Protein AF-A0A433QFW5-F1 (afdb_monomer)

Radius of gyration: 34.07 Å; Cα contacts (8 Å, |Δi|>4): 920; chains: 1; bounding box: 81×49×102 Å

InterPro domains:
  IPR022185 Protein of unknown function DUF3712 [PF12505] (36-133)
  IPR046368 Tag1 [PTHR35895] (41-388)

Nearest PDB structures (foldseek):
  8b7d-assembly1_A  TM=4.423E-01  e=9.173E-03  Homo sapiens
  6qud-assembly1_A  TM=2.337E-01  e=7.187E-05  Bifidobacterium bifidum
  8xrt-assembly3_C  TM=3.026E-01  e=4.051E-03  Cellulosimicrobium
  6o9v-assembly1_B-2  TM=3.728E-01  e=8.110E-02  Paramagnetospirillum magnetotacticum
  4i3g-assembly2_B  TM=1.603E-01  e=9.173E-03  Streptomyces venezuelae

pLDDT: mean 80.68, std 16.17, range [25.58, 96.81]

Secondary structure (DSSP, 8-state):
-EE------EEEEETTTTEEEE---S---EE-GGGHHHHHHHHHHHHH-SSPEEEEEEEEEEEEEEETTEEEEEEEEEEEEEEEE---GGGGSB-EEEEEEEEEE-SS-EEEEEEEEEEE-SSS-EEEEEEEEEEEEEETTEEEEEEEEEEEEEEE-SEEEEEEEEEEE-GGGGHHHHHHHHHHHHHHHHTT-EEEEEEE--TTSBS-GGGHHHHHT-EEEEEEE--TT---EEEEEEEE-TTTTTTT--EEEEEEEE--SSS-EEEEEEEEEEEETTTEEEEEEEEEEEEEEEE-TT-EEE---EEEEE-TTTGGGHHHHGGGTTSPEEEEEEEEEEEEETTEEEEEEEEEEEEEEEE--HHHHHTT---GGGGTGGGTTS-PPP----SSSSSSSS---

Foldseek 3Di:
DWDFDFDAFAWEADPVVRDIDDDDPDTDTGADPVCLVVLLVVLLCLAAPPDWDWDWDWDFDWYWYQDPVGIDTRGGHTDIDTDTWRGQNLQVQAKEWDPWAFAFDAAFWTKIKIKIKTARQTQDKDWFAKFKWWKWADDPPDTHTQFIKIFGGDIHHHTIDITMMMTTGGQPPRPPVSVVVSQVCQQQQLVQHKGKMKIAFALRRGPPNSCSSNRRHRIYIYIDTHDDPQCQWQAKEKEADQPCVLVQFGIWMKTKGFGQHNFKKWFQWKWKWKAAPPDRTQWIFTDGDPPTHIAGGRGMDMDDTGGTGGDPSCLVCVVVCVVVLQDFGWMKMWMWTFMDTHNYTDIHTYIDGGHGYHYDHVNVVVVVNPDPVVSVVVPVPDDDDDDDDPPDDPPDPDDDD

Structure (mmCIF, N/CA/C/O backbone):
data_AF-A0A433QFW5-F1
#
_entry.id   AF-A0A433QFW5-F1
#
loop_
_atom_site.group_PDB
_atom_site.id
_atom_site.type_symbol
_atom_site.label_atom_id
_atom_site.label_alt_id
_atom_site.label_comp_id
_atom_site.label_asym_id
_atom_site.label_entity_id
_atom_site.label_seq_id
_atom_site.pdbx_PDB_ins_code
_atom_site.Cartn_x
_atom_site.Cartn_y
_atom_site.Cartn_z
_atom_site.occupancy
_atom_site.B_iso_or_equiv
_atom_site.auth_seq_id
_atom_site.auth_comp_id
_atom_site.auth_asym_id
_atom_site.auth_atom_id
_atom_site.pdbx_PDB_model_num
ATOM 1 N N . MET A 1 1 ? -26.060 5.230 32.566 1.00 64.25 1 MET A N 1
ATOM 2 C CA . MET A 1 1 ? -25.667 3.995 33.266 1.00 64.25 1 MET A CA 1
ATOM 3 C C . MET A 1 1 ? -25.816 2.826 32.312 1.00 64.25 1 MET A C 1
ATOM 5 O O . MET A 1 1 ? -26.596 2.918 31.371 1.00 64.25 1 MET A O 1
ATOM 9 N N . ALA A 1 2 ? -25.045 1.774 32.527 1.00 66.50 2 ALA A N 1
ATOM 10 C CA . ALA A 1 2 ? -25.172 0.519 31.811 1.00 66.50 2 ALA A CA 1
ATOM 11 C C . ALA A 1 2 ? -25.326 -0.588 32.852 1.00 66.50 2 ALA A C 1
ATOM 13 O O . ALA A 1 2 ? -24.801 -0.460 33.959 1.00 66.50 2 ALA A O 1
ATOM 14 N N . ILE A 1 3 ? -26.108 -1.608 32.522 1.00 71.25 3 ILE A N 1
ATOM 15 C CA . ILE A 1 3 ? -26.432 -2.703 33.428 1.00 71.25 3 ILE A CA 1
ATOM 16 C C . ILE A 1 3 ? -25.775 -3.979 32.937 1.00 71.25 3 ILE A C 1
ATOM 18 O O . ILE A 1 3 ? -25.799 -4.304 31.749 1.00 71.25 3 ILE A O 1
ATOM 22 N N . LEU A 1 4 ? -25.218 -4.704 33.899 1.00 73.06 4 LEU A N 1
ATOM 23 C CA . LEU A 1 4 ? -24.789 -6.077 33.746 1.00 73.06 4 LEU A CA 1
ATOM 24 C C . LEU A 1 4 ? -25.735 -6.949 34.577 1.00 73.06 4 LEU A C 1
ATOM 26 O O . LEU A 1 4 ? -25.608 -7.007 35.798 1.00 73.06 4 LEU A O 1
ATOM 30 N N . ASP A 1 5 ? -26.711 -7.571 33.920 1.00 74.25 5 ASP A N 1
ATOM 31 C CA . ASP A 1 5 ? -27.658 -8.468 34.583 1.00 74.25 5 ASP A CA 1
ATOM 32 C C . ASP A 1 5 ? -27.083 -9.887 34.606 1.00 74.25 5 ASP A C 1
ATOM 34 O O . ASP A 1 5 ? -27.023 -10.574 33.582 1.00 74.25 5 ASP A O 1
ATOM 38 N N . VAL A 1 6 ? -26.562 -10.286 35.767 1.00 73.50 6 VAL A N 1
ATOM 39 C CA . VAL A 1 6 ? -25.857 -11.557 35.944 1.00 73.50 6 VAL A CA 1
ATOM 40 C C . VAL A 1 6 ? -26.827 -12.620 36.454 1.00 73.50 6 VAL A C 1
ATOM 42 O O . VAL A 1 6 ? -27.302 -12.499 37.586 1.00 73.50 6 VAL A O 1
ATOM 45 N N . PRO A 1 7 ? -27.117 -13.685 35.676 1.00 74.62 7 PRO A N 1
ATOM 46 C CA . PRO A 1 7 ? -27.921 -14.791 36.175 1.00 74.62 7 PRO A CA 1
ATOM 47 C C . PRO A 1 7 ? -27.194 -15.492 37.325 1.00 74.62 7 PRO A C 1
ATOM 49 O O . PRO A 1 7 ? -25.981 -15.375 37.485 1.00 74.62 7 PRO A O 1
ATOM 52 N N . TRP A 1 8 ? -27.927 -16.269 38.119 1.00 73.62 8 TRP A N 1
ATOM 53 C CA . TRP A 1 8 ? -27.335 -17.033 39.215 1.00 73.62 8 TRP A CA 1
ATOM 54 C C . TRP A 1 8 ? -26.242 -17.980 38.705 1.00 73.62 8 TRP A C 1
ATOM 56 O O . TRP A 1 8 ? -26.526 -18.936 37.982 1.00 73.62 8 TRP A O 1
ATOM 66 N N . THR A 1 9 ? -24.998 -17.733 39.117 1.00 70.69 9 THR A N 1
ATOM 67 C CA . THR A 1 9 ? -23.845 -18.593 38.836 1.00 70.69 9 THR A CA 1
ATOM 68 C C . THR A 1 9 ? -23.316 -19.230 40.118 1.00 70.69 9 THR A C 1
ATOM 70 O O . THR A 1 9 ? -23.509 -18.726 41.228 1.00 70.69 9 THR A O 1
ATOM 73 N N . SER A 1 10 ? -22.674 -20.390 39.982 1.00 71.56 10 SER A N 1
ATOM 74 C CA . SER A 1 10 ? -22.031 -21.063 41.110 1.00 71.56 10 SER A CA 1
ATOM 75 C C . SER A 1 10 ? -20.885 -20.213 41.662 1.00 71.56 10 SER A C 1
ATOM 77 O O . SER A 1 10 ? -20.062 -19.702 40.902 1.00 71.56 10 SER A O 1
ATOM 79 N N . ALA A 1 11 ? -20.807 -20.106 42.988 1.00 72.94 11 ALA A N 1
ATOM 80 C CA . ALA A 1 11 ? -19.721 -19.432 43.689 1.00 72.94 11 ALA A CA 1
ATOM 81 C C . ALA A 1 11 ? -18.925 -20.435 44.533 1.00 72.94 11 ALA A C 1
ATOM 83 O O . ALA A 1 11 ? -19.485 -21.380 45.092 1.00 72.94 11 ALA A O 1
ATOM 84 N N . THR A 1 12 ? -17.619 -20.215 44.642 1.00 76.06 12 THR A N 1
ATOM 85 C CA . THR A 1 12 ? -16.729 -20.989 45.515 1.00 76.06 12 THR A CA 1
ATOM 86 C C . THR A 1 12 ? -16.281 -20.138 46.688 1.00 76.06 12 THR A C 1
ATOM 88 O O . THR A 1 12 ? -15.953 -18.965 46.505 1.00 76.06 12 THR A O 1
ATOM 91 N N . THR A 1 13 ? -16.202 -20.740 47.869 1.00 73.75 13 THR A N 1
ATOM 92 C CA . THR A 1 13 ? -15.704 -20.076 49.075 1.00 73.75 13 THR A CA 1
ATOM 93 C C . THR A 1 13 ? -14.325 -20.617 49.416 1.00 73.75 13 THR A C 1
ATOM 95 O O . THR A 1 13 ? -14.138 -21.829 49.505 1.00 73.75 13 THR A O 1
ATOM 98 N N . ASP A 1 14 ? -13.367 -19.728 49.639 1.00 79.81 14 ASP A N 1
ATOM 99 C CA . ASP A 1 14 ? -12.074 -20.067 50.216 1.00 79.81 14 ASP A CA 1
ATOM 100 C C . ASP A 1 14 ? -12.068 -19.636 51.685 1.00 79.81 14 ASP A C 1
ATOM 102 O O . ASP A 1 14 ? -12.008 -18.449 52.006 1.00 79.81 14 ASP A O 1
ATOM 106 N N . ALA A 1 15 ? -12.161 -20.620 52.581 1.00 75.19 15 ALA A N 1
ATOM 107 C CA . ALA A 1 15 ? -12.209 -20.397 54.023 1.00 75.19 15 ALA A CA 1
ATOM 108 C C . ALA A 1 15 ? -10.877 -19.893 54.606 1.00 75.19 15 ALA A C 1
ATOM 110 O O . ALA A 1 15 ? -10.875 -19.313 55.686 1.00 75.19 15 ALA A O 1
ATOM 111 N N . SER A 1 16 ? -9.752 -20.100 53.910 1.00 79.69 16 SER A N 1
ATOM 112 C CA . SER A 1 16 ? -8.432 -19.651 54.371 1.00 79.69 16 SER A CA 1
ATOM 113 C C . SER A 1 16 ? -8.204 -18.162 54.112 1.00 79.69 16 SER A C 1
ATOM 115 O O . SER A 1 16 ? -7.537 -17.489 54.895 1.00 79.69 16 SER A O 1
ATOM 117 N N . THR A 1 17 ? -8.803 -17.638 53.040 1.00 82.69 17 THR A N 1
ATOM 118 C CA . THR A 1 17 ? -8.726 -16.221 52.656 1.00 82.69 17 THR A CA 1
ATOM 119 C C . THR A 1 17 ? -10.011 -15.448 52.952 1.00 82.69 17 THR A C 1
ATOM 121 O O . THR A 1 17 ? -10.058 -14.240 52.731 1.00 82.69 17 THR A O 1
ATOM 124 N N . SER A 1 18 ? -11.053 -16.121 53.454 1.00 78.00 18 SER A N 1
ATOM 125 C CA . SER A 1 18 ? -12.402 -15.569 53.642 1.00 78.00 18 SER A CA 1
ATOM 126 C C . SER A 1 18 ? -12.954 -14.908 52.373 1.00 78.00 18 SER A C 1
ATOM 128 O O . SER A 1 18 ? -13.667 -13.907 52.444 1.00 78.00 18 SER A O 1
ATOM 130 N N . THR A 1 19 ? -12.622 -15.456 51.197 1.00 75.94 19 THR A N 1
ATOM 131 C CA . THR A 1 19 ? -13.066 -14.913 49.907 1.00 75.94 19 THR A CA 1
ATOM 132 C C . THR A 1 19 ? -14.167 -15.762 49.287 1.00 75.94 19 THR A C 1
ATOM 134 O O . THR A 1 19 ? -14.093 -16.991 49.247 1.00 75.94 19 THR A O 1
ATOM 137 N N . ILE A 1 20 ? -15.197 -15.092 48.769 1.00 72.06 20 ILE A N 1
ATOM 138 C CA . ILE A 1 20 ? -16.197 -15.693 47.885 1.00 72.06 20 ILE A CA 1
ATOM 139 C C . ILE A 1 20 ? -15.811 -15.306 46.461 1.00 72.06 20 ILE A C 1
ATOM 141 O O . ILE A 1 20 ? -15.728 -14.124 46.135 1.00 72.06 20 ILE A O 1
ATOM 145 N N . LYS A 1 21 ? -15.563 -16.303 45.613 1.00 75.75 21 LYS A N 1
ATOM 146 C CA . LYS A 1 21 ? -15.254 -16.115 44.195 1.00 75.75 21 LYS A CA 1
ATOM 147 C C . LYS A 1 21 ? -16.453 -16.535 43.362 1.00 75.75 21 LYS A C 1
ATOM 149 O O . LYS A 1 21 ? -16.959 -17.645 43.508 1.00 75.75 21 LYS A O 1
ATOM 154 N N . THR A 1 22 ? -16.873 -15.650 42.473 1.00 73.50 22 THR A N 1
ATOM 155 C CA . THR A 1 22 ? -17.862 -15.928 41.433 1.00 73.50 22 THR A CA 1
ATOM 156 C C . THR A 1 22 ? -17.293 -15.502 40.086 1.00 73.50 22 THR A C 1
ATOM 158 O O . THR A 1 22 ? -16.403 -14.653 40.018 1.00 73.50 22 THR A O 1
ATOM 161 N N . SER A 1 23 ? -17.780 -16.118 39.017 1.00 73.25 23 SER A N 1
ATOM 162 C CA . SER A 1 23 ? -17.458 -15.724 37.652 1.00 73.25 23 SER A CA 1
ATOM 163 C C . SER A 1 23 ? -18.719 -15.759 36.808 1.00 73.25 23 SER A C 1
ATOM 165 O O . SER A 1 23 ? -19.683 -16.469 37.109 1.00 73.25 23 SER A O 1
ATOM 167 N N . PHE A 1 24 ? -18.705 -14.967 35.752 1.00 76.50 24 PHE A N 1
ATOM 168 C CA . PHE A 1 24 ? -19.752 -14.936 34.756 1.00 76.50 24 PHE A CA 1
ATOM 169 C C . PHE A 1 24 ? -19.118 -14.791 33.378 1.00 76.50 24 PHE A C 1
ATOM 171 O O . PHE A 1 24 ? -17.995 -14.309 33.239 1.00 76.50 24 PHE A O 1
ATOM 178 N N . SER A 1 25 ? -19.831 -15.246 32.356 1.00 78.81 25 SER A N 1
ATOM 179 C CA . SER A 1 25 ? -19.360 -15.237 30.976 1.00 78.81 25 SER A CA 1
ATOM 180 C C . SER A 1 25 ? -20.529 -14.948 30.045 1.00 78.81 25 SER A C 1
ATOM 182 O O . SER A 1 25 ? -21.662 -15.318 30.348 1.00 78.81 25 SER A O 1
ATOM 184 N N . ASN A 1 26 ? -20.244 -14.289 28.921 1.00 78.31 26 ASN A N 1
ATOM 185 C CA . ASN A 1 26 ? -21.201 -13.994 27.851 1.00 78.31 26 ASN A CA 1
ATOM 186 C C . ASN A 1 26 ? -22.451 -13.218 28.296 1.00 78.31 26 ASN A C 1
ATOM 188 O O . ASN A 1 26 ? -23.543 -13.446 27.779 1.00 78.31 26 ASN A O 1
ATOM 192 N N . ILE A 1 27 ? -22.290 -12.277 29.229 1.00 80.94 27 ILE A N 1
ATOM 193 C CA . ILE A 1 27 ? -23.370 -11.366 29.616 1.00 80.94 27 ILE A CA 1
ATOM 194 C C . ILE A 1 27 ? -23.180 -10.048 28.868 1.00 80.94 27 ILE A C 1
ATOM 196 O O . ILE A 1 27 ? -22.133 -9.412 29.029 1.00 80.94 27 ILE A O 1
ATOM 200 N N . PRO A 1 28 ? -24.159 -9.626 28.052 1.00 77.50 28 PRO A N 1
ATOM 201 C CA . PRO A 1 28 ? -24.063 -8.371 27.332 1.00 77.50 28 PRO A CA 1
ATOM 202 C C . PRO A 1 28 ? -24.121 -7.193 28.305 1.00 77.50 28 PRO A C 1
ATOM 204 O O . PRO A 1 28 ? -24.951 -7.145 29.212 1.00 77.50 28 PRO A O 1
ATOM 207 N N . PHE A 1 29 ? -23.253 -6.212 28.079 1.00 77.31 29 PHE A N 1
ATOM 208 C CA . PHE A 1 29 ? -23.314 -4.938 28.780 1.00 77.31 29 PHE A CA 1
ATOM 209 C C . PHE A 1 29 ? -24.387 -4.064 28.121 1.00 77.31 29 PHE A C 1
ATOM 211 O O . PHE A 1 29 ? -24.174 -3.519 27.038 1.00 77.31 29 PHE A O 1
ATOM 218 N N . ALA A 1 30 ? -25.564 -3.972 28.741 1.00 81.38 30 ALA A N 1
ATOM 219 C CA . ALA A 1 30 ? -26.699 -3.249 28.179 1.00 81.38 30 ALA A CA 1
ATOM 220 C C . ALA A 1 30 ? -26.639 -1.769 28.575 1.00 81.38 30 ALA A C 1
ATOM 222 O O . ALA A 1 30 ? -26.748 -1.414 29.751 1.00 81.38 30 ALA A O 1
ATOM 223 N N . VAL A 1 31 ? -26.464 -0.890 27.591 1.00 82.62 31 VAL A N 1
ATOM 224 C CA . VAL A 1 31 ? -26.422 0.563 27.797 1.00 82.62 31 VAL A CA 1
ATOM 225 C C . VAL A 1 31 ? -27.823 1.131 27.604 1.00 82.62 31 VAL A C 1
ATOM 227 O O . VAL A 1 31 ? -28.446 0.899 26.573 1.00 82.62 31 VAL A O 1
ATOM 230 N N . TYR A 1 32 ? -28.315 1.899 28.576 1.00 84.75 32 TYR A N 1
ATOM 231 C CA . TYR A 1 32 ? -29.583 2.614 28.420 1.00 84.75 32 TYR A CA 1
ATOM 232 C C . TYR A 1 32 ? -29.501 3.677 27.321 1.00 84.75 32 TYR A C 1
ATOM 234 O O . TYR A 1 32 ? -28.477 4.346 27.194 1.00 84.75 32 TYR A O 1
ATOM 242 N N . ASP A 1 33 ? -30.602 3.916 26.604 1.00 83.56 33 ASP A N 1
ATOM 243 C CA . ASP A 1 33 ? -30.649 4.892 25.503 1.00 83.56 33 ASP A CA 1
ATOM 244 C C . ASP A 1 33 ? -30.167 6.287 25.924 1.00 83.56 33 ASP A C 1
ATOM 246 O O . ASP A 1 33 ? -29.309 6.887 25.278 1.00 83.56 33 ASP A O 1
ATOM 250 N N . SER A 1 34 ? -30.629 6.773 27.080 1.00 87.25 34 SER A N 1
ATOM 251 C CA . SER A 1 34 ? -30.215 8.066 27.647 1.00 87.25 34 SER A CA 1
ATOM 252 C C . SER A 1 34 ? -28.734 8.128 28.040 1.00 87.25 34 SER A C 1
ATOM 254 O O . SER A 1 34 ? -28.188 9.210 28.247 1.00 87.25 34 SER A O 1
ATOM 256 N N . ALA A 1 35 ? -28.071 6.977 28.153 1.00 86.12 35 ALA A N 1
ATOM 257 C CA . ALA A 1 35 ? -26.677 6.846 28.542 1.00 86.12 35 ALA A CA 1
ATOM 258 C C . ALA A 1 35 ? -25.729 6.584 27.367 1.00 86.12 35 ALA A C 1
ATOM 260 O O . ALA A 1 35 ? -24.515 6.567 27.585 1.00 86.12 35 ALA A O 1
ATOM 261 N N . GLN A 1 36 ? -26.241 6.418 26.142 1.00 85.75 36 GLN A N 1
ATOM 262 C CA . GLN A 1 36 ? -25.396 6.213 24.965 1.00 85.75 36 GLN A CA 1
ATOM 263 C C . GLN A 1 36 ? -24.355 7.323 24.752 1.00 85.75 36 GLN A C 1
ATOM 265 O O . GLN A 1 36 ? -23.204 6.978 24.501 1.00 85.75 36 GLN A O 1
ATOM 270 N N . PRO A 1 37 ? -24.652 8.627 24.942 1.00 88.81 37 PRO A N 1
ATOM 271 C CA . PRO A 1 37 ? -23.627 9.666 24.804 1.00 88.81 37 PRO A CA 1
ATOM 272 C C . PRO A 1 37 ? -22.439 9.473 25.759 1.00 88.81 37 PRO A C 1
ATOM 274 O O . PRO A 1 37 ? -21.286 9.642 25.369 1.00 88.81 37 PRO A O 1
ATOM 277 N N . ILE A 1 38 ? -22.713 9.058 27.001 1.00 87.31 38 ILE A N 1
ATOM 278 C CA . ILE A 1 38 ? -21.681 8.786 28.012 1.00 87.31 38 ILE A CA 1
ATOM 279 C C . ILE A 1 38 ? -20.882 7.537 27.629 1.00 87.31 38 ILE A C 1
ATOM 281 O O . ILE A 1 38 ? -19.662 7.522 27.761 1.00 87.31 38 ILE A O 1
ATOM 285 N N . PHE A 1 39 ? -21.548 6.499 27.123 1.00 86.81 39 PHE A N 1
ATOM 286 C CA . PHE A 1 39 ? -20.880 5.285 26.661 1.00 86.81 39 PHE A CA 1
ATOM 287 C C . PHE A 1 39 ? -19.991 5.535 25.433 1.00 86.81 39 PHE A C 1
ATOM 289 O O . PHE A 1 39 ? -18.881 5.011 25.355 1.00 86.81 39 PHE A O 1
ATOM 296 N N . ASN A 1 40 ? -20.421 6.390 24.508 1.00 88.25 40 ASN A N 1
ATOM 297 C CA . ASN A 1 40 ? -19.625 6.787 23.346 1.00 88.25 40 ASN A CA 1
ATOM 298 C C . ASN A 1 40 ? -18.389 7.588 23.778 1.00 88.25 40 ASN A C 1
ATOM 300 O O . ASN A 1 40 ? -17.288 7.355 23.282 1.00 88.25 40 ASN A O 1
ATOM 304 N N . ALA A 1 41 ? -18.535 8.487 24.756 1.00 87.81 41 ALA A N 1
ATOM 305 C CA . ALA A 1 41 ? -17.399 9.191 25.349 1.00 87.81 41 ALA A CA 1
ATOM 306 C C . ALA A 1 41 ? -16.437 8.223 26.060 1.00 87.81 41 ALA A C 1
ATOM 308 O O . ALA A 1 41 ? -15.225 8.319 25.882 1.00 87.81 41 ALA A O 1
ATOM 309 N N . PHE A 1 42 ? -16.969 7.251 26.807 1.00 87.12 42 PHE A N 1
ATOM 310 C CA . PHE A 1 42 ? -16.181 6.212 27.468 1.00 87.12 42 PHE A CA 1
ATOM 311 C C . PHE A 1 42 ? -15.401 5.351 26.468 1.00 87.12 42 PHE A C 1
ATOM 313 O O . PHE A 1 42 ? -14.199 5.176 26.624 1.00 87.12 42 PHE A O 1
ATOM 320 N N . THR A 1 43 ? -16.044 4.851 25.413 1.00 88.31 43 THR A N 1
ATOM 321 C CA . THR A 1 43 ? -15.379 4.037 24.380 1.00 88.31 43 THR A CA 1
ATOM 322 C C . THR A 1 43 ? -14.372 4.848 23.559 1.00 88.31 43 THR A C 1
ATOM 324 O O . THR A 1 43 ? -13.317 4.328 23.194 1.00 88.31 43 THR A O 1
ATOM 327 N N . THR A 1 44 ? -14.627 6.142 23.344 1.00 88.06 44 THR A N 1
ATOM 328 C CA . THR A 1 44 ? -13.658 7.083 22.756 1.00 88.06 44 THR A CA 1
ATOM 329 C C . THR A 1 44 ? -12.433 7.246 23.651 1.00 88.06 44 THR A C 1
ATOM 331 O O . THR A 1 44 ? -11.309 7.085 23.180 1.00 88.06 44 THR A O 1
ATOM 334 N N . ALA A 1 45 ? -12.630 7.490 24.949 1.00 87.62 45 ALA A N 1
ATOM 335 C CA . ALA A 1 45 ? -11.538 7.568 25.916 1.00 87.62 45 ALA A CA 1
ATOM 336 C C . ALA A 1 45 ? -10.777 6.239 26.012 1.00 87.62 45 ALA A C 1
ATOM 338 O O . ALA A 1 45 ? -9.553 6.233 26.066 1.00 87.62 45 ALA A O 1
ATOM 339 N N . LEU A 1 46 ? -11.474 5.105 25.964 1.00 87.69 46 LEU A N 1
ATOM 340 C CA . LEU A 1 46 ? -10.848 3.787 25.961 1.00 87.69 46 LEU A CA 1
ATOM 341 C C . LEU A 1 46 ? -10.002 3.562 24.703 1.00 87.69 46 LEU A C 1
ATOM 343 O O . LEU A 1 46 ? -8.966 2.915 24.784 1.00 87.69 46 LEU A O 1
ATOM 347 N N . THR A 1 47 ? -10.406 4.103 23.556 1.00 88.38 47 THR A N 1
ATOM 348 C CA . THR A 1 47 ? -9.677 3.933 22.292 1.00 88.38 47 THR A CA 1
ATOM 349 C C . THR A 1 47 ? -8.470 4.868 22.198 1.00 88.38 47 THR A C 1
ATOM 351 O O . THR A 1 47 ? -7.373 4.420 21.876 1.00 88.38 47 THR A O 1
ATOM 354 N N . LEU A 1 48 ? -8.657 6.153 22.513 1.00 88.00 48 LEU A N 1
ATOM 355 C CA . LEU A 1 48 ? -7.692 7.218 22.212 1.00 88.00 48 LEU A CA 1
ATOM 356 C C . LEU A 1 48 ? -6.845 7.662 23.411 1.00 88.00 48 LEU A C 1
ATOM 358 O O . LEU A 1 48 ? -5.769 8.223 23.219 1.00 88.00 48 LEU A O 1
ATOM 362 N N . SER A 1 49 ? -7.311 7.459 24.647 1.00 83.19 49 SER A N 1
ATOM 363 C CA . SER A 1 49 ? -6.563 7.913 25.824 1.00 83.19 49 SER A CA 1
ATOM 364 C C . SER A 1 49 ? -5.260 7.134 25.962 1.00 83.19 49 SER A C 1
ATOM 366 O O . SER A 1 49 ? -5.230 5.905 25.881 1.00 83.19 49 SER A O 1
ATOM 368 N N . THR A 1 50 ? -4.177 7.862 26.220 1.00 76.25 50 THR A N 1
ATOM 369 C CA . THR A 1 50 ? -2.868 7.293 26.561 1.00 76.25 50 THR A CA 1
ATOM 370 C C . THR A 1 50 ? -2.768 6.908 28.039 1.00 76.25 50 THR A C 1
ATOM 372 O O . THR A 1 50 ? -1.864 6.159 28.414 1.00 76.25 50 THR A O 1
ATOM 375 N N . GLN A 1 51 ? -3.702 7.393 28.862 1.00 75.25 51 GLN A N 1
ATOM 376 C CA . GLN A 1 51 ? -3.809 7.102 30.289 1.00 75.25 51 GLN A CA 1
ATOM 377 C C . GLN A 1 51 ? -4.782 5.953 30.527 1.00 75.25 51 GLN A C 1
ATOM 379 O O . GLN A 1 51 ? -5.763 5.792 29.796 1.00 75.25 51 GLN A O 1
ATOM 384 N N . ASP A 1 52 ? -4.527 5.174 31.573 1.00 75.31 52 ASP A N 1
ATOM 385 C CA . ASP A 1 52 ? -5.451 4.120 31.953 1.00 75.31 52 ASP A CA 1
ATOM 386 C C . ASP A 1 52 ? -6.715 4.746 32.557 1.00 75.31 52 ASP A C 1
ATOM 388 O O . ASP A 1 52 ? -6.650 5.635 33.411 1.00 75.31 52 ASP A O 1
ATOM 392 N N . ASN A 1 53 ? -7.882 4.314 32.079 1.00 73.56 53 ASN A N 1
ATOM 393 C CA . ASN A 1 53 ? -9.141 4.936 32.460 1.00 73.56 53 ASN A CA 1
ATOM 394 C C . ASN A 1 53 ? -9.705 4.234 33.703 1.00 73.56 53 ASN A C 1
ATOM 396 O O . ASN A 1 53 ? -9.832 3.001 33.695 1.00 73.56 53 ASN A O 1
ATOM 400 N N . PRO A 1 54 ? -10.078 4.978 34.763 1.00 74.50 54 PRO A N 1
ATOM 401 C CA . PRO A 1 54 ? -10.766 4.385 35.895 1.00 74.50 54 PRO A CA 1
ATOM 402 C C . PRO A 1 54 ? -12.126 3.861 35.430 1.00 74.50 54 PRO A C 1
ATOM 404 O O . PRO A 1 54 ? -12.893 4.554 34.759 1.00 74.50 54 PRO A O 1
ATOM 407 N N . PHE A 1 55 ? -12.416 2.619 35.787 1.00 79.06 55 PHE A N 1
ATOM 408 C CA . PHE A 1 55 ? -13.676 1.955 35.514 1.00 79.06 55 PHE A CA 1
ATOM 409 C C . PHE A 1 55 ? -14.295 1.552 36.843 1.00 79.06 55 PHE A C 1
ATOM 411 O O . PHE A 1 55 ? -13.684 0.843 37.636 1.00 79.06 55 PHE A O 1
ATOM 418 N N . TYR A 1 56 ? -15.508 2.027 37.093 1.00 79.25 56 TYR A N 1
ATOM 419 C CA . TYR A 1 56 ? -16.231 1.737 38.322 1.00 79.25 56 TYR A CA 1
ATOM 420 C C . TYR A 1 56 ? -17.308 0.711 38.020 1.00 79.25 56 TYR A C 1
ATOM 422 O O . TYR A 1 56 ? -18.185 0.954 37.188 1.00 79.25 56 TYR A O 1
ATOM 430 N N . LEU A 1 57 ? -17.235 -0.427 38.703 1.00 78.12 57 LEU A N 1
ATOM 431 C CA . LEU A 1 57 ? -18.281 -1.432 38.663 1.00 78.12 57 LEU A CA 1
ATOM 432 C C . LEU A 1 57 ? -18.981 -1.451 40.019 1.00 78.12 57 LEU A C 1
ATOM 434 O O . LEU A 1 57 ? -18.423 -1.936 41.003 1.00 78.12 57 LEU A O 1
ATOM 438 N N . SER A 1 58 ? -20.206 -0.936 40.054 1.00 81.00 58 SER A N 1
ATOM 439 C CA . SER A 1 58 ? -21.046 -0.953 41.246 1.00 81.00 58 SER A CA 1
ATOM 440 C C . SER A 1 58 ? -22.379 -1.642 40.980 1.00 81.00 58 SER A C 1
ATOM 442 O O . SER A 1 58 ? -22.916 -1.599 39.870 1.00 81.00 58 SER A O 1
ATOM 444 N N . GLY A 1 59 ? -22.905 -2.325 41.993 1.00 78.38 59 GLY A N 1
ATOM 445 C CA . GLY A 1 59 ? -24.143 -3.080 41.860 1.00 78.38 59 GLY A CA 1
ATOM 446 C C . GLY A 1 59 ? -24.490 -3.908 43.087 1.00 78.38 59 GLY A C 1
ATOM 447 O O . GLY A 1 59 ? -23.888 -3.777 44.150 1.00 78.38 59 GLY A O 1
ATOM 448 N N . ASN A 1 60 ? -25.491 -4.768 42.914 1.00 79.69 60 ASN A N 1
ATOM 449 C CA . ASN A 1 60 ? -25.904 -5.757 43.900 1.00 79.69 60 ASN A CA 1
ATOM 450 C C . ASN A 1 60 ? -25.731 -7.146 43.289 1.00 79.69 60 ASN A C 1
ATOM 452 O O . ASN A 1 60 ? -26.147 -7.371 42.155 1.00 79.69 60 ASN A O 1
ATOM 456 N N . ALA A 1 61 ? -25.157 -8.077 44.041 1.00 76.50 61 ALA A N 1
ATOM 457 C CA . ALA A 1 61 ? -25.073 -9.481 43.670 1.00 76.50 61 ALA A CA 1
ATOM 458 C C . ALA A 1 61 ? -25.839 -10.343 44.675 1.00 76.50 61 ALA A C 1
ATOM 460 O O . ALA A 1 61 ? -25.904 -10.039 45.865 1.00 76.50 61 ALA A O 1
ATOM 461 N N . ASN A 1 62 ? -26.379 -11.458 44.200 1.00 77.50 62 ASN A N 1
ATOM 462 C CA . ASN A 1 62 ? -26.828 -12.532 45.071 1.00 77.50 62 ASN A CA 1
ATOM 463 C C . ASN A 1 62 ? -25.927 -13.747 44.832 1.00 77.50 62 ASN A C 1
ATOM 465 O O . ASN A 1 62 ? -25.531 -14.010 43.698 1.00 77.50 62 ASN A O 1
ATOM 469 N N . ALA A 1 63 ? -25.589 -14.482 45.886 1.00 75.38 63 ALA A N 1
ATOM 470 C CA . ALA A 1 63 ? -24.713 -15.643 45.803 1.00 75.38 63 ALA A CA 1
ATOM 471 C C . ALA A 1 63 ? -25.327 -16.833 46.541 1.00 75.38 63 ALA A C 1
ATOM 473 O O . ALA A 1 63 ? -25.868 -16.692 47.634 1.00 75.38 63 ALA A O 1
ATOM 474 N N . LYS A 1 64 ? -25.219 -18.024 45.949 1.00 77.38 64 LYS A N 1
ATOM 475 C CA . LYS A 1 64 ? -25.563 -19.288 46.604 1.00 77.38 64 LYS A CA 1
ATOM 476 C C . LYS A 1 64 ? -24.271 -20.029 46.930 1.00 77.38 64 LYS A C 1
ATOM 478 O O . LYS A 1 64 ? -23.602 -20.529 46.029 1.00 77.38 64 LYS A O 1
ATOM 483 N N . ALA A 1 65 ? -23.915 -20.080 48.208 1.00 73.31 65 ALA A N 1
ATOM 484 C CA . ALA A 1 65 ? -22.726 -20.769 48.691 1.00 73.31 65 ALA A CA 1
ATOM 485 C C . ALA A 1 65 ? -23.086 -22.180 49.170 1.00 73.31 65 ALA A C 1
ATOM 487 O O . ALA A 1 65 ? -24.005 -22.357 49.969 1.00 73.31 65 ALA A O 1
ATOM 488 N N . THR A 1 66 ? -22.347 -23.189 48.707 1.00 72.00 66 THR A N 1
ATOM 489 C CA . THR A 1 66 ? -22.469 -24.562 49.224 1.0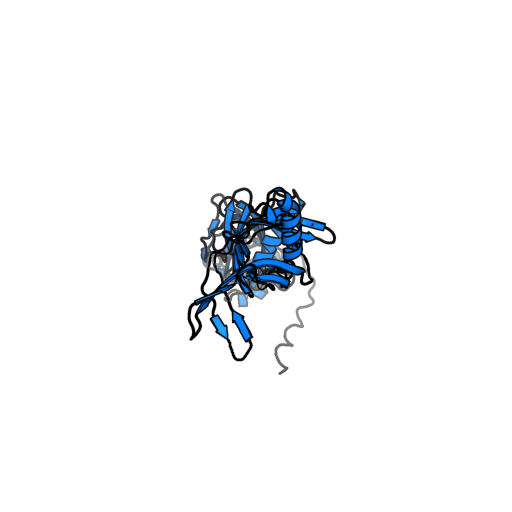0 72.00 66 THR A CA 1
ATOM 490 C C . THR A 1 66 ? -21.440 -24.752 50.328 1.00 72.00 66 THR A C 1
ATO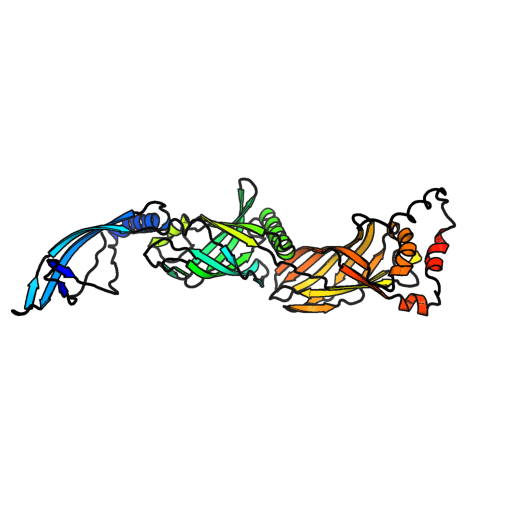M 492 O O . THR A 1 66 ? -20.243 -24.610 50.089 1.00 72.00 66 THR A O 1
ATOM 495 N N . THR A 1 67 ? -21.895 -25.048 51.542 1.00 75.44 67 THR A N 1
ATOM 496 C CA . THR A 1 67 ? -21.028 -25.242 52.710 1.00 75.44 67 THR A CA 1
ATOM 497 C C . THR A 1 67 ? -21.191 -26.648 53.279 1.00 75.44 67 THR A C 1
ATOM 499 O O . THR A 1 67 ? -22.157 -27.344 52.967 1.00 75.44 67 THR A O 1
ATOM 502 N N . ALA A 1 68 ? -20.279 -27.062 54.164 1.00 77.50 68 ALA A N 1
ATOM 503 C CA . ALA A 1 68 ? -20.380 -28.346 54.864 1.00 77.50 68 ALA A CA 1
ATOM 504 C C . ALA A 1 68 ? -21.656 -28.478 55.723 1.00 77.50 68 ALA A C 1
ATOM 506 O O . ALA A 1 68 ? -22.050 -29.590 56.057 1.00 77.50 68 ALA A O 1
ATOM 507 N N . VAL A 1 69 ? -22.306 -27.357 56.063 1.00 78.75 69 VAL A N 1
ATOM 508 C CA . VAL A 1 69 ? -23.553 -27.315 56.845 1.00 78.75 69 VAL A CA 1
ATOM 509 C C . VAL A 1 69 ? -24.808 -27.110 55.986 1.00 78.75 69 VAL A C 1
ATOM 511 O O . VAL A 1 69 ? -25.904 -27.019 56.530 1.00 78.75 69 VAL A O 1
ATOM 514 N N . GLY A 1 70 ? -24.673 -27.058 54.656 1.00 79.00 70 GLY A N 1
ATOM 515 C CA . GLY A 1 70 ? -25.782 -26.878 53.717 1.00 79.00 70 GLY A CA 1
ATOM 516 C C . GLY A 1 70 ? -25.619 -25.672 52.791 1.00 79.00 70 GLY A C 1
ATOM 517 O O . GLY A 1 70 ? -24.559 -25.042 52.719 1.00 79.00 70 GLY A O 1
ATOM 518 N N . GLU A 1 71 ? -26.678 -25.368 52.045 1.00 81.31 71 GLU A N 1
ATOM 519 C CA . GLU A 1 71 ? -26.717 -24.227 51.129 1.00 81.31 71 GLU A CA 1
ATOM 520 C C . GLU A 1 71 ? -27.030 -22.930 51.887 1.00 81.31 71 GLU A C 1
ATOM 522 O O . GLU A 1 71 ? -27.998 -22.857 52.641 1.00 81.31 71 GLU A O 1
ATOM 527 N N . ILE A 1 72 ? -26.229 -21.890 51.658 1.00 79.56 72 ILE A N 1
ATOM 528 C CA . ILE A 1 72 ? -26.434 -20.548 52.205 1.00 79.56 72 ILE A CA 1
ATOM 529 C C . ILE A 1 72 ? -26.723 -19.598 51.044 1.00 79.56 72 ILE A C 1
ATOM 531 O O . ILE A 1 72 ? -25.934 -19.491 50.104 1.00 79.56 72 ILE A O 1
ATOM 535 N N . LEU A 1 73 ? -27.855 -18.900 51.119 1.00 80.62 73 LEU A N 1
ATOM 536 C CA . LEU A 1 73 ? -28.246 -17.868 50.162 1.00 80.62 73 LEU A CA 1
ATOM 537 C C . LEU A 1 73 ? -27.878 -16.495 50.728 1.00 80.62 73 LEU A C 1
ATOM 539 O O . LEU A 1 73 ? -28.347 -16.103 51.794 1.00 80.62 73 LEU A O 1
ATOM 543 N N . LEU A 1 74 ? -27.025 -15.778 50.009 1.00 77.31 74 LEU A N 1
ATOM 544 C CA . LEU A 1 74 ? -26.594 -14.420 50.311 1.00 77.31 74 LEU A CA 1
ATOM 545 C C . LEU A 1 74 ? -27.294 -13.481 49.333 1.00 77.31 74 LEU A C 1
ATOM 547 O O . LEU A 1 74 ? -27.106 -13.596 48.121 1.00 77.31 74 LEU A O 1
ATOM 551 N N . TYR A 1 75 ? -28.100 -12.563 49.855 1.00 82.19 75 TYR A N 1
ATOM 552 C CA . TYR A 1 75 ? -28.846 -11.597 49.055 1.00 82.19 75 TYR A CA 1
ATOM 553 C C . TYR A 1 75 ? -28.299 -10.186 49.247 1.00 82.19 75 TYR A C 1
ATOM 555 O O . TYR A 1 75 ? -27.897 -9.828 50.353 1.00 82.19 75 TYR A O 1
ATOM 563 N N . GLY A 1 76 ? -28.336 -9.379 48.187 1.00 76.25 76 GLY A N 1
ATOM 564 C CA . GLY A 1 76 ? -28.042 -7.947 48.263 1.00 76.25 76 GLY A CA 1
ATOM 565 C C . GLY A 1 76 ? -26.592 -7.631 48.627 1.00 76.25 76 GLY A C 1
ATOM 566 O O . GLY A 1 76 ? -26.339 -6.681 49.363 1.00 76.25 76 GLY A O 1
ATOM 567 N N . LEU A 1 77 ? -25.635 -8.425 48.138 1.00 76.75 77 LEU A N 1
ATOM 568 C CA . LEU A 1 77 ? -24.212 -8.125 48.262 1.00 76.75 77 LEU A CA 1
ATOM 569 C C . LEU A 1 77 ? -23.908 -6.877 47.431 1.00 76.75 77 LEU A C 1
ATOM 571 O O . LEU A 1 77 ? -23.724 -6.962 46.216 1.00 76.75 77 LEU A O 1
ATOM 575 N N . VAL A 1 78 ? -23.896 -5.719 48.085 1.00 79.62 78 VAL A N 1
ATOM 576 C CA . VAL A 1 78 ? -23.486 -4.461 47.464 1.00 79.62 78 VAL A CA 1
ATOM 577 C C . VAL A 1 78 ? -21.987 -4.527 47.209 1.00 79.62 78 VAL A C 1
ATOM 579 O O . VAL A 1 78 ? -21.210 -4.836 48.113 1.00 79.62 78 VAL A O 1
ATOM 582 N N . PHE A 1 79 ? -21.575 -4.207 45.993 1.00 77.69 79 PHE A N 1
ATOM 583 C CA . PHE A 1 79 ? -20.172 -4.017 45.666 1.00 77.69 79 PHE A CA 1
ATOM 584 C C . PHE A 1 79 ? -19.991 -2.694 44.930 1.00 77.69 79 PHE A C 1
ATOM 586 O O . PHE A 1 79 ? -20.857 -2.265 44.169 1.00 77.69 79 PHE A O 1
ATOM 593 N N . ASP A 1 80 ? -18.854 -2.059 45.181 1.00 81.38 80 ASP A N 1
ATOM 594 C CA . ASP A 1 80 ? -18.368 -0.888 44.463 1.00 81.38 80 ASP A CA 1
ATOM 595 C C . ASP A 1 80 ? -16.867 -1.081 44.283 1.00 81.38 80 ASP A C 1
ATOM 597 O O . ASP A 1 80 ? -16.082 -0.963 45.226 1.00 81.38 80 ASP A O 1
ATOM 601 N N . VAL A 1 81 ? -16.494 -1.534 43.092 1.00 80.12 81 VAL A N 1
ATOM 602 C CA . VAL A 1 81 ? -15.127 -1.928 42.784 1.00 80.12 81 VAL A CA 1
ATOM 603 C C . VAL A 1 81 ? -14.545 -0.890 41.833 1.00 80.12 81 VAL A C 1
ATOM 605 O O . VAL A 1 81 ? -14.885 -0.897 40.642 1.00 80.12 81 VAL A O 1
ATOM 608 N N . PRO A 1 82 ? -13.651 -0.010 42.320 1.00 80.69 82 PRO A N 1
ATOM 609 C CA . PRO A 1 82 ? -12.809 0.763 41.433 1.00 80.69 82 PRO A CA 1
ATOM 610 C C . PRO A 1 82 ? -11.819 -0.195 40.775 1.00 80.69 82 PRO A C 1
ATOM 612 O O . PRO A 1 82 ? -11.068 -0.910 41.440 1.00 80.69 82 PRO A O 1
ATOM 615 N N . THR A 1 83 ? -11.816 -0.215 39.454 1.00 79.75 83 THR A N 1
ATOM 616 C CA . THR A 1 83 ? -10.810 -0.907 38.662 1.00 79.75 83 THR A CA 1
ATOM 617 C C . THR A 1 83 ? -10.283 0.024 37.580 1.00 79.75 83 THR A C 1
ATOM 619 O O . THR A 1 83 ? -10.671 1.189 37.473 1.00 79.75 83 THR A O 1
ATOM 622 N N . VAL A 1 84 ? -9.331 -0.470 36.809 1.00 81.06 84 VAL A N 1
ATOM 623 C CA . VAL A 1 84 ? -8.650 0.280 35.767 1.00 81.06 84 VAL A CA 1
ATOM 624 C C . VAL A 1 84 ? -8.738 -0.541 34.493 1.00 81.06 84 VAL A C 1
ATOM 626 O O . VAL A 1 84 ? -8.344 -1.707 34.474 1.00 81.06 84 VAL A O 1
ATOM 629 N N . LEU A 1 85 ? -9.272 0.063 33.432 1.00 80.06 85 LEU A N 1
ATOM 630 C CA . LEU A 1 85 ? -9.270 -0.535 32.103 1.00 80.06 85 LEU A CA 1
ATOM 631 C C . LEU A 1 85 ? -8.180 0.152 31.274 1.00 80.06 85 LEU A C 1
ATOM 633 O O . LEU A 1 85 ? -8.365 1.307 30.869 1.00 80.06 85 LEU A O 1
ATOM 637 N N . PRO A 1 86 ? -7.039 -0.520 31.024 1.00 81.75 86 PRO A N 1
ATOM 638 C CA . PRO A 1 86 ? -6.037 0.015 30.116 1.00 81.75 86 PRO A CA 1
ATOM 639 C C . PRO A 1 86 ? -6.663 0.133 28.725 1.00 81.75 86 PRO A C 1
ATOM 641 O O . PRO A 1 86 ? -7.237 -0.826 28.206 1.00 81.75 86 PRO A O 1
ATOM 644 N N . GLY A 1 87 ? -6.606 1.330 28.146 1.00 85.00 87 GLY A N 1
ATOM 645 C CA . GLY A 1 87 ? -7.160 1.603 26.824 1.00 85.00 87 GLY A CA 1
ATOM 646 C C . GLY A 1 87 ? -6.333 1.013 25.682 1.00 85.00 87 GLY A C 1
ATOM 647 O O . GLY A 1 87 ? -5.272 0.425 25.887 1.00 85.00 87 GLY A O 1
ATOM 648 N N . PHE A 1 88 ? -6.807 1.221 24.457 1.00 85.88 88 PHE A N 1
ATOM 649 C CA . PHE A 1 88 ? -6.121 0.829 23.227 1.00 85.88 88 PHE A CA 1
ATOM 650 C C . PHE A 1 88 ? -4.975 1.778 22.859 1.00 85.88 88 PHE A C 1
ATOM 652 O O . PHE A 1 88 ? -4.142 1.400 22.043 1.00 85.88 88 PHE A O 1
ATOM 659 N N . LYS A 1 89 ? -4.894 2.972 23.471 1.00 87.38 89 LYS A N 1
ATOM 660 C CA . LYS A 1 89 ? -3.813 3.960 23.275 1.00 87.38 89 LYS A CA 1
ATOM 661 C C . LYS A 1 89 ? -3.549 4.237 21.791 1.00 87.38 89 LYS A C 1
ATOM 663 O O . LYS A 1 89 ? -2.409 4.155 21.338 1.00 87.38 89 LYS A O 1
ATOM 668 N N . ASP A 1 90 ? -4.623 4.477 21.038 1.00 84.94 90 ASP A N 1
ATOM 669 C CA . ASP A 1 90 ? -4.607 4.627 19.578 1.00 84.94 90 ASP A CA 1
ATOM 670 C C . ASP A 1 90 ? -3.909 3.450 18.870 1.00 84.94 90 ASP A C 1
ATOM 672 O O . ASP A 1 90 ? -3.091 3.626 17.976 1.00 84.94 90 ASP A O 1
ATOM 676 N N . PHE A 1 91 ? -4.140 2.226 19.355 1.00 83.88 91 PHE A N 1
ATOM 677 C CA . PHE A 1 91 ? -3.508 0.985 18.882 1.00 83.88 91 PHE A CA 1
ATOM 678 C C . PHE A 1 91 ? -1.968 1.037 18.845 1.00 83.88 91 PHE A C 1
ATOM 680 O O . PHE A 1 91 ? -1.328 0.412 18.001 1.00 83.88 91 PHE A O 1
ATOM 687 N N . GLY A 1 92 ? -1.365 1.805 19.760 1.00 80.31 92 GLY A N 1
ATOM 688 C CA . GLY A 1 92 ? 0.081 2.036 19.816 1.00 80.31 92 GLY A CA 1
ATOM 689 C C . GLY A 1 92 ? 0.586 3.160 18.901 1.00 80.31 92 GLY A C 1
ATOM 690 O O . GLY A 1 92 ? 1.798 3.337 18.781 1.00 80.31 92 GLY A O 1
ATOM 691 N N . GLY A 1 93 ? -0.307 3.911 18.247 1.00 86.75 93 GLY A N 1
ATOM 692 C CA . GLY A 1 93 ? -0.010 5.075 17.399 1.00 86.75 93 GLY A CA 1
ATOM 693 C C . GLY A 1 93 ? 0.726 4.755 16.094 1.00 86.75 93 GLY A C 1
ATOM 694 O O . GLY A 1 93 ? 1.068 5.654 15.320 1.00 86.75 93 GLY A O 1
ATOM 695 N N . SER A 1 94 ? 1.009 3.479 15.838 1.00 92.44 94 SER A N 1
ATOM 696 C CA . SER A 1 94 ? 1.693 3.024 14.635 1.00 92.44 94 SER A CA 1
ATOM 697 C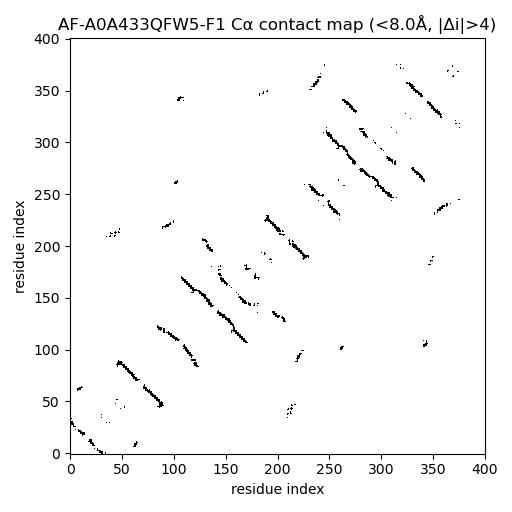 C . SER A 1 94 ? 1.358 1.578 14.309 1.00 92.44 94 SER A C 1
ATOM 699 O O . SER A 1 94 ? 1.038 0.783 15.192 1.00 92.44 94 SER A O 1
ATOM 701 N N . VAL A 1 95 ? 1.447 1.246 13.026 1.00 94.25 95 VAL A N 1
ATOM 702 C CA . VAL A 1 95 ? 1.280 -0.116 12.514 1.00 94.25 95 VAL A CA 1
ATOM 703 C C . VAL A 1 95 ? 2.403 -0.423 11.541 1.00 94.25 95 VAL A C 1
ATOM 705 O O . VAL A 1 95 ? 2.916 0.476 10.870 1.00 94.25 95 VAL A O 1
ATOM 708 N N . THR A 1 96 ? 2.789 -1.689 11.441 1.00 94.50 96 THR A N 1
ATOM 709 C CA . THR A 1 96 ? 3.790 -2.130 10.464 1.00 94.50 96 THR A CA 1
ATOM 710 C C . THR A 1 96 ? 3.138 -2.978 9.384 1.00 94.50 96 THR A C 1
ATOM 712 O O . THR A 1 96 ? 2.180 -3.707 9.637 1.00 94.50 96 THR A O 1
ATOM 715 N N . LEU A 1 97 ? 3.640 -2.857 8.159 1.00 95.06 97 LEU A N 1
ATOM 716 C CA . LEU A 1 97 ? 3.119 -3.572 6.999 1.00 95.06 97 LEU A CA 1
ATOM 717 C C . LEU A 1 97 ? 4.100 -4.660 6.575 1.00 95.06 97 LEU A C 1
ATOM 719 O O . LEU A 1 97 ? 5.316 -4.508 6.675 1.00 95.06 97 LEU A O 1
ATOM 723 N N . SER A 1 98 ? 3.559 -5.763 6.078 1.00 93.50 98 SER A N 1
ATOM 724 C CA . SER A 1 98 ? 4.325 -6.865 5.504 1.00 93.50 98 SER A CA 1
ATOM 725 C C . SER A 1 98 ? 3.563 -7.488 4.340 1.00 93.50 98 SER A C 1
ATOM 727 O O . SER A 1 98 ? 2.358 -7.280 4.206 1.00 93.50 98 SER A O 1
ATOM 729 N N . ASP A 1 99 ? 4.275 -8.234 3.494 1.00 91.56 99 ASP A N 1
ATOM 730 C CA . ASP A 1 99 ? 3.711 -8.919 2.321 1.00 91.56 99 ASP A CA 1
ATOM 731 C C . ASP A 1 99 ? 2.892 -7.996 1.399 1.00 91.56 99 ASP A C 1
ATOM 733 O O . ASP A 1 99 ? 1.804 -8.337 0.942 1.00 91.56 99 ASP A O 1
ATOM 737 N N . VAL A 1 100 ? 3.404 -6.784 1.163 1.00 93.06 100 VAL A N 1
ATOM 738 C CA . VAL A 1 100 ? 2.734 -5.786 0.324 1.00 93.06 100 VAL A CA 1
ATOM 739 C C . VAL A 1 100 ? 2.838 -6.207 -1.137 1.00 93.06 100 VAL A C 1
ATOM 741 O O . VAL A 1 100 ? 3.930 -6.230 -1.709 1.00 93.06 100 VAL A O 1
ATOM 744 N N . LYS A 1 101 ? 1.691 -6.499 -1.746 1.00 92.94 101 LYS A N 1
ATOM 745 C CA . LYS A 1 101 ? 1.557 -7.030 -3.104 1.00 92.94 101 LYS A CA 1
ATOM 746 C C . LYS A 1 101 ? 0.559 -6.221 -3.904 1.00 92.94 101 LYS A C 1
ATOM 748 O O . LYS A 1 101 ? -0.542 -5.946 -3.439 1.00 92.94 101 LYS A O 1
ATOM 753 N N . VAL A 1 102 ? 0.913 -5.901 -5.141 1.00 93.38 102 VAL A N 1
ATOM 754 C CA . VAL A 1 102 ? -0.028 -5.333 -6.109 1.00 93.38 102 VAL A CA 1
ATOM 755 C C . VAL A 1 102 ? -0.778 -6.481 -6.781 1.00 93.38 102 VAL A C 1
ATOM 757 O O . VAL A 1 102 ? -0.176 -7.263 -7.517 1.00 93.38 102 VAL A O 1
ATOM 760 N N . ILE A 1 103 ? -2.081 -6.583 -6.518 1.00 93.56 103 ILE A N 1
ATOM 761 C CA . ILE A 1 103 ? -2.914 -7.724 -6.940 1.00 93.56 103 ILE A CA 1
ATOM 762 C C . ILE A 1 103 ? -3.858 -7.393 -8.104 1.00 93.56 103 ILE A C 1
ATOM 764 O O . ILE A 1 103 ? -4.385 -8.295 -8.754 1.00 93.56 103 ILE A O 1
ATOM 768 N N . GLY A 1 104 ? -4.042 -6.114 -8.431 1.00 92.69 104 GLY A N 1
ATOM 769 C CA . GLY A 1 104 ? -4.847 -5.707 -9.581 1.00 92.69 104 GLY A CA 1
ATOM 770 C C . GLY A 1 104 ? -5.030 -4.201 -9.686 1.00 92.69 104 GLY A C 1
ATOM 771 O O . GLY A 1 104 ? -4.461 -3.433 -8.912 1.00 92.69 104 GLY A O 1
ATOM 772 N N . GLY A 1 105 ? -5.849 -3.783 -10.644 1.00 93.19 105 GLY A N 1
ATOM 773 C CA . GLY A 1 105 ? -6.210 -2.386 -10.840 1.00 93.19 105 GLY A CA 1
ATOM 774 C C . GLY A 1 105 ? -7.541 -2.246 -11.570 1.00 93.19 105 GLY A C 1
ATOM 775 O O . GLY A 1 105 ? -7.873 -3.043 -12.449 1.00 93.19 105 GLY A O 1
ATOM 776 N N . THR A 1 106 ? -8.301 -1.234 -11.170 1.00 93.38 106 THR A N 1
ATOM 777 C CA . THR A 1 106 ? -9.547 -0.779 -11.793 1.00 93.38 106 THR A CA 1
ATOM 778 C C . THR A 1 106 ? -9.287 0.541 -12.530 1.00 93.38 106 THR A C 1
ATOM 780 O O . THR A 1 106 ? -8.237 1.151 -12.324 1.00 93.38 106 THR A O 1
ATOM 783 N N . PRO A 1 107 ? -10.230 1.068 -13.331 1.00 91.00 107 PRO A N 1
ATOM 784 C CA . PRO A 1 107 ? -10.049 2.366 -13.993 1.00 91.00 107 PRO A CA 1
ATOM 785 C C . PRO A 1 107 ? -9.783 3.552 -13.045 1.00 91.00 107 PRO A C 1
ATOM 787 O O . PRO A 1 107 ? -9.359 4.626 -13.489 1.00 91.00 107 PRO A O 1
ATOM 790 N N . ASP A 1 108 ? -10.063 3.385 -11.749 1.00 91.12 108 ASP A N 1
ATOM 791 C CA . ASP A 1 108 ? -9.991 4.449 -10.751 1.00 91.12 108 ASP A CA 1
ATOM 792 C C . ASP A 1 108 ? -8.903 4.240 -9.694 1.00 91.12 108 ASP A C 1
ATOM 794 O O . ASP A 1 108 ? -8.405 5.232 -9.154 1.00 91.12 108 ASP A O 1
ATOM 798 N N . TYR A 1 109 ? -8.505 2.995 -9.413 1.00 93.75 109 TYR A N 1
ATOM 799 C CA . TYR A 1 109 ? -7.536 2.698 -8.359 1.00 93.75 109 TYR A CA 1
ATOM 800 C C . TYR A 1 109 ? -6.713 1.430 -8.607 1.00 93.75 109 TYR A C 1
ATOM 802 O O . TYR A 1 109 ? -7.147 0.487 -9.264 1.00 93.75 109 TYR A O 1
ATOM 810 N N . VAL A 1 110 ? -5.523 1.389 -8.010 1.00 94.12 110 VAL A N 1
ATOM 811 C CA . VAL A 1 110 ? -4.671 0.195 -7.927 1.00 94.12 110 VAL A CA 1
ATOM 812 C C . VAL A 1 110 ? -4.935 -0.513 -6.601 1.00 94.12 110 VAL A C 1
ATOM 814 O O . VAL A 1 110 ? -5.049 0.135 -5.562 1.00 94.12 110 VAL A O 1
ATOM 817 N N . ILE A 1 111 ? -5.025 -1.842 -6.630 1.00 95.31 111 ILE A N 1
ATOM 818 C CA . ILE A 1 111 ? -5.340 -2.673 -5.466 1.00 95.31 111 ILE A CA 1
ATOM 819 C C . ILE A 1 111 ? -4.056 -3.284 -4.914 1.00 95.31 111 ILE A C 1
ATOM 821 O O . ILE A 1 111 ? -3.378 -4.064 -5.593 1.00 95.31 111 ILE A O 1
ATOM 825 N N . LEU A 1 112 ? -3.746 -2.949 -3.663 1.00 95.19 112 LEU A N 1
ATOM 826 C CA . LEU A 1 112 ? -2.631 -3.504 -2.913 1.00 95.19 112 LEU A CA 1
ATOM 827 C C . LEU A 1 112 ? -3.162 -4.371 -1.770 1.00 95.19 112 LEU A C 1
ATOM 829 O O . LEU A 1 112 ? -3.914 -3.891 -0.928 1.00 95.19 112 LEU A O 1
ATOM 833 N N . SER A 1 113 ? -2.737 -5.628 -1.713 1.00 95.62 113 SER A N 1
ATOM 834 C CA . SER A 1 113 ? -2.966 -6.522 -0.577 1.00 95.62 113 SER A CA 1
ATOM 835 C C . SER A 1 113 ? -1.766 -6.473 0.357 1.00 95.62 113 SER A C 1
ATOM 837 O O . SER A 1 113 ? -0.626 -6.438 -0.104 1.00 95.62 113 SER A O 1
ATOM 839 N N . MET A 1 114 ? -2.003 -6.482 1.665 1.00 95.69 114 MET A N 1
ATOM 840 C CA . MET A 1 114 ? -0.944 -6.489 2.672 1.00 95.69 114 MET A CA 1
ATOM 841 C C . MET A 1 114 ? -1.401 -7.135 3.976 1.00 95.69 114 MET A C 1
ATOM 843 O O . MET A 1 114 ? -2.594 -7.265 4.251 1.00 95.69 114 MET A O 1
ATOM 847 N N . VAL A 1 115 ? -0.432 -7.506 4.805 1.00 95.94 115 VAL A N 1
ATOM 848 C CA . VAL A 1 115 ? -0.660 -7.904 6.193 1.00 95.94 115 VAL A CA 1
ATOM 849 C C . VAL A 1 115 ? -0.225 -6.763 7.101 1.00 95.94 115 VAL A C 1
ATOM 851 O O . VAL A 1 115 ? 0.957 -6.408 7.146 1.00 95.94 115 VAL A O 1
ATOM 854 N N . THR A 1 116 ? -1.186 -6.210 7.831 1.00 95.06 116 THR A N 1
ATOM 855 C CA . THR A 1 116 ? -0.991 -5.139 8.804 1.00 95.06 116 THR A CA 1
ATOM 856 C C . THR A 1 116 ? -0.808 -5.740 10.189 1.00 95.06 116 THR A C 1
ATOM 858 O O . THR A 1 116 ? -1.657 -6.486 10.678 1.00 95.06 116 THR A O 1
ATOM 861 N N . HIS A 1 117 ? 0.290 -5.390 10.846 1.00 94.94 117 HIS A N 1
ATOM 862 C CA . HIS A 1 117 ? 0.561 -5.766 12.226 1.00 94.94 117 HIS A CA 1
ATOM 863 C C . HIS A 1 117 ? 0.157 -4.624 13.150 1.00 94.94 117 HIS A C 1
ATOM 865 O O . HIS A 1 117 ? 0.689 -3.515 13.069 1.00 94.94 117 HIS A O 1
ATOM 871 N N . MET A 1 118 ? -0.798 -4.909 14.029 1.00 93.31 118 MET A N 1
ATOM 872 C CA . MET A 1 118 ? -1.353 -3.971 14.999 1.00 93.31 118 MET A CA 1
ATOM 873 C C . MET A 1 118 ? -1.121 -4.506 16.406 1.00 93.31 118 MET A C 1
ATOM 875 O O . MET A 1 118 ? -1.270 -5.703 16.657 1.00 93.31 118 MET A O 1
ATOM 879 N N . THR A 1 119 ? -0.792 -3.627 17.348 1.00 91.12 119 THR A N 1
ATOM 880 C CA . THR A 1 119 ? -0.659 -4.015 18.755 1.00 91.12 119 THR A CA 1
ATOM 881 C C . THR A 1 119 ? -1.839 -3.479 19.544 1.00 91.12 119 THR A C 1
ATOM 883 O O . THR A 1 119 ? -2.125 -2.287 19.524 1.00 91.12 119 THR A O 1
ATOM 886 N N . ASN A 1 120 ? -2.515 -4.365 20.266 1.00 92.00 120 ASN A N 1
ATOM 887 C CA . ASN A 1 120 ? -3.506 -4.001 21.259 1.00 92.00 120 ASN A CA 1
ATOM 888 C C . ASN A 1 120 ? -2.839 -3.982 22.648 1.00 92.00 120 ASN A C 1
ATOM 890 O O . ASN A 1 120 ? -2.597 -5.050 23.215 1.00 92.00 120 ASN A O 1
ATOM 894 N N . PRO A 1 121 ? -2.530 -2.802 23.215 1.00 89.00 121 PRO A N 1
ATOM 895 C CA . PRO A 1 121 ? -1.947 -2.697 24.551 1.00 89.00 121 PRO A CA 1
ATOM 896 C C . PRO A 1 121 ? -2.974 -2.902 25.680 1.00 89.00 121 PRO A C 1
ATOM 898 O O . PRO A 1 121 ? -2.590 -2.923 26.849 1.00 89.00 121 PRO A O 1
ATOM 901 N N . SER A 1 122 ? -4.266 -3.022 25.354 1.00 87.69 122 SER A N 1
ATOM 902 C CA . SER A 1 122 ? -5.340 -3.257 26.317 1.00 87.69 122 SER A CA 1
ATOM 903 C C . SER A 1 122 ? -5.396 -4.721 26.762 1.00 87.69 122 SER A C 1
ATOM 905 O O . SER A 1 122 ? -4.904 -5.629 26.095 1.00 87.69 122 SER A O 1
ATOM 907 N N . THR A 1 123 ? -6.079 -4.963 27.879 1.00 85.44 123 THR A N 1
ATOM 908 C CA . THR A 1 123 ? -6.518 -6.293 28.323 1.00 85.44 123 THR A CA 1
ATOM 909 C C . THR A 1 123 ? -7.862 -6.706 27.712 1.00 85.44 123 THR A C 1
ATOM 911 O O . THR A 1 123 ? -8.332 -7.819 27.946 1.00 85.44 123 THR A O 1
ATOM 914 N N . ILE A 1 124 ? -8.487 -5.826 26.924 1.00 86.38 124 ILE A N 1
ATOM 915 C CA . ILE A 1 124 ? -9.806 -6.015 26.322 1.00 86.38 124 ILE A CA 1
ATOM 916 C C . ILE A 1 124 ? -9.646 -6.403 24.852 1.00 86.38 124 ILE A C 1
ATOM 918 O O . ILE A 1 124 ? -8.849 -5.815 24.123 1.00 86.38 124 ILE A O 1
ATOM 922 N N . THR A 1 125 ? -10.446 -7.368 24.401 1.00 89.50 125 THR A N 1
ATOM 923 C CA . THR A 1 125 ? -10.596 -7.667 22.970 1.00 89.50 125 THR A CA 1
ATOM 924 C C . THR A 1 125 ? -11.647 -6.747 22.363 1.00 89.50 125 THR A C 1
ATOM 926 O O . THR A 1 125 ? -12.739 -6.618 22.916 1.00 89.50 125 THR A O 1
ATOM 929 N N . ILE A 1 126 ? -11.351 -6.142 21.214 1.00 88.56 126 ILE A N 1
ATOM 930 C CA . ILE A 1 126 ? -12.318 -5.345 20.452 1.00 88.56 126 ILE A CA 1
ATOM 931 C C . ILE A 1 126 ? -12.622 -6.028 19.123 1.00 88.56 126 ILE A C 1
ATOM 933 O O . ILE A 1 126 ? -11.710 -6.454 18.423 1.00 88.56 126 ILE A O 1
ATOM 937 N N . SER A 1 127 ? -13.903 -6.130 18.780 1.00 90.81 127 SER A N 1
ATOM 938 C CA . SER A 1 127 ? -14.378 -6.617 17.484 1.00 90.81 127 SER A CA 1
ATOM 939 C C . SER A 1 127 ? -15.319 -5.576 16.899 1.00 90.81 127 SER A C 1
ATOM 941 O O . SER A 1 127 ? -16.333 -5.248 17.513 1.00 90.81 127 SER A O 1
ATOM 943 N N . VAL A 1 128 ? -14.974 -5.049 15.727 1.00 89.31 128 VAL A N 1
ATOM 944 C CA . VAL A 1 128 ? -15.676 -3.916 15.098 1.00 89.31 128 VAL A CA 1
ATOM 945 C C . VAL A 1 128 ? -16.230 -4.230 13.711 1.00 89.31 128 VAL A C 1
ATOM 947 O O . VAL A 1 128 ? -16.792 -3.346 13.067 1.00 89.31 128 VAL A O 1
ATOM 950 N N . GLY A 1 129 ? -16.104 -5.482 13.266 1.00 91.44 129 GLY A N 1
ATOM 951 C CA . GLY A 1 129 ? -16.530 -5.895 11.933 1.00 91.44 129 GLY A CA 1
ATOM 952 C C . GLY A 1 129 ? -15.657 -5.275 10.845 1.00 91.44 129 GLY A C 1
ATOM 953 O O . GLY A 1 129 ? -14.452 -5.103 11.027 1.00 91.44 129 GLY A O 1
ATOM 954 N N . ASP A 1 130 ? -16.259 -4.964 9.706 1.00 94.62 130 ASP A N 1
ATOM 955 C CA . ASP A 1 130 ? -15.541 -4.374 8.580 1.00 94.62 130 ASP A CA 1
ATOM 956 C C . ASP A 1 130 ? -15.236 -2.899 8.850 1.00 94.62 130 ASP A C 1
ATOM 958 O O . ASP A 1 130 ? -16.105 -2.133 9.279 1.00 94.62 130 ASP A O 1
ATOM 962 N N . VAL A 1 131 ? -13.992 -2.499 8.586 1.00 94.94 131 VAL A N 1
ATOM 963 C CA . VAL A 1 131 ? -13.531 -1.126 8.794 1.00 94.94 131 VAL A CA 1
ATOM 964 C C . VAL A 1 131 ? -12.856 -0.556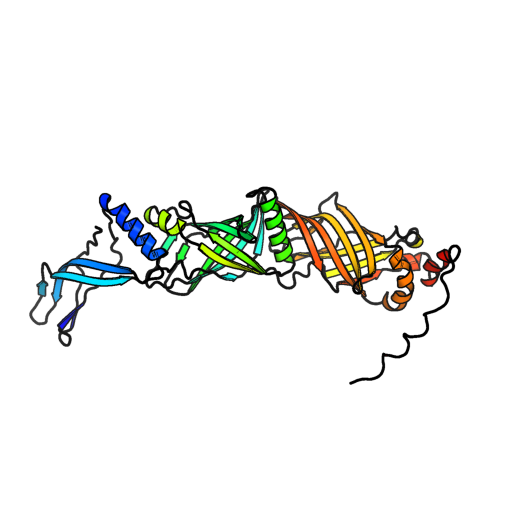 7.565 1.00 94.94 131 VAL A C 1
ATOM 966 O O . VAL A 1 131 ? -12.242 -1.270 6.771 1.00 94.94 131 VAL A O 1
ATOM 969 N N . THR A 1 132 ? -12.978 0.761 7.424 1.00 96.62 132 THR A N 1
ATOM 970 C CA . THR A 1 132 ? -12.360 1.530 6.342 1.00 96.62 132 THR A CA 1
ATOM 971 C C . THR A 1 132 ? -11.608 2.725 6.911 1.00 96.62 132 THR A C 1
ATOM 973 O O . THR A 1 132 ? -12.179 3.530 7.642 1.00 96.62 132 THR A O 1
ATOM 976 N N . PHE A 1 133 ? -10.343 2.887 6.551 1.00 96.31 133 PHE A N 1
ATOM 977 C CA . PHE A 1 133 ? -9.518 4.023 6.955 1.00 96.31 133 PHE A CA 1
ATOM 978 C C . PHE A 1 133 ? -9.089 4.845 5.743 1.00 96.31 133 PHE A C 1
ATOM 980 O O . PHE A 1 133 ? -8.932 4.309 4.651 1.00 96.31 133 PHE A O 1
ATOM 987 N N . GLY A 1 134 ? -8.882 6.147 5.926 1.00 96.31 134 GLY A N 1
ATOM 988 C CA . GLY A 1 134 ? -8.246 6.990 4.918 1.00 96.31 134 GLY A CA 1
ATOM 989 C C . GLY A 1 134 ? -6.728 6.892 5.028 1.00 96.31 134 GLY A C 1
ATOM 990 O O . GLY A 1 134 ? -6.178 7.035 6.117 1.00 96.31 134 GLY A O 1
ATOM 991 N N . VAL A 1 135 ? -6.047 6.670 3.909 1.00 96.38 135 VAL A N 1
ATOM 992 C CA . VAL A 1 135 ? -4.585 6.676 3.822 1.00 96.38 135 VAL A CA 1
ATOM 993 C C . VAL A 1 135 ? -4.127 7.981 3.192 1.00 96.38 135 VAL A C 1
ATOM 995 O O . VAL A 1 135 ? -4.647 8.415 2.161 1.00 96.38 135 VAL A O 1
ATOM 998 N N . TYR A 1 136 ? -3.125 8.592 3.808 1.00 95.69 136 TYR A N 1
ATOM 999 C CA . TYR A 1 136 ? -2.552 9.869 3.419 1.00 95.69 136 TYR A CA 1
ATOM 1000 C C . TYR A 1 136 ? -1.036 9.755 3.311 1.00 95.69 136 TYR A C 1
ATOM 1002 O O . TYR A 1 136 ? -0.404 9.019 4.066 1.00 95.69 136 TYR A O 1
ATOM 1010 N N . VAL A 1 137 ? -0.448 10.528 2.404 1.00 95.12 137 VAL A N 1
ATOM 1011 C CA . VAL A 1 137 ? 1.001 10.716 2.327 1.00 95.12 137 VAL A CA 1
ATOM 1012 C C . VAL A 1 137 ? 1.348 12.078 2.928 1.00 95.12 137 VAL A C 1
ATOM 1014 O O . VAL A 1 137 ? 0.808 13.093 2.468 1.00 95.12 137 VAL A O 1
ATOM 1017 N N . PRO A 1 138 ? 2.216 12.132 3.951 1.00 93.00 138 PRO A N 1
ATOM 1018 C CA . PRO A 1 138 ? 2.698 13.388 4.501 1.00 93.00 138 PRO A CA 1
ATOM 1019 C C . PRO A 1 138 ? 3.653 14.061 3.504 1.00 93.00 138 PRO A C 1
ATOM 1021 O O . PRO A 1 138 ? 4.682 13.509 3.123 1.00 93.00 138 PRO A O 1
ATOM 1024 N N . VAL A 1 139 ? 3.314 15.278 3.083 1.00 89.12 139 VAL A N 1
ATOM 1025 C CA . VAL A 1 139 ? 4.109 16.116 2.178 1.00 89.12 139 VAL A CA 1
ATOM 1026 C C . VAL A 1 139 ? 4.338 17.463 2.858 1.00 89.12 139 VAL A C 1
ATOM 1028 O O . VAL A 1 139 ? 3.471 18.345 2.867 1.00 89.12 139 VAL A O 1
ATOM 1031 N N . GLY A 1 140 ? 5.513 17.617 3.472 1.00 86.19 140 GLY A N 1
ATOM 1032 C CA . GLY A 1 140 ? 5.841 18.792 4.279 1.00 86.19 140 GLY A CA 1
ATOM 1033 C C . GLY A 1 140 ? 4.888 18.937 5.470 1.00 86.19 140 GLY A C 1
ATOM 1034 O O . GLY A 1 140 ? 4.832 18.062 6.327 1.00 86.19 140 GLY A O 1
ATOM 1035 N N . ALA A 1 141 ? 4.136 20.040 5.515 1.00 83.44 141 ALA A N 1
ATOM 1036 C CA . ALA A 1 141 ? 3.132 20.307 6.551 1.00 83.44 141 ALA A CA 1
ATOM 1037 C C . ALA A 1 141 ? 1.703 19.871 6.161 1.00 83.44 141 ALA A C 1
ATOM 1039 O O . ALA A 1 141 ? 0.753 20.174 6.881 1.00 83.44 141 ALA A O 1
ATOM 1040 N N . THR A 1 142 ? 1.530 19.210 5.011 1.00 88.69 142 THR A N 1
ATOM 1041 C CA . THR A 1 142 ? 0.216 18.816 4.476 1.00 88.69 142 THR A CA 1
ATOM 1042 C C . THR A 1 142 ? 0.096 17.305 4.325 1.00 88.69 142 THR A C 1
ATOM 1044 O O . THR A 1 142 ? 1.090 16.626 4.090 1.00 88.69 142 THR A O 1
ATOM 1047 N N . ASN A 1 143 ? -1.128 16.786 4.419 1.00 92.69 143 ASN A N 1
ATOM 1048 C CA . ASN A 1 143 ? -1.433 15.371 4.211 1.00 92.69 143 ASN A CA 1
ATOM 1049 C C . ASN A 1 143 ? -2.235 15.227 2.917 1.00 92.69 143 ASN A C 1
ATOM 1051 O O . ASN A 1 143 ? -3.365 15.713 2.833 1.00 92.69 143 ASN A O 1
ATOM 1055 N N . VAL A 1 144 ? -1.662 14.574 1.907 1.00 94.50 144 VAL A N 1
ATOM 1056 C CA . VAL A 1 144 ? -2.332 14.354 0.618 1.00 94.50 144 VAL A CA 1
ATOM 1057 C C . VAL A 1 144 ? -3.047 13.001 0.659 1.00 94.50 144 VAL A C 1
ATOM 1059 O O . VAL A 1 144 ? -2.392 12.000 0.948 1.00 94.50 144 VAL A O 1
ATOM 1062 N N . PRO A 1 145 ? -4.362 12.926 0.388 1.00 94.44 145 PRO A N 1
ATOM 1063 C CA . PRO A 1 145 ? -5.078 11.657 0.416 1.00 94.44 145 PRO A CA 1
ATOM 1064 C C . PRO A 1 145 ? -4.627 10.755 -0.739 1.00 94.44 145 PRO A C 1
ATOM 1066 O O . PRO A 1 145 ? -4.596 11.179 -1.894 1.00 94.44 145 PRO A O 1
ATOM 1069 N N . ALA A 1 146 ? -4.293 9.508 -0.411 1.00 94.44 146 ALA A N 1
ATOM 1070 C CA . ALA A 1 146 ? -3.844 8.485 -1.352 1.00 94.44 146 ALA A CA 1
ATOM 1071 C C . ALA A 1 146 ? -4.934 7.450 -1.663 1.00 94.44 146 ALA A C 1
ATOM 1073 O O . ALA A 1 146 ? -4.903 6.834 -2.724 1.00 94.44 146 ALA A O 1
ATOM 1074 N N . GLY A 1 147 ? -5.911 7.272 -0.771 1.00 95.12 147 GLY A N 1
ATOM 1075 C CA . GLY A 1 147 ? -7.039 6.364 -0.982 1.00 95.12 147 GLY A CA 1
ATOM 1076 C C . GLY A 1 147 ? -7.504 5.670 0.297 1.00 95.12 147 GLY A C 1
ATOM 1077 O O . GLY A 1 147 ? -6.917 5.890 1.357 1.00 95.12 147 GLY A O 1
ATOM 1078 N N . PRO A 1 148 ? -8.567 4.860 0.230 1.00 95.94 148 PRO A N 1
ATOM 1079 C CA . PRO A 1 148 ? -9.049 4.093 1.370 1.00 95.94 148 PRO A CA 1
ATOM 1080 C C . PRO A 1 148 ? -8.286 2.771 1.562 1.00 95.94 148 PRO A C 1
ATOM 1082 O O . PRO A 1 148 ? -7.860 2.132 0.600 1.00 95.94 148 PRO A O 1
ATOM 1085 N N . ALA A 1 149 ? -8.161 2.343 2.817 1.00 96.75 149 ALA A N 1
ATOM 1086 C CA . ALA A 1 149 ? -7.724 1.010 3.214 1.00 96.75 149 ALA A CA 1
ATOM 1087 C C . ALA A 1 149 ? -8.863 0.267 3.920 1.00 96.75 149 ALA A C 1
ATOM 1089 O O . ALA A 1 149 ? -9.529 0.827 4.791 1.00 96.75 149 ALA A O 1
ATOM 1090 N N . TYR A 1 150 ? -9.055 -0.997 3.567 1.00 96.81 150 TYR A N 1
ATOM 1091 C CA . TYR A 1 150 ? -10.137 -1.856 4.028 1.00 96.81 150 TYR A CA 1
ATOM 1092 C C . TYR A 1 150 ? -9.588 -3.019 4.842 1.00 96.81 150 TYR A C 1
ATOM 1094 O O . TYR A 1 150 ? -8.625 -3.671 4.439 1.00 96.81 150 TYR A O 1
ATOM 1102 N N . ILE A 1 151 ? -10.236 -3.318 5.965 1.00 96.31 151 ILE A N 1
ATOM 1103 C CA . ILE A 1 151 ? -9.978 -4.518 6.764 1.00 96.31 151 ILE A CA 1
ATOM 1104 C C . ILE A 1 151 ? -11.322 -5.188 7.022 1.00 96.31 151 ILE A C 1
ATOM 1106 O O . ILE A 1 151 ? -12.246 -4.557 7.537 1.00 96.31 151 ILE A O 1
ATOM 1110 N N . LYS A 1 152 ? -11.435 -6.467 6.662 1.00 95.06 152 LYS A N 1
ATOM 1111 C CA . LYS A 1 152 ? -12.652 -7.255 6.887 1.00 95.06 152 LYS A CA 1
ATOM 1112 C C . LYS A 1 152 ? -12.610 -7.911 8.263 1.00 95.06 152 LYS A C 1
ATOM 1114 O O . LYS A 1 152 ? -11.604 -8.526 8.609 1.00 95.06 152 LYS A O 1
ATOM 1119 N N . GLY A 1 153 ? -13.699 -7.811 9.023 1.00 92.56 153 GLY A N 1
ATOM 1120 C CA . GLY A 1 153 ? -13.855 -8.487 10.313 1.00 92.56 153 GLY A CA 1
ATOM 1121 C C . GLY A 1 153 ? -12.759 -8.171 11.336 1.00 92.56 153 GLY A C 1
ATOM 1122 O O . GLY A 1 153 ? -12.231 -9.086 11.967 1.00 92.56 153 GLY A O 1
ATOM 1123 N N . LEU A 1 154 ? -12.401 -6.896 11.511 1.00 94.12 154 LEU A N 1
ATOM 1124 C CA . LEU A 1 154 ? -11.355 -6.479 12.438 1.00 94.12 154 LEU A CA 1
ATOM 1125 C C . LEU A 1 154 ? -11.702 -6.891 13.876 1.00 94.12 154 LEU A C 1
ATOM 1127 O O . LEU A 1 154 ? -12.630 -6.366 14.499 1.00 94.12 154 LEU A O 1
ATOM 1131 N N . THR A 1 155 ? -10.898 -7.816 14.395 1.00 93.38 155 THR A N 1
ATOM 1132 C CA . THR A 1 155 ? -10.861 -8.230 15.797 1.00 93.38 155 THR A CA 1
ATOM 1133 C C . THR A 1 155 ? -9.434 -8.102 16.305 1.00 93.38 155 THR A C 1
ATOM 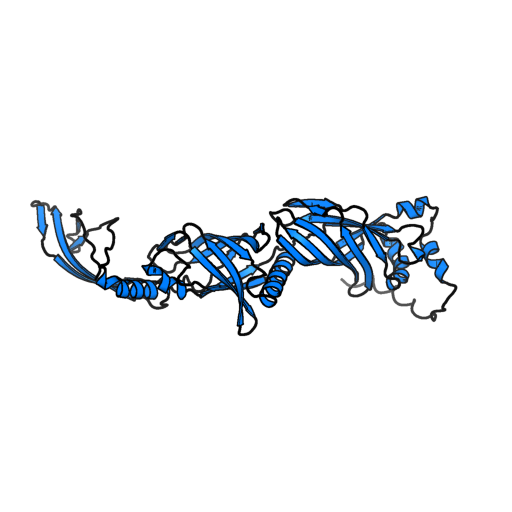1135 O O . THR A 1 155 ? -8.520 -8.655 15.700 1.00 93.38 155 THR A O 1
ATOM 1138 N N . LEU A 1 156 ? -9.241 -7.388 17.411 1.00 92.50 156 LEU A N 1
ATOM 1139 C CA . LEU A 1 156 ? -7.937 -7.213 18.040 1.00 92.50 156 LEU A CA 1
ATOM 1140 C C . LEU A 1 156 ? -7.965 -7.799 19.448 1.00 92.50 156 LEU A C 1
ATOM 1142 O O . LEU A 1 156 ? -8.622 -7.257 20.340 1.00 92.50 156 LEU A O 1
ATOM 1146 N N . VAL A 1 157 ? -7.235 -8.894 19.651 1.00 94.31 157 VAL A N 1
ATOM 1147 C CA . VAL A 1 157 ? -7.003 -9.492 20.974 1.00 94.31 157 VAL A CA 1
ATOM 1148 C C . VAL A 1 157 ? -5.828 -8.801 21.670 1.00 94.31 157 VAL A C 1
ATOM 1150 O O . VAL A 1 157 ? -5.017 -8.184 20.979 1.00 94.31 157 VAL A O 1
ATOM 1153 N N . PRO A 1 158 ? -5.707 -8.860 23.008 1.00 93.88 158 PRO A N 1
ATOM 1154 C CA . PRO A 1 158 ? -4.551 -8.322 23.724 1.00 93.88 158 PRO A CA 1
ATOM 1155 C C . PRO A 1 158 ? -3.214 -8.800 23.140 1.00 93.88 158 PRO A C 1
ATOM 1157 O O . PRO A 1 158 ? -3.015 -9.995 22.924 1.00 93.88 158 PRO A O 1
ATOM 1160 N N . GLY A 1 159 ? -2.289 -7.866 22.912 1.00 92.81 159 GLY A N 1
ATOM 1161 C CA . GLY A 1 159 ? -0.979 -8.130 22.316 1.00 92.81 159 GLY A CA 1
ATOM 1162 C C . GLY A 1 159 ? -0.925 -7.908 20.801 1.00 92.81 159 GLY A C 1
ATOM 1163 O O . GLY A 1 159 ? -1.589 -7.026 20.256 1.00 92.81 159 GLY A O 1
ATOM 1164 N N . ALA A 1 160 ? -0.060 -8.663 20.121 1.00 93.94 160 ALA A N 1
ATOM 1165 C CA . ALA A 1 160 ? 0.190 -8.514 18.689 1.00 93.94 160 ALA A CA 1
ATOM 1166 C C . ALA A 1 160 ? -0.894 -9.204 17.848 1.00 93.94 160 ALA A C 1
ATOM 1168 O O . ALA A 1 160 ? -1.254 -10.352 18.100 1.00 93.94 160 ALA A O 1
ATOM 1169 N N . ASN A 1 161 ? -1.371 -8.511 16.818 1.00 94.56 161 ASN A N 1
ATOM 1170 C CA . ASN A 1 161 ? -2.370 -8.992 15.873 1.00 94.56 161 ASN A CA 1
ATOM 1171 C C . ASN A 1 161 ? -1.851 -8.794 14.448 1.00 94.56 161 ASN A C 1
ATOM 1173 O O . ASN A 1 161 ? -1.333 -7.727 14.127 1.00 94.56 161 ASN A O 1
ATOM 1177 N N . ALA A 1 162 ? -2.039 -9.796 13.594 1.00 95.81 162 ALA A N 1
ATOM 1178 C CA . ALA A 1 162 ? -1.778 -9.700 12.163 1.00 95.81 162 ALA A CA 1
ATOM 1179 C C . ALA A 1 162 ? -3.115 -9.780 11.423 1.00 95.81 162 ALA A C 1
ATOM 1181 O O . ALA A 1 162 ? -3.821 -10.783 11.525 1.00 95.81 162 ALA A O 1
ATOM 1182 N N . VAL A 1 163 ? -3.472 -8.715 10.708 1.00 95.19 163 VAL A N 1
ATOM 1183 C CA . VAL A 1 163 ? -4.751 -8.589 10.003 1.00 95.19 163 VAL A CA 1
ATOM 1184 C C . VAL A 1 163 ? -4.508 -8.328 8.523 1.00 95.19 163 VAL A C 1
ATOM 1186 O O . VAL A 1 163 ? -3.642 -7.538 8.152 1.00 95.19 163 VAL A O 1
ATOM 1189 N N . ALA A 1 164 ? -5.258 -9.011 7.662 1.00 96.44 164 ALA A N 1
ATOM 1190 C CA . ALA A 1 164 ? -5.204 -8.757 6.228 1.00 96.44 164 ALA A CA 1
ATOM 1191 C C . ALA A 1 164 ? -5.891 -7.422 5.913 1.00 96.44 164 ALA A C 1
ATOM 1193 O O . ALA A 1 164 ? -6.998 -7.163 6.389 1.00 96.44 164 ALA A O 1
ATOM 1194 N N . ALA A 1 165 ? -5.237 -6.597 5.103 1.00 96.50 165 ALA A N 1
ATOM 1195 C CA . ALA A 1 165 ? -5.735 -5.302 4.678 1.00 96.50 165 ALA A CA 1
ATOM 1196 C C . ALA A 1 165 ? -5.605 -5.142 3.161 1.00 96.50 165 ALA A C 1
ATOM 1198 O O . ALA A 1 165 ? -4.678 -5.659 2.535 1.00 96.50 165 ALA A O 1
ATOM 1199 N N . GLU A 1 166 ? -6.531 -4.388 2.582 1.00 96.62 166 GLU A N 1
ATOM 1200 C CA . GLU A 1 166 ? -6.539 -4.047 1.164 1.00 96.62 166 GLU A CA 1
ATOM 1201 C C . GLU A 1 166 ? -6.527 -2.527 1.012 1.00 96.62 166 GLU A C 1
ATOM 1203 O O . GLU A 1 166 ? -7.406 -1.840 1.523 1.00 96.62 166 GLU A O 1
ATOM 1208 N N . PHE A 1 167 ? -5.524 -1.987 0.331 1.00 96.44 167 PHE A N 1
ATOM 1209 C CA . PHE A 1 167 ? -5.378 -0.559 0.077 1.00 96.44 167 PHE A CA 1
ATOM 1210 C C . PHE A 1 167 ? -5.706 -0.247 -1.381 1.00 96.44 167 PHE A C 1
ATOM 1212 O O . PHE A 1 167 ? -5.146 -0.851 -2.297 1.00 96.44 167 PHE A O 1
ATOM 1219 N N . HIS A 1 168 ? -6.609 0.708 -1.598 1.00 95.94 168 HIS A N 1
ATOM 1220 C CA . HIS A 1 168 ? -7.000 1.179 -2.926 1.00 95.94 168 HIS A CA 1
ATOM 1221 C C . HIS A 1 168 ? -6.320 2.510 -3.215 1.00 95.94 168 HIS A C 1
ATOM 1223 O O . HIS A 1 168 ? -6.844 3.582 -2.905 1.00 95.94 168 HIS A O 1
ATOM 1229 N N . LEU A 1 169 ? -5.144 2.452 -3.832 1.00 95.12 169 LEU A N 1
ATOM 1230 C CA . LEU A 1 169 ? -4.423 3.649 -4.245 1.00 95.12 169 LEU A CA 1
ATOM 1231 C C . LEU A 1 169 ? -5.209 4.347 -5.359 1.00 95.12 169 LEU A C 1
ATOM 1233 O O . LEU A 1 169 ? -5.311 3.814 -6.459 1.00 95.12 169 LEU A O 1
ATOM 1237 N N . THR A 1 170 ? -5.751 5.532 -5.077 1.00 94.44 170 THR A N 1
ATOM 1238 C CA . THR A 1 170 ? -6.719 6.243 -5.927 1.00 94.44 170 THR A CA 1
ATOM 1239 C C . THR A 1 170 ? -6.120 7.564 -6.435 1.00 94.44 170 THR A C 1
ATOM 1241 O O . THR A 1 170 ? -6.270 8.602 -5.784 1.00 94.44 170 THR A O 1
ATOM 1244 N N . PRO A 1 171 ? -5.460 7.590 -7.609 1.00 89.69 171 PRO A N 1
ATOM 1245 C CA . PRO A 1 171 ? -4.738 8.774 -8.091 1.00 89.69 171 PRO A CA 1
ATOM 1246 C C . PRO A 1 171 ? -5.630 10.006 -8.279 1.00 89.69 171 PRO A C 1
ATOM 1248 O O . PRO A 1 171 ? -5.204 11.134 -8.048 1.00 89.69 171 PRO A O 1
ATOM 1251 N N . LYS A 1 172 ? -6.891 9.805 -8.680 1.00 88.44 172 LYS A N 1
ATOM 1252 C CA . LYS A 1 172 ? -7.830 10.898 -8.982 1.00 88.44 172 LYS A CA 1
ATOM 1253 C C . LYS A 1 172 ? -8.379 11.592 -7.727 1.00 88.44 172 LYS A C 1
ATOM 1255 O O . LYS A 1 172 ? -8.980 12.656 -7.847 1.00 88.44 172 LYS A O 1
ATOM 1260 N N . LEU A 1 173 ? -8.161 11.027 -6.533 1.00 87.88 173 LEU A N 1
ATOM 1261 C CA . LEU A 1 173 ? -8.802 11.465 -5.288 1.00 87.88 173 LEU A CA 1
ATOM 1262 C C . LEU A 1 173 ? -8.452 12.907 -4.890 1.00 87.88 173 LEU A C 1
ATOM 1264 O O . LEU A 1 173 ? -9.303 13.622 -4.369 1.00 87.88 173 LEU A O 1
ATOM 1268 N N . ALA A 1 174 ? -7.218 13.345 -5.154 1.00 87.00 174 ALA A N 1
ATOM 1269 C CA . ALA A 1 174 ? -6.725 14.681 -4.798 1.00 87.00 174 ALA A CA 1
ATOM 1270 C C . ALA A 1 174 ? -6.321 15.514 -6.032 1.00 87.00 174 ALA A C 1
ATOM 1272 O O . ALA A 1 174 ? -5.407 16.343 -5.969 1.00 87.00 174 ALA A O 1
ATOM 1273 N N . GLY A 1 175 ? -6.948 15.256 -7.185 1.00 88.94 175 GLY A N 1
ATOM 1274 C CA . GLY A 1 175 ? -6.592 15.898 -8.452 1.00 88.94 175 GLY A CA 1
ATOM 1275 C C . GLY A 1 175 ? -5.121 15.667 -8.825 1.00 88.94 175 GLY A C 1
ATOM 1276 O O . GLY A 1 175 ? -4.597 14.565 -8.677 1.00 88.94 175 GLY A O 1
ATOM 1277 N N . ALA A 1 176 ? -4.429 16.716 -9.283 1.00 88.31 176 ALA A N 1
ATOM 1278 C CA . ALA A 1 176 ? -3.030 16.619 -9.714 1.00 88.31 176 ALA A CA 1
ATOM 1279 C C . ALA A 1 176 ? -2.063 16.181 -8.594 1.00 88.31 176 ALA A C 1
ATOM 1281 O O . ALA A 1 176 ? -1.105 15.448 -8.854 1.00 88.31 176 ALA A O 1
ATOM 1282 N N . ALA A 1 177 ? -2.318 16.589 -7.345 1.00 87.69 177 ALA A N 1
ATOM 1283 C CA . ALA A 1 177 ? -1.500 16.187 -6.200 1.00 87.69 177 ALA A CA 1
ATOM 1284 C C . ALA A 1 177 ? -1.645 14.685 -5.914 1.00 87.69 177 ALA A C 1
ATOM 1286 O O . ALA A 1 177 ? -0.644 13.996 -5.729 1.00 87.69 177 ALA A O 1
ATOM 1287 N N . GLY A 1 178 ? -2.875 14.164 -5.963 1.00 87.88 178 GLY A N 1
ATOM 1288 C CA . GLY A 1 178 ? -3.152 12.735 -5.796 1.00 87.88 178 GLY A CA 1
ATOM 1289 C C . GLY A 1 178 ? -2.486 11.899 -6.887 1.00 87.88 178 GLY A C 1
ATOM 1290 O O . GLY A 1 178 ? -1.845 10.895 -6.587 1.00 87.88 178 GLY A O 1
ATOM 1291 N N . ALA A 1 179 ? -2.544 12.363 -8.139 1.00 89.06 179 ALA A N 1
ATOM 1292 C CA . ALA A 1 179 ? -1.912 11.677 -9.263 1.00 89.06 179 ALA A CA 1
ATOM 1293 C C . ALA A 1 179 ? -0.384 11.623 -9.121 1.00 89.06 179 ALA A C 1
ATOM 1295 O O . ALA A 1 179 ? 0.228 10.581 -9.355 1.00 89.06 179 ALA A O 1
ATOM 1296 N N . THR A 1 180 ? 0.221 12.726 -8.676 1.00 90.88 180 THR A N 1
ATOM 1297 C CA . THR A 1 180 ? 1.667 12.808 -8.425 1.00 90.88 180 THR A CA 1
ATOM 1298 C C . THR A 1 180 ? 2.088 11.859 -7.305 1.00 90.88 180 THR A C 1
ATOM 1300 O O . THR A 1 180 ? 3.070 11.136 -7.449 1.00 90.88 180 THR A O 1
ATOM 1303 N N . ILE A 1 181 ? 1.328 11.821 -6.209 1.00 91.19 181 ILE A N 1
ATOM 1304 C CA . ILE A 1 181 ? 1.612 10.947 -5.068 1.00 91.19 181 ILE A CA 1
ATOM 1305 C C . ILE A 1 181 ? 1.422 9.478 -5.419 1.00 91.19 181 ILE A C 1
ATOM 1307 O O . ILE A 1 181 ? 2.277 8.663 -5.087 1.00 91.19 181 ILE A O 1
ATOM 1311 N N . ALA A 1 182 ? 0.349 9.130 -6.127 1.00 90.62 182 ALA A N 1
ATOM 1312 C CA . ALA A 1 182 ? 0.137 7.758 -6.559 1.00 90.62 182 ALA A CA 1
ATOM 1313 C C . ALA A 1 182 ? 1.263 7.284 -7.481 1.00 90.62 182 ALA A C 1
ATOM 1315 O O . ALA A 1 182 ? 1.797 6.196 -7.276 1.00 90.62 182 ALA A O 1
ATOM 1316 N N . LYS A 1 183 ? 1.687 8.129 -8.430 1.00 90.81 183 LYS A N 1
ATOM 1317 C CA . LYS A 1 183 ? 2.854 7.849 -9.268 1.00 90.81 183 LYS A CA 1
ATOM 1318 C C . LYS A 1 183 ? 4.122 7.659 -8.431 1.00 90.81 183 LYS A C 1
ATOM 1320 O O . LYS A 1 183 ? 4.808 6.662 -8.610 1.00 90.81 183 LYS A O 1
ATOM 1325 N N . ALA A 1 184 ? 4.405 8.562 -7.492 1.00 91.38 184 ALA A N 1
ATOM 1326 C CA . ALA A 1 184 ? 5.584 8.463 -6.634 1.00 91.38 184 ALA A CA 1
ATOM 1327 C C . ALA A 1 184 ? 5.582 7.189 -5.768 1.00 91.38 184 ALA A C 1
ATOM 1329 O O . ALA A 1 184 ? 6.626 6.561 -5.607 1.00 91.38 184 ALA A O 1
ATOM 1330 N N . LEU A 1 185 ? 4.418 6.779 -5.249 1.00 92.38 185 LEU A N 1
ATOM 1331 C CA . LEU A 1 185 ? 4.266 5.532 -4.498 1.00 92.38 185 LEU A CA 1
ATOM 1332 C C . LEU A 1 185 ? 4.495 4.299 -5.379 1.00 92.38 185 LEU A C 1
ATOM 1334 O O . LEU A 1 185 ? 5.190 3.386 -4.952 1.00 92.38 185 LEU A O 1
ATOM 1338 N N . LEU A 1 186 ? 3.954 4.270 -6.601 1.00 90.94 186 LEU A N 1
ATOM 1339 C CA . LEU A 1 186 ? 4.149 3.169 -7.555 1.00 90.94 186 LEU A CA 1
ATOM 1340 C C . LEU A 1 186 ? 5.609 3.064 -8.021 1.00 90.94 186 LEU A C 1
ATOM 1342 O O . LEU A 1 186 ? 6.188 1.977 -7.998 1.00 90.94 186 LEU A O 1
ATOM 1346 N N . ASP A 1 187 ? 6.215 4.194 -8.390 1.00 91.06 187 ASP A N 1
ATOM 1347 C CA . ASP A 1 187 ? 7.622 4.278 -8.793 1.00 91.06 187 ASP A CA 1
ATOM 1348 C C . ASP A 1 187 ? 8.535 3.840 -7.635 1.00 91.06 187 ASP A C 1
ATOM 1350 O O . ASP A 1 187 ? 9.408 2.989 -7.805 1.00 91.06 187 ASP A O 1
ATOM 1354 N N . GLY A 1 188 ? 8.294 4.369 -6.429 1.00 90.94 188 GLY A N 1
ATOM 1355 C CA . GLY A 1 188 ? 9.023 4.007 -5.215 1.00 90.94 188 GLY A CA 1
ATOM 1356 C C . GLY A 1 188 ? 8.851 2.535 -4.844 1.00 90.94 188 GLY A C 1
ATOM 1357 O O . GLY A 1 188 ? 9.825 1.871 -4.491 1.00 90.94 188 GLY A O 1
ATOM 1358 N N . TYR A 1 189 ? 7.643 1.993 -5.009 1.00 91.69 189 TYR A N 1
ATOM 1359 C CA . TYR A 1 189 ? 7.360 0.583 -4.771 1.00 91.69 189 TYR A CA 1
ATOM 1360 C C . TYR A 1 189 ? 8.156 -0.324 -5.724 1.00 91.69 189 TYR A C 1
ATOM 1362 O O . TYR A 1 189 ? 8.721 -1.319 -5.278 1.00 91.69 189 TYR A O 1
ATOM 1370 N N . MET A 1 190 ? 8.298 0.037 -7.004 1.00 89.69 190 MET A N 1
ATOM 1371 C CA . MET A 1 190 ? 9.160 -0.691 -7.955 1.00 89.69 190 MET A CA 1
ATOM 1372 C C . MET A 1 190 ? 10.655 -0.488 -7.708 1.00 89.69 190 MET A C 1
ATOM 1374 O O . MET A 1 190 ? 11.454 -1.383 -7.984 1.00 89.69 190 MET A O 1
ATOM 1378 N N . ALA A 1 191 ? 11.042 0.671 -7.181 1.00 88.25 191 ALA A N 1
ATOM 1379 C CA . ALA A 1 191 ? 12.427 1.004 -6.869 1.00 88.25 191 ALA A CA 1
ATOM 1380 C C . ALA A 1 191 ? 12.907 0.452 -5.512 1.00 88.25 191 ALA A C 1
ATOM 1382 O O . ALA A 1 191 ? 14.065 0.657 -5.151 1.00 88.25 191 ALA A O 1
ATOM 1383 N N . GLY A 1 192 ? 12.043 -0.222 -4.743 1.00 89.19 192 GLY A N 1
ATOM 1384 C CA . GLY A 1 192 ? 12.381 -0.708 -3.402 1.00 89.19 192 GLY A CA 1
ATOM 1385 C C . GLY A 1 192 ? 12.507 0.405 -2.354 1.00 89.19 192 GLY A C 1
ATOM 1386 O O . GLY A 1 192 ? 13.119 0.198 -1.307 1.00 89.19 192 GLY A O 1
ATOM 1387 N N . VAL A 1 193 ? 11.956 1.589 -2.626 1.00 91.12 193 VAL A N 1
ATOM 1388 C CA . VAL A 1 193 ? 11.987 2.748 -1.727 1.00 91.12 193 VAL A CA 1
ATOM 1389 C C . VAL A 1 193 ? 10.896 2.608 -0.667 1.00 91.12 193 VAL A C 1
ATOM 1391 O O . VAL A 1 193 ? 9.798 2.121 -0.942 1.00 91.12 193 VAL A O 1
ATOM 1394 N N . THR A 1 194 ? 11.202 3.033 0.557 1.00 92.75 194 THR A N 1
ATOM 1395 C CA . THR A 1 194 ? 10.219 3.123 1.642 1.00 92.75 194 THR A CA 1
ATOM 1396 C C . THR A 1 194 ? 9.522 4.477 1.604 1.00 92.75 194 THR A C 1
ATOM 1398 O O . THR A 1 194 ? 10.188 5.510 1.555 1.00 92.75 194 THR A O 1
ATOM 1401 N N . ALA A 1 195 ? 8.193 4.468 1.652 1.00 93.44 195 ALA A N 1
ATOM 1402 C CA . ALA A 1 195 ? 7.366 5.662 1.756 1.00 93.44 195 ALA A CA 1
ATOM 1403 C C . ALA A 1 195 ? 6.600 5.669 3.082 1.00 93.44 195 ALA A C 1
ATOM 1405 O O . ALA A 1 195 ? 6.008 4.661 3.471 1.00 93.44 195 ALA A O 1
ATOM 1406 N N . ASP A 1 196 ? 6.592 6.816 3.755 1.00 95.00 196 ASP A N 1
ATOM 1407 C CA . ASP A 1 196 ? 5.813 7.016 4.974 1.00 95.00 196 ASP A CA 1
ATOM 1408 C C . ASP A 1 196 ? 4.351 7.300 4.630 1.00 95.00 196 ASP A C 1
ATOM 1410 O O . ASP A 1 196 ? 4.046 8.057 3.707 1.00 95.00 196 ASP A O 1
ATOM 1414 N N . LEU A 1 197 ? 3.443 6.707 5.399 1.00 95.88 197 LEU A N 1
ATOM 1415 C CA . LEU A 1 197 ? 2.002 6.855 5.257 1.00 95.88 197 LEU A CA 1
ATOM 1416 C C . LEU A 1 197 ? 1.374 7.194 6.613 1.00 95.88 197 LEU A C 1
ATOM 1418 O O . LEU A 1 197 ? 1.849 6.802 7.682 1.00 95.88 197 LEU A O 1
ATOM 1422 N N . LEU A 1 198 ? 0.251 7.897 6.557 1.00 95.94 198 LEU A N 1
ATOM 1423 C CA . LEU A 1 198 ? -0.592 8.202 7.700 1.00 95.94 198 LEU A CA 1
ATOM 1424 C C . LEU A 1 198 ? -1.974 7.595 7.471 1.00 95.94 198 LEU A C 1
ATOM 1426 O O . LEU A 1 198 ? -2.620 7.868 6.462 1.00 95.94 198 LEU A O 1
ATOM 1430 N N . ILE A 1 199 ? -2.428 6.782 8.414 1.00 95.88 199 ILE A N 1
ATOM 1431 C CA . ILE A 1 199 ? -3.752 6.169 8.405 1.00 95.88 199 ILE A CA 1
ATOM 1432 C C . ILE A 1 199 ? -4.626 6.964 9.367 1.00 95.88 199 ILE A C 1
ATOM 1434 O O . ILE A 1 199 ? -4.307 7.074 10.548 1.00 95.88 199 ILE A O 1
ATOM 1438 N N . MET A 1 200 ? -5.731 7.506 8.870 1.00 95.06 200 MET A N 1
ATOM 1439 C CA . MET A 1 200 ? -6.674 8.285 9.664 1.00 95.06 200 MET A CA 1
ATOM 1440 C C . MET A 1 200 ? -8.062 7.664 9.589 1.00 95.06 200 MET A C 1
ATOM 1442 O O . MET A 1 200 ? -8.536 7.291 8.512 1.00 95.06 200 MET A O 1
ATOM 1446 N N . GLY A 1 201 ? -8.724 7.557 10.736 1.00 93.94 201 GLY A N 1
ATOM 1447 C CA . GLY A 1 201 ? -10.126 7.165 10.786 1.00 93.94 201 GLY A CA 1
ATOM 1448 C C . GLY A 1 201 ? -11.076 8.356 10.651 1.00 93.94 201 GLY A C 1
ATOM 1449 O O . GLY A 1 201 ? -10.696 9.519 10.759 1.00 93.94 201 GLY A O 1
ATOM 1450 N N . ASN A 1 202 ? -12.341 8.059 10.383 1.00 92.75 202 ASN A N 1
ATOM 1451 C CA . ASN A 1 202 ? -13.445 9.012 10.354 1.00 92.75 202 ASN A CA 1
ATOM 1452 C C . ASN A 1 202 ? -14.706 8.355 10.950 1.00 92.75 202 ASN A C 1
ATOM 1454 O O . ASN A 1 202 ? -14.686 7.198 11.369 1.00 92.75 202 ASN A O 1
ATOM 1458 N N . GLN A 1 203 ? -15.823 9.085 11.002 1.00 90.44 203 GLN A N 1
ATOM 1459 C CA . GLN A 1 203 ? -17.069 8.553 11.573 1.00 90.44 203 GLN A CA 1
ATOM 1460 C C . GLN A 1 203 ? -17.664 7.388 10.765 1.00 90.44 203 GLN A C 1
ATOM 1462 O O . GLN A 1 203 ? -18.444 6.609 11.301 1.00 90.44 203 GLN A O 1
ATOM 1467 N N . GLN A 1 204 ? -17.296 7.249 9.490 1.00 91.75 204 GLN A N 1
ATOM 1468 C CA . GLN A 1 204 ? -17.714 6.147 8.623 1.00 91.75 204 GLN A CA 1
ATOM 1469 C C . GLN A 1 204 ? -16.740 4.960 8.662 1.00 91.75 204 GLN A C 1
ATOM 1471 O O . GLN A 1 204 ? -16.975 3.962 7.985 1.00 91.75 204 GLN A O 1
ATOM 1476 N N . SER A 1 205 ? -15.663 5.031 9.454 1.00 93.31 205 SER A N 1
ATOM 1477 C CA . SER A 1 205 ? -14.660 3.967 9.517 1.00 93.31 205 SER A CA 1
ATOM 1478 C C . SER A 1 205 ? -15.166 2.664 10.122 1.00 93.31 205 SER A C 1
ATOM 1480 O O . SER A 1 205 ? -14.541 1.633 9.903 1.00 93.31 205 SER A O 1
ATOM 1482 N N . THR A 1 206 ? -16.272 2.686 10.867 1.00 93.12 206 THR A N 1
ATOM 1483 C CA . THR A 1 206 ? -16.925 1.495 11.420 1.00 93.12 206 THR A CA 1
ATOM 1484 C C . THR A 1 206 ? -18.443 1.655 11.389 1.00 93.12 206 THR A C 1
ATOM 1486 O O . THR A 1 206 ? -18.977 2.756 11.545 1.00 93.12 206 THR A O 1
ATOM 1489 N N . SER A 1 207 ? -19.160 0.542 11.229 1.00 92.25 207 SER A N 1
ATOM 1490 C CA . SER A 1 207 ? -20.619 0.500 11.364 1.00 92.25 207 SER A CA 1
ATOM 1491 C C . SER A 1 207 ? -21.090 0.495 12.824 1.00 92.25 207 SER A C 1
ATOM 1493 O O . SER A 1 207 ? -22.285 0.634 13.083 1.00 92.25 207 SER A O 1
ATOM 1495 N N . VAL A 1 208 ? -20.184 0.317 13.793 1.00 88.81 208 VAL A N 1
ATOM 1496 C CA . VAL A 1 208 ? -20.527 0.285 15.219 1.00 88.81 208 VAL A CA 1
ATOM 1497 C C . VAL A 1 208 ? -20.740 1.711 15.725 1.00 88.81 208 VAL A C 1
ATOM 1499 O O . VAL A 1 208 ? -19.780 2.432 15.986 1.00 88.81 208 VAL A O 1
ATOM 1502 N N . ALA A 1 209 ? -22.005 2.106 15.902 1.00 88.69 209 ALA A N 1
ATOM 1503 C CA . ALA A 1 209 ? -22.406 3.472 16.258 1.00 88.69 209 ALA A CA 1
ATOM 1504 C C . ALA A 1 209 ? -21.644 4.051 17.464 1.00 88.69 209 ALA A C 1
ATOM 1506 O O . ALA A 1 209 ? -21.198 5.197 17.425 1.00 88.69 209 ALA A O 1
ATOM 1507 N N . SER A 1 210 ? -21.425 3.253 18.514 1.00 87.69 210 SER A N 1
ATOM 1508 C CA . SER A 1 210 ? -20.720 3.720 19.712 1.00 87.69 210 SER A CA 1
ATOM 1509 C C . SER A 1 210 ? -19.239 4.022 19.483 1.00 87.69 210 SER A C 1
ATOM 1511 O O . SER A 1 210 ? -18.649 4.791 20.235 1.00 87.69 210 SER A O 1
ATOM 1513 N N . LEU A 1 211 ? -18.636 3.433 18.448 1.00 90.00 211 LEU A N 1
ATOM 1514 C CA . LEU A 1 211 ? -17.213 3.551 18.136 1.00 90.00 211 LEU A CA 1
ATOM 1515 C C . LEU A 1 211 ? -16.916 4.551 17.018 1.00 90.00 211 LEU A C 1
ATOM 1517 O O . LEU A 1 211 ? -15.750 4.854 16.795 1.00 90.00 211 LEU A O 1
ATOM 1521 N N . GLN A 1 212 ? -17.924 5.109 16.346 1.00 92.12 212 GLN A N 1
ATOM 1522 C CA . GLN A 1 212 ? -17.712 6.069 15.255 1.00 92.12 212 GLN A CA 1
ATOM 1523 C C . GLN A 1 212 ? -16.902 7.289 15.707 1.00 92.12 212 GLN A C 1
ATOM 1525 O O . GLN A 1 212 ? -15.960 7.705 15.032 1.00 92.12 212 GLN A O 1
ATOM 1530 N N . GLN A 1 213 ? -17.216 7.826 16.891 1.00 91.38 213 GLN A N 1
ATOM 1531 C CA . GLN A 1 213 ? -16.461 8.938 17.468 1.00 91.38 213 GLN A CA 1
ATOM 1532 C C . GLN A 1 213 ? -15.027 8.522 17.821 1.00 91.38 213 GLN A C 1
ATOM 1534 O O . GLN A 1 213 ? -14.087 9.255 17.521 1.00 91.38 213 GLN A O 1
ATOM 1539 N N . ALA A 1 214 ? -14.854 7.333 18.397 1.00 90.19 214 ALA A N 1
ATOM 1540 C CA . ALA A 1 214 ? -13.549 6.786 18.741 1.00 90.19 214 ALA A CA 1
ATOM 1541 C C . ALA A 1 214 ? -12.661 6.617 17.500 1.00 90.19 214 ALA A C 1
ATOM 1543 O O . ALA A 1 214 ? -11.520 7.070 17.482 1.00 90.19 214 ALA A O 1
ATOM 1544 N N . PHE A 1 215 ? -13.217 6.037 16.435 1.00 92.19 215 PHE A N 1
ATOM 1545 C CA . PHE A 1 215 ? -12.504 5.786 15.190 1.00 92.19 215 PHE A CA 1
ATOM 1546 C C . PHE A 1 215 ? -12.168 7.073 14.441 1.00 92.19 215 PHE A C 1
ATOM 1548 O O . PHE A 1 215 ? -11.117 7.145 13.817 1.00 92.19 215 PHE A O 1
ATOM 1555 N N . SER A 1 216 ? -12.986 8.121 14.567 1.00 92.69 216 SER A N 1
ATOM 1556 C CA . SER A 1 216 ? -12.686 9.425 13.966 1.00 92.69 216 SER A CA 1
ATOM 1557 C C . SER A 1 216 ? -11.419 10.099 14.503 1.00 92.69 216 SER A C 1
ATOM 1559 O O . SER A 1 216 ? -10.865 10.965 13.834 1.00 92.69 216 SER A O 1
ATOM 1561 N N . GLY A 1 217 ? -10.959 9.709 15.695 1.00 91.00 217 GLY A N 1
ATOM 1562 C CA . GLY A 1 217 ? -9.726 10.226 16.285 1.00 91.00 217 GLY A CA 1
ATOM 1563 C C . GLY A 1 217 ? -8.488 9.372 16.015 1.00 91.00 217 GLY A C 1
ATOM 1564 O O . GLY A 1 217 ? -7.407 9.769 16.440 1.00 91.00 217 GLY A O 1
ATOM 1565 N N . ILE A 1 218 ? -8.629 8.222 15.344 1.00 92.56 218 ILE A N 1
ATOM 1566 C CA . ILE A 1 218 ? -7.509 7.311 15.085 1.00 92.56 218 ILE A CA 1
ATOM 1567 C C . ILE A 1 218 ? -6.526 7.956 14.111 1.00 92.56 218 ILE A C 1
ATOM 1569 O O . ILE A 1 218 ? -6.929 8.427 13.043 1.00 92.56 218 ILE A O 1
ATOM 1573 N N . SER A 1 219 ? -5.237 7.922 14.453 1.00 93.94 219 SER A N 1
ATOM 1574 C CA . SER A 1 219 ? -4.163 8.463 13.621 1.00 93.94 219 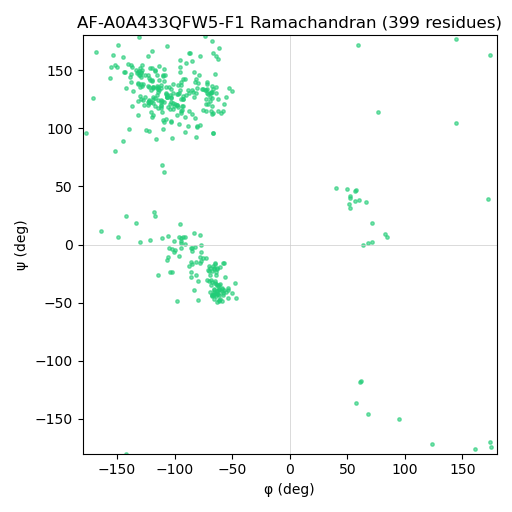SER A CA 1
ATOM 1575 C C . SER A 1 219 ? -2.894 7.611 13.727 1.00 93.94 219 SER A C 1
ATOM 1577 O O . SER A 1 219 ? -1.981 7.906 14.499 1.00 93.94 219 SER A O 1
ATOM 1579 N N . LEU A 1 220 ? -2.784 6.596 12.872 1.00 94.06 220 LEU A N 1
ATOM 1580 C CA . LEU A 1 220 ? -1.693 5.622 12.906 1.00 94.06 220 LEU A CA 1
ATOM 1581 C C . LEU A 1 220 ? -0.612 5.973 11.888 1.00 94.06 220 LEU A C 1
ATOM 1583 O O . LEU A 1 220 ? -0.884 6.158 10.701 1.00 94.06 220 LEU A O 1
ATOM 1587 N N . LYS A 1 221 ? 0.641 6.003 12.337 1.00 95.50 221 LYS A N 1
ATOM 1588 C CA . LYS A 1 221 ? 1.798 6.104 11.439 1.00 95.50 221 LYS A CA 1
ATOM 1589 C C . LYS A 1 221 ? 2.156 4.733 10.884 1.00 95.50 221 LYS A C 1
ATOM 1591 O O . LYS A 1 221 ? 2.167 3.746 11.617 1.00 95.50 221 LYS A O 1
ATOM 1596 N N . THR A 1 222 ? 2.501 4.672 9.608 1.00 95.31 222 THR A N 1
ATOM 1597 C CA . THR A 1 222 ? 3.039 3.456 9.005 1.00 95.31 222 THR A CA 1
ATOM 1598 C C . THR A 1 222 ? 4.011 3.791 7.885 1.00 95.31 222 THR A C 1
ATOM 1600 O O . THR A 1 222 ? 4.145 4.947 7.489 1.00 95.31 222 THR A O 1
ATOM 1603 N N . SER A 1 223 ? 4.701 2.784 7.377 1.00 94.00 223 SER A N 1
ATOM 1604 C CA . SER A 1 223 ? 5.532 2.912 6.192 1.00 94.00 223 SER A CA 1
ATOM 1605 C C . SER A 1 223 ? 5.357 1.689 5.304 1.00 94.00 223 SER A C 1
ATOM 1607 O O . SER A 1 223 ? 5.157 0.567 5.774 1.00 94.00 223 SER A O 1
ATOM 1609 N N . VAL A 1 224 ? 5.388 1.927 3.997 1.00 92.94 224 VAL A N 1
ATOM 1610 C CA . VAL A 1 224 ? 5.330 0.891 2.971 1.00 92.94 224 VAL A CA 1
ATOM 1611 C C . VAL A 1 224 ? 6.694 0.794 2.311 1.00 92.94 224 VAL A C 1
ATOM 1613 O O . VAL A 1 224 ? 7.212 1.779 1.789 1.00 92.94 224 VAL A O 1
ATOM 1616 N N . THR A 1 225 ? 7.293 -0.392 2.338 1.00 90.62 225 THR A N 1
ATOM 1617 C CA . THR A 1 225 ? 8.554 -0.658 1.645 1.00 90.62 225 THR A CA 1
ATOM 1618 C C . THR A 1 225 ? 8.271 -1.307 0.298 1.00 90.62 225 THR A C 1
ATOM 1620 O O . THR A 1 225 ? 7.522 -2.280 0.215 1.00 90.62 225 THR A O 1
ATOM 1623 N N . GLY A 1 226 ? 8.878 -0.756 -0.755 1.00 88.31 226 GLY A N 1
ATOM 1624 C CA . GLY A 1 226 ? 8.819 -1.309 -2.101 1.00 88.31 226 GLY A CA 1
ATOM 1625 C C . GLY A 1 226 ? 9.411 -2.710 -2.244 1.00 88.31 226 GLY A C 1
ATOM 1626 O O . GLY A 1 226 ? 10.125 -3.206 -1.367 1.00 88.31 226 GLY A O 1
ATOM 1627 N N . ILE A 1 227 ? 9.161 -3.328 -3.399 1.00 88.00 227 ILE A N 1
ATOM 1628 C CA . ILE A 1 227 ? 9.737 -4.620 -3.769 1.00 88.00 227 ILE A CA 1
ATOM 1629 C C . ILE A 1 227 ? 11.254 -4.484 -3.848 1.00 88.00 227 ILE A C 1
ATOM 1631 O O . ILE A 1 227 ? 11.806 -3.802 -4.714 1.00 88.00 227 ILE A O 1
ATOM 1635 N N . GLN A 1 228 ? 11.940 -5.184 -2.952 1.00 81.44 228 GLN A N 1
ATOM 1636 C CA . GLN A 1 228 ? 13.391 -5.274 -2.987 1.00 81.44 228 GLN A CA 1
ATOM 1637 C C . GLN A 1 228 ? 13.814 -6.140 -4.174 1.00 81.44 228 GLN A C 1
ATOM 1639 O O . GLN A 1 228 ? 13.328 -7.258 -4.335 1.00 81.44 228 GLN A O 1
ATOM 1644 N N . ASN A 1 229 ? 14.746 -5.637 -4.986 1.00 72.69 229 ASN A N 1
ATOM 1645 C CA . ASN A 1 229 ? 15.273 -6.337 -6.161 1.00 72.69 229 ASN A CA 1
ATOM 1646 C C . ASN A 1 229 ? 14.195 -6.739 -7.179 1.00 72.69 229 ASN A C 1
ATOM 1648 O O . ASN A 1 229 ? 14.208 -7.865 -7.680 1.00 72.69 229 ASN A O 1
ATOM 1652 N N . ALA A 1 230 ? 13.289 -5.812 -7.514 1.00 75.75 230 ALA A N 1
ATOM 1653 C CA . ALA A 1 230 ? 12.262 -6.024 -8.535 1.00 75.75 230 ALA A CA 1
ATOM 1654 C C . ALA A 1 230 ? 12.826 -6.634 -9.836 1.00 75.75 230 ALA A C 1
ATOM 1656 O O . ALA A 1 230 ? 12.141 -7.442 -10.459 1.00 75.75 230 ALA A O 1
ATOM 1657 N N . ASN A 1 231 ? 14.079 -6.297 -10.203 1.00 82.06 231 ASN A N 1
ATOM 1658 C CA . ASN A 1 231 ? 14.834 -6.860 -11.334 1.00 82.06 231 ASN A CA 1
ATOM 1659 C C . ASN A 1 231 ? 13.947 -7.070 -12.567 1.00 82.06 231 ASN A C 1
ATOM 1661 O O . ASN A 1 231 ? 13.917 -8.153 -13.165 1.00 82.06 231 ASN A O 1
ATOM 1665 N N . LEU A 1 232 ? 13.187 -6.022 -12.894 1.00 85.88 232 LEU A N 1
ATOM 1666 C CA . LEU A 1 232 ? 12.176 -6.044 -13.941 1.00 85.88 232 LEU A CA 1
ATOM 1667 C C . LEU A 1 232 ? 12.823 -6.399 -15.279 1.00 85.88 232 LEU A C 1
ATOM 1669 O O . LEU A 1 232 ? 12.251 -7.149 -16.060 1.00 85.88 232 LEU A O 1
ATOM 1673 N N . ILE A 1 233 ? 14.037 -5.902 -15.521 1.00 85.75 233 ILE A N 1
ATOM 1674 C CA . ILE A 1 233 ? 14.817 -6.169 -16.724 1.00 85.75 233 ILE A CA 1
ATOM 1675 C C . ILE A 1 233 ? 15.814 -7.288 -16.409 1.00 85.75 233 ILE A C 1
ATOM 1677 O O . ILE A 1 233 ? 16.743 -7.107 -15.623 1.00 85.75 233 ILE A O 1
ATOM 1681 N N . GLN A 1 234 ? 15.613 -8.461 -17.015 1.00 83.81 234 GLN A N 1
ATOM 1682 C CA . GLN A 1 234 ? 16.481 -9.635 -16.827 1.00 83.81 234 GLN A CA 1
ATOM 1683 C C . GLN A 1 234 ? 17.685 -9.626 -17.770 1.00 83.81 234 GLN A C 1
ATOM 1685 O O . GLN A 1 234 ? 18.731 -10.190 -17.461 1.00 83.81 234 GLN A O 1
ATOM 1690 N N . GLY A 1 235 ? 17.540 -8.992 -18.928 1.00 80.00 235 GLY A N 1
ATOM 1691 C CA . GLY A 1 235 ? 18.607 -8.888 -19.907 1.00 80.00 235 GLY A CA 1
ATOM 1692 C C . GLY A 1 235 ? 18.129 -8.248 -21.194 1.00 80.00 235 GLY A C 1
ATOM 1693 O O . GLY A 1 235 ? 16.926 -8.171 -21.471 1.00 80.00 235 GLY A O 1
ATOM 1694 N N . GLN A 1 236 ? 19.096 -7.804 -21.987 1.00 82.81 236 GLN A N 1
ATOM 1695 C CA . GLN A 1 236 ? 18.843 -7.203 -23.285 1.00 82.81 236 GLN A CA 1
ATOM 1696 C C . GLN A 1 236 ? 19.834 -7.695 -24.336 1.00 82.81 236 GLN A C 1
ATOM 1698 O O . GLN A 1 236 ? 20.999 -7.996 -24.050 1.00 82.81 236 GLN A O 1
ATOM 1703 N N . VAL A 1 237 ? 19.335 -7.800 -25.562 1.00 79.19 237 VAL A N 1
ATOM 1704 C CA . VAL A 1 237 ? 20.105 -8.179 -26.742 1.00 79.19 237 VAL A CA 1
ATOM 1705 C C . VAL A 1 237 ? 20.014 -7.032 -27.730 1.00 79.19 237 VAL A C 1
ATOM 1707 O O . VAL A 1 237 ? 18.936 -6.731 -28.239 1.00 79.19 237 VAL A O 1
ATOM 1710 N N . PHE A 1 238 ? 21.140 -6.381 -27.985 1.00 79.75 238 PHE A N 1
ATOM 1711 C CA . PHE A 1 238 ? 21.249 -5.335 -28.985 1.00 79.75 238 PHE A CA 1
ATOM 1712 C C . PHE A 1 238 ? 21.691 -5.939 -30.320 1.00 79.75 238 PHE A C 1
ATOM 1714 O O . PHE A 1 238 ? 22.722 -6.602 -30.390 1.00 79.75 238 PHE A O 1
ATOM 1721 N N . ALA A 1 239 ? 20.929 -5.693 -31.378 1.00 74.06 239 ALA A N 1
ATOM 1722 C CA . ALA A 1 239 ? 21.207 -6.128 -32.737 1.00 74.06 239 ALA A CA 1
ATOM 1723 C C . ALA A 1 239 ? 21.347 -4.894 -33.653 1.00 74.06 239 ALA A C 1
ATOM 1725 O O . ALA A 1 239 ? 20.360 -4.206 -33.916 1.00 74.06 239 ALA A O 1
ATOM 1726 N N . PRO A 1 240 ? 22.554 -4.571 -34.142 1.00 68.81 240 PRO A N 1
ATOM 1727 C CA . PRO A 1 240 ? 22.751 -3.483 -35.094 1.00 68.81 240 PRO A CA 1
ATOM 1728 C C . PRO A 1 240 ? 22.215 -3.838 -36.490 1.00 68.81 240 PRO A C 1
ATOM 1730 O O . PRO A 1 240 ? 22.527 -4.905 -37.018 1.00 68.81 240 PRO A O 1
ATOM 1733 N N . ALA A 1 241 ? 21.473 -2.930 -37.134 1.00 65.31 241 ALA A N 1
ATOM 1734 C CA . ALA A 1 241 ? 21.096 -3.073 -38.540 1.00 65.31 241 ALA A CA 1
ATOM 1735 C C . ALA A 1 241 ? 22.218 -2.584 -39.460 1.00 65.31 241 ALA A C 1
ATOM 1737 O O . ALA A 1 241 ? 22.673 -1.443 -39.391 1.00 65.31 241 ALA A O 1
ATOM 1738 N N . VAL A 1 242 ? 22.619 -3.448 -40.388 1.00 58.97 242 VAL A N 1
ATOM 1739 C CA . VAL A 1 242 ? 23.764 -3.257 -41.292 1.00 58.97 242 VAL A CA 1
ATOM 1740 C C . VAL A 1 242 ? 23.713 -1.934 -42.072 1.00 58.97 242 VAL A C 1
ATOM 1742 O O . VAL A 1 242 ? 24.745 -1.306 -42.292 1.00 58.97 242 VAL A O 1
ATOM 1745 N N . THR A 1 243 ? 22.524 -1.494 -42.492 1.00 56.78 243 THR A N 1
ATOM 1746 C CA . THR A 1 243 ? 22.346 -0.347 -43.399 1.00 56.78 243 THR A CA 1
ATOM 1747 C C . THR A 1 243 ? 22.296 1.010 -42.706 1.00 56.78 243 THR A C 1
ATOM 1749 O O . THR A 1 243 ? 22.568 2.014 -43.350 1.00 56.78 243 THR A O 1
ATOM 1752 N N . SER A 1 244 ? 21.938 1.054 -41.424 1.00 57.41 244 SER A N 1
ATOM 1753 C CA . SER A 1 244 ? 21.606 2.293 -40.698 1.00 57.41 244 SER A CA 1
ATOM 1754 C C . SER A 1 244 ? 22.346 2.426 -39.361 1.00 57.41 244 SER A C 1
ATOM 1756 O O . SER A 1 244 ? 22.189 3.415 -38.647 1.00 57.41 244 SER A O 1
ATOM 1758 N N . PHE A 1 245 ? 23.211 1.463 -39.033 1.00 57.84 245 PHE A N 1
ATOM 1759 C CA . PH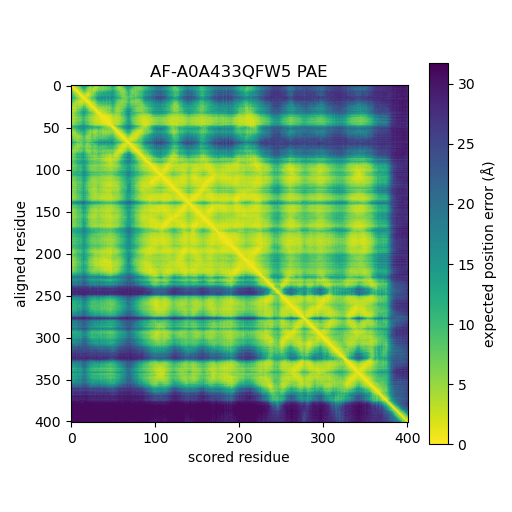E A 1 245 ? 24.115 1.540 -37.885 1.00 57.84 245 PHE A CA 1
ATOM 1760 C C . PHE A 1 245 ? 25.156 2.662 -38.020 1.00 57.84 245 PHE A C 1
ATOM 1762 O O . PHE A 1 245 ? 25.510 3.285 -37.024 1.00 57.84 245 PHE A O 1
ATOM 1769 N N . ILE A 1 246 ? 25.604 2.957 -39.247 1.00 54.25 246 ILE A N 1
ATOM 1770 C CA . ILE A 1 246 ? 26.583 4.023 -39.530 1.00 54.25 246 ILE A CA 1
ATOM 1771 C C . ILE A 1 246 ? 25.962 5.418 -39.321 1.00 54.25 246 ILE A C 1
ATOM 1773 O O . ILE A 1 246 ? 26.647 6.327 -38.860 1.00 54.25 246 ILE A O 1
ATOM 1777 N N . ASP A 1 247 ? 24.655 5.559 -39.566 1.00 54.25 247 ASP A N 1
ATOM 1778 C CA . ASP A 1 247 ? 23.913 6.820 -39.424 1.00 54.25 247 ASP A CA 1
ATOM 1779 C C . ASP A 1 247 ? 23.265 6.983 -38.030 1.00 54.25 247 ASP A C 1
ATOM 1781 O O . ASP A 1 247 ? 22.480 7.903 -37.811 1.00 54.25 247 ASP A O 1
ATOM 1785 N N . GLY A 1 248 ? 23.540 6.073 -37.084 1.00 55.31 248 GLY A N 1
ATOM 1786 C CA . GLY A 1 248 ? 23.001 6.106 -35.714 1.00 55.31 248 GLY A CA 1
ATOM 1787 C C . GLY A 1 248 ? 21.505 5.771 -35.578 1.00 55.31 248 GLY A C 1
ATOM 1788 O O . GLY A 1 248 ? 20.965 5.777 -34.476 1.00 55.31 248 GLY A O 1
ATOM 1789 N N . THR A 1 249 ? 20.819 5.436 -36.672 1.00 57.94 249 THR A N 1
ATOM 1790 C CA . THR A 1 249 ? 19.346 5.308 -36.733 1.00 57.94 249 THR A CA 1
ATOM 1791 C C . THR A 1 249 ? 18.846 3.871 -36.926 1.00 57.94 249 THR A C 1
ATOM 1793 O O . THR A 1 249 ? 17.654 3.642 -37.101 1.00 57.94 249 THR A O 1
ATOM 1796 N N . GLY A 1 250 ? 19.747 2.884 -36.910 1.00 63.62 250 GLY A N 1
ATOM 1797 C CA . GLY A 1 250 ? 19.460 1.497 -37.288 1.00 63.62 250 GLY A CA 1
ATOM 1798 C C . GLY A 1 250 ? 19.619 0.445 -36.198 1.00 63.62 250 GLY A C 1
ATOM 1799 O O . GLY A 1 250 ? 19.931 -0.691 -36.519 1.00 63.62 250 GLY A O 1
ATOM 1800 N N . GLY A 1 251 ? 19.515 0.767 -34.913 1.00 73.12 251 GLY A N 1
ATOM 1801 C CA . GLY A 1 251 ? 19.593 -0.261 -33.874 1.00 73.12 251 GLY A CA 1
ATOM 1802 C C . GLY A 1 251 ? 18.275 -1.019 -33.725 1.00 73.12 251 GLY A C 1
ATOM 1803 O O . GLY A 1 251 ? 17.198 -0.437 -33.834 1.00 73.12 251 GLY A O 1
ATOM 1804 N N . HIS A 1 252 ? 18.350 -2.304 -33.400 1.00 82.56 252 HIS A N 1
ATOM 1805 C CA . HIS A 1 252 ? 17.234 -3.047 -32.835 1.00 82.56 252 HIS A CA 1
ATOM 1806 C C . HIS A 1 252 ? 17.619 -3.578 -31.459 1.00 82.56 252 HIS A C 1
ATOM 1808 O O . HIS A 1 252 ? 18.746 -4.019 -31.250 1.00 82.56 252 HIS A O 1
ATOM 1814 N N . VAL A 1 253 ? 16.696 -3.567 -30.505 1.00 83.81 253 VAL A N 1
ATOM 1815 C CA . VAL A 1 253 ? 16.921 -4.152 -29.181 1.00 83.81 253 VAL A CA 1
ATOM 1816 C C . VAL A 1 253 ? 15.789 -5.091 -28.818 1.00 83.81 253 VAL A C 1
ATOM 1818 O O . VAL A 1 253 ? 14.616 -4.819 -29.063 1.00 83.81 253 VAL A O 1
ATOM 1821 N N . LYS A 1 254 ? 16.156 -6.221 -28.230 1.00 86.44 254 LYS A N 1
ATOM 1822 C CA . LYS A 1 254 ? 15.238 -7.197 -27.666 1.00 86.44 254 LYS A CA 1
ATOM 1823 C C . LYS A 1 254 ? 15.399 -7.179 -26.153 1.00 86.44 254 LYS A C 1
ATOM 1825 O O . LYS A 1 254 ? 16.506 -7.387 -25.656 1.00 86.44 254 LYS A O 1
ATOM 1830 N N . VAL A 1 255 ? 14.315 -6.939 -25.420 1.00 88.00 255 VAL A N 1
ATOM 1831 C CA . VAL A 1 255 ? 14.345 -6.802 -23.958 1.00 88.00 255 VAL A CA 1
ATOM 1832 C C . VAL A 1 255 ? 13.575 -7.952 -23.324 1.00 88.00 255 VAL A C 1
ATOM 1834 O O . VAL A 1 255 ? 12.455 -8.258 -23.727 1.00 88.00 255 VAL A O 1
ATOM 1837 N N . THR A 1 256 ? 14.179 -8.607 -22.332 1.00 88.50 256 THR A N 1
ATOM 1838 C CA . THR A 1 256 ? 13.516 -9.642 -21.531 1.00 88.50 256 THR A CA 1
ATOM 1839 C C . THR A 1 256 ? 13.092 -9.054 -20.196 1.00 88.50 256 THR A C 1
ATOM 1841 O O . THR A 1 256 ? 13.937 -8.642 -19.397 1.00 88.50 256 THR A O 1
ATOM 1844 N N . LEU A 1 257 ? 11.783 -9.029 -19.959 1.00 90.56 257 LEU A N 1
ATOM 1845 C CA . LEU A 1 257 ? 11.170 -8.498 -18.750 1.00 90.56 257 LEU A CA 1
ATOM 1846 C C . LEU A 1 257 ? 10.636 -9.633 -17.878 1.00 90.56 257 LEU A C 1
ATOM 1848 O O . LEU A 1 257 ? 9.977 -10.542 -18.379 1.00 90.56 257 LEU A O 1
ATOM 1852 N N . LYS A 1 258 ? 10.878 -9.562 -16.570 1.00 91.38 258 LYS A N 1
ATOM 1853 C CA . LYS A 1 258 ? 10.262 -10.432 -15.564 1.00 91.38 258 LYS A CA 1
ATOM 1854 C C . LYS A 1 258 ? 9.322 -9.605 -14.710 1.00 91.38 258 LYS A C 1
ATOM 1856 O O . LYS A 1 258 ? 9.762 -8.653 -14.084 1.00 91.38 258 LYS A O 1
ATOM 1861 N N . ASN A 1 259 ? 8.055 -9.991 -14.656 1.00 91.94 259 ASN A N 1
ATOM 1862 C CA . ASN A 1 259 ? 7.064 -9.316 -13.836 1.00 91.94 259 ASN A CA 1
ATOM 1863 C C . ASN A 1 259 ? 7.245 -9.678 -12.349 1.00 91.94 259 ASN A C 1
ATOM 1865 O O . ASN A 1 259 ? 7.069 -10.849 -12.005 1.00 91.94 259 ASN A O 1
ATOM 1869 N N . PRO A 1 260 ? 7.582 -8.718 -11.465 1.00 89.06 260 PRO A N 1
ATOM 1870 C CA . PRO A 1 260 ? 7.687 -8.964 -10.030 1.00 89.06 260 PRO A CA 1
ATOM 1871 C C . PRO A 1 260 ? 6.339 -8.858 -9.295 1.00 89.06 260 PRO A C 1
ATOM 1873 O O . PRO A 1 260 ? 6.305 -9.052 -8.085 1.00 89.06 260 PRO A O 1
ATOM 1876 N N . LEU A 1 261 ? 5.253 -8.507 -9.992 1.00 91.56 261 LEU A N 1
ATOM 1877 C CA . LEU A 1 261 ? 3.923 -8.306 -9.421 1.00 91.56 261 LEU A CA 1
ATOM 1878 C C . LEU A 1 261 ? 3.097 -9.597 -9.424 1.00 91.56 261 LEU A C 1
ATOM 1880 O O . LEU A 1 261 ? 3.251 -10.460 -10.296 1.00 91.56 261 LEU A O 1
ATOM 1884 N N . ASP A 1 262 ? 2.118 -9.641 -8.521 1.00 91.06 262 ASP A N 1
ATOM 1885 C CA . ASP A 1 262 ? 1.114 -10.709 -8.412 1.00 91.06 262 ASP A CA 1
ATOM 1886 C C . ASP A 1 262 ? -0.065 -10.502 -9.382 1.00 91.06 262 ASP A C 1
ATOM 1888 O O . ASP A 1 262 ? -1.071 -11.208 -9.339 1.00 91.06 262 ASP A O 1
ATOM 1892 N N . THR A 1 263 ? 0.062 -9.543 -10.299 1.00 91.81 263 THR A N 1
ATOM 1893 C CA . THR A 1 263 ? -0.926 -9.248 -11.333 1.00 91.81 263 THR A CA 1
ATOM 1894 C C . THR A 1 263 ? -0.245 -9.000 -12.672 1.00 91.81 263 THR A C 1
ATOM 1896 O O . THR A 1 263 ? 0.919 -8.596 -12.732 1.00 91.81 263 THR A O 1
ATOM 1899 N N . ALA A 1 264 ? -0.951 -9.276 -13.767 1.00 92.62 264 ALA A N 1
ATOM 1900 C CA . ALA A 1 264 ? -0.422 -9.026 -15.101 1.00 92.62 264 ALA A CA 1
ATOM 1901 C C . ALA A 1 264 ? -0.381 -7.518 -15.380 1.00 92.62 264 ALA A C 1
ATOM 1903 O O . ALA A 1 264 ? -1.326 -6.793 -15.061 1.00 92.62 264 ALA A O 1
ATOM 1904 N N . PHE A 1 265 ? 0.688 -7.059 -16.026 1.00 91.81 265 PHE A N 1
ATOM 1905 C CA . PHE A 1 265 ? 0.756 -5.702 -16.558 1.00 91.81 265 PHE A CA 1
ATOM 1906 C C . PHE A 1 265 ? 1.001 -5.737 -18.062 1.00 91.81 265 PHE A C 1
ATOM 1908 O O . PHE A 1 265 ? 1.601 -6.674 -18.592 1.00 91.81 265 PHE A O 1
ATOM 1915 N N . SER A 1 266 ? 0.530 -4.705 -18.750 1.00 92.75 266 SER A N 1
ATOM 1916 C CA . SER A 1 266 ? 0.768 -4.487 -20.172 1.00 92.75 266 SER A CA 1
ATOM 1917 C C . SER A 1 266 ? 1.439 -3.144 -20.394 1.00 92.75 266 SER A C 1
ATOM 1919 O O . SER A 1 266 ? 1.127 -2.184 -19.698 1.00 92.75 266 SER A O 1
ATOM 1921 N N . ILE A 1 267 ? 2.347 -3.065 -21.358 1.00 91.75 267 ILE A N 1
ATOM 1922 C CA . ILE A 1 267 ? 3.002 -1.817 -21.760 1.00 91.75 267 ILE A CA 1
ATOM 1923 C C . ILE A 1 267 ? 2.362 -1.335 -23.064 1.00 91.75 267 ILE A C 1
ATOM 1925 O O . ILE A 1 267 ? 2.284 -2.101 -24.026 1.00 91.75 267 ILE A O 1
ATOM 1929 N N . LEU A 1 268 ? 1.904 -0.082 -23.083 1.00 91.88 268 LEU A N 1
ATOM 1930 C CA . LEU A 1 268 ? 1.346 0.589 -24.262 1.00 91.88 268 LEU A CA 1
ATOM 1931 C C . LEU A 1 268 ? 2.400 1.460 -24.939 1.00 91.88 268 LEU A C 1
ATOM 1933 O O . LEU A 1 268 ? 2.621 1.357 -26.142 1.00 91.88 268 LEU A O 1
ATOM 1937 N N . ASP A 1 269 ? 3.086 2.273 -24.142 1.00 91.62 269 ASP A N 1
ATOM 1938 C CA . ASP A 1 269 ? 4.151 3.161 -24.594 1.00 91.62 269 ASP A CA 1
ATOM 1939 C C . ASP A 1 269 ? 5.389 2.921 -23.748 1.00 91.62 269 ASP A C 1
ATOM 1941 O O . ASP A 1 269 ? 5.302 2.788 -22.525 1.00 91.62 269 ASP A O 1
ATOM 1945 N N . LEU A 1 270 ? 6.551 2.889 -24.389 1.00 91.19 270 LEU A N 1
ATOM 1946 C CA . LEU A 1 270 ? 7.827 2.739 -23.712 1.00 91.19 270 LEU A CA 1
ATOM 1947 C C . LEU A 1 270 ? 8.808 3.776 -24.233 1.00 91.19 270 LEU A C 1
ATOM 1949 O O . LEU A 1 270 ? 9.118 3.815 -25.423 1.00 91.19 270 LEU A O 1
ATOM 1953 N N . THR A 1 271 ? 9.340 4.580 -23.321 1.00 91.44 271 THR A N 1
ATOM 1954 C CA . THR A 1 271 ? 10.496 5.435 -23.574 1.00 91.44 271 THR A CA 1
ATOM 1955 C C . THR A 1 271 ? 11.619 5.018 -22.640 1.00 91.44 271 THR A C 1
ATOM 1957 O O . THR A 1 271 ? 11.443 5.049 -21.424 1.00 91.44 271 THR A O 1
ATOM 1960 N N . ALA A 1 272 ? 12.770 4.632 -23.185 1.00 89.50 272 ALA A N 1
ATOM 1961 C CA . ALA A 1 272 ? 13.932 4.234 -22.400 1.00 89.50 272 ALA A CA 1
ATOM 1962 C C . ALA A 1 272 ? 15.207 4.941 -22.866 1.00 89.50 272 ALA A C 1
ATOM 1964 O O . ALA A 1 272 ? 15.406 5.198 -24.052 1.00 89.50 272 ALA A O 1
ATOM 1965 N N . TYR A 1 273 ? 16.078 5.218 -21.907 1.00 88.38 273 TYR A N 1
ATOM 1966 C CA . TYR A 1 273 ? 17.404 5.790 -22.078 1.00 88.38 273 TYR A CA 1
ATOM 1967 C C . TYR A 1 273 ? 18.411 4.784 -21.539 1.00 88.38 273 TYR A C 1
ATOM 1969 O O . TYR A 1 273 ? 18.281 4.322 -20.400 1.00 88.38 273 TYR A O 1
ATOM 1977 N N . VAL A 1 274 ? 19.396 4.437 -22.362 1.00 86.88 274 VAL A N 1
ATOM 1978 C CA . VAL A 1 274 ? 20.448 3.488 -21.996 1.00 86.88 274 VAL A CA 1
ATOM 1979 C C . VAL A 1 274 ? 21.744 4.257 -21.791 1.00 86.88 274 VAL A C 1
ATOM 1981 O O . VAL A 1 274 ? 22.141 5.060 -22.635 1.00 86.88 274 VAL A O 1
ATOM 1984 N N . LEU A 1 275 ? 22.398 4.010 -20.663 1.00 85.75 275 LEU A N 1
ATOM 1985 C CA . LEU A 1 275 ? 23.619 4.678 -20.236 1.00 85.75 275 LEU A CA 1
ATOM 1986 C C . LEU A 1 275 ? 24.734 3.640 -20.031 1.00 85.75 275 LEU A C 1
ATOM 1988 O O . LEU A 1 275 ? 24.498 2.543 -19.523 1.00 85.75 275 LEU A O 1
ATOM 1992 N N . TYR A 1 276 ? 25.958 3.990 -20.416 1.00 80.88 276 TYR A N 1
ATOM 1993 C CA . TYR A 1 276 ? 27.163 3.187 -20.231 1.00 80.88 276 TYR A CA 1
ATOM 1994 C C . TYR A 1 276 ? 28.210 3.964 -19.433 1.00 80.88 276 TYR A C 1
ATOM 1996 O O . TYR A 1 276 ? 28.615 5.067 -19.803 1.00 80.88 276 TYR A O 1
ATOM 2004 N N . GLY A 1 277 ? 28.664 3.397 -18.313 1.00 69.12 277 GLY A N 1
ATOM 2005 C CA . GLY A 1 277 ? 29.424 4.169 -17.329 1.00 69.12 277 GLY A CA 1
ATOM 2006 C C . GLY A 1 277 ? 28.597 5.348 -16.797 1.00 69.12 277 GLY A C 1
ATOM 2007 O O . GLY A 1 277 ? 27.508 5.636 -17.279 1.00 69.12 277 GLY A O 1
ATOM 2008 N N . GLN A 1 278 ? 29.086 6.049 -15.779 1.00 65.19 278 GLN A N 1
ATOM 2009 C CA . GLN A 1 278 ? 28.253 6.985 -15.008 1.00 65.19 278 GLN A CA 1
ATOM 2010 C C . GLN A 1 278 ? 27.572 8.102 -15.842 1.00 65.19 278 GLN A C 1
ATOM 2012 O O . GLN A 1 278 ? 26.613 8.690 -15.349 1.00 65.19 278 GLN A O 1
ATOM 2017 N N . ASN A 1 279 ? 28.002 8.377 -17.090 1.00 69.94 279 ASN A N 1
ATOM 2018 C CA . ASN A 1 279 ? 27.510 9.508 -17.889 1.00 69.94 279 ASN A CA 1
ATOM 2019 C C . ASN A 1 279 ? 27.481 9.330 -19.432 1.00 69.94 279 ASN A C 1
ATOM 2021 O O . ASN A 1 279 ? 27.210 10.320 -20.111 1.00 69.94 279 ASN A O 1
ATOM 2025 N N . VAL A 1 280 ? 27.765 8.160 -20.030 1.00 80.00 280 VAL A N 1
ATOM 2026 C CA . VAL A 1 280 ? 27.763 8.048 -21.512 1.00 80.00 280 VAL A CA 1
ATOM 2027 C C . VAL A 1 280 ? 26.402 7.567 -22.008 1.00 80.00 280 VAL A C 1
ATOM 2029 O O . VAL A 1 280 ? 25.999 6.445 -21.722 1.00 80.00 280 VAL A O 1
ATOM 2032 N N . SER A 1 281 ? 25.695 8.408 -22.761 1.00 84.31 281 SER A N 1
ATOM 2033 C CA . SER A 1 281 ? 24.451 8.030 -23.441 1.00 84.31 281 SER A CA 1
ATOM 2034 C C . SER A 1 281 ? 24.756 7.027 -24.550 1.00 84.31 281 SER A C 1
ATOM 2036 O O . SER A 1 281 ? 25.532 7.329 -25.448 1.00 84.31 281 SER A O 1
ATOM 2038 N N . VAL A 1 282 ? 24.182 5.825 -24.467 1.00 81.25 282 VAL A N 1
ATOM 2039 C CA . VAL A 1 282 ? 24.283 4.783 -25.505 1.00 81.25 282 VAL A CA 1
ATOM 2040 C C . VAL A 1 282 ? 23.250 5.035 -26.596 1.00 81.25 282 VAL A C 1
ATOM 2042 O O . VAL A 1 282 ? 23.513 4.835 -27.781 1.00 81.25 282 VAL A O 1
ATOM 2045 N N . GLY A 1 283 ? 22.058 5.467 -26.193 1.00 83.88 283 GLY A N 1
ATOM 2046 C CA . GLY A 1 283 ? 20.955 5.708 -27.102 1.00 83.88 283 GLY A CA 1
ATOM 2047 C C . GLY A 1 283 ? 19.603 5.735 -26.411 1.00 83.88 283 GLY A C 1
ATOM 2048 O O . GLY A 1 283 ? 19.482 5.634 -25.185 1.00 83.88 283 GLY A O 1
ATOM 2049 N N . THR A 1 284 ? 18.579 5.874 -27.242 1.00 86.69 284 THR A N 1
ATOM 2050 C CA . THR A 1 284 ? 17.192 6.023 -26.819 1.00 86.69 284 THR A CA 1
ATOM 2051 C C . THR A 1 284 ? 16.290 5.034 -27.538 1.00 86.69 284 THR A C 1
ATOM 2053 O O . THR A 1 284 ? 16.465 4.715 -28.714 1.00 86.69 284 THR A O 1
ATOM 2056 N N . LEU A 1 285 ? 15.296 4.560 -26.803 1.00 86.94 285 LEU A N 1
ATOM 2057 C CA . LEU A 1 285 ? 14.207 3.738 -27.290 1.00 86.94 285 LEU A CA 1
ATOM 2058 C C . LEU A 1 285 ? 12.919 4.536 -27.119 1.00 86.94 285 LEU A C 1
ATOM 2060 O O . LEU A 1 285 ? 12.634 5.008 -26.019 1.00 86.94 285 LEU A O 1
ATOM 2064 N N . SER A 1 286 ? 12.123 4.646 -28.176 1.00 88.81 286 SER A N 1
ATOM 2065 C CA . SER A 1 286 ? 10.743 5.111 -28.074 1.00 88.81 286 SER A CA 1
ATOM 2066 C C . SER A 1 286 ? 9.873 4.222 -28.943 1.00 88.81 286 SER A C 1
ATOM 2068 O O . SER A 1 286 ? 10.116 4.086 -30.143 1.00 88.81 286 SER A O 1
ATOM 2070 N N . THR A 1 287 ? 8.908 3.537 -28.340 1.00 86.88 287 THR A N 1
ATOM 2071 C CA . THR A 1 287 ? 8.025 2.617 -29.059 1.00 86.88 287 THR A CA 1
ATOM 2072 C C . THR A 1 287 ? 6.609 2.703 -28.517 1.00 86.88 287 THR A C 1
ATOM 2074 O O . THR A 1 287 ? 6.396 2.681 -27.306 1.00 86.88 287 THR A O 1
ATOM 2077 N N . HIS A 1 288 ? 5.657 2.760 -29.446 1.00 89.44 288 HIS A N 1
ATOM 2078 C CA . HIS A 1 288 ? 4.235 2.582 -29.193 1.00 89.44 288 HIS A CA 1
ATOM 2079 C C . HIS A 1 288 ? 3.824 1.177 -29.645 1.00 89.44 288 HIS A C 1
ATOM 2081 O O . HIS A 1 288 ? 4.075 0.789 -30.788 1.00 89.44 288 HIS A O 1
ATOM 2087 N N . PHE A 1 289 ? 3.204 0.410 -28.756 1.00 85.56 289 PHE A N 1
ATOM 2088 C CA . PHE A 1 289 ? 2.774 -0.956 -29.018 1.00 85.56 289 PHE A CA 1
ATOM 2089 C C . PHE A 1 289 ? 1.340 -0.971 -29.558 1.00 85.56 289 PHE A C 1
ATOM 2091 O O . PHE A 1 289 ? 0.389 -0.738 -28.817 1.00 85.56 289 PHE A O 1
ATOM 2098 N N . THR A 1 290 ? 1.161 -1.307 -30.842 1.00 79.19 290 THR A N 1
ATOM 2099 C CA . THR A 1 290 ? -0.181 -1.449 -31.446 1.00 79.19 290 THR A CA 1
ATOM 2100 C C . THR A 1 290 ? -0.991 -2.576 -30.798 1.00 79.19 290 THR A C 1
ATOM 2102 O O . THR A 1 290 ? -2.205 -2.464 -30.649 1.00 79.19 290 THR A O 1
ATOM 2105 N N . SER A 1 291 ? -0.315 -3.654 -30.390 1.00 84.38 291 SER A N 1
ATOM 2106 C CA . SER A 1 291 ? -0.849 -4.662 -29.474 1.00 84.38 291 SER A CA 1
ATOM 2107 C C . SER A 1 291 ? -0.076 -4.551 -28.161 1.00 84.38 291 SER A C 1
ATOM 2109 O O . SER A 1 291 ? 1.142 -4.736 -28.205 1.00 84.38 291 SER A O 1
ATOM 2111 N N . PRO A 1 292 ? -0.730 -4.272 -27.017 1.00 85.88 292 PRO A N 1
ATOM 2112 C CA . PRO A 1 292 ? -0.042 -4.091 -25.743 1.00 85.88 292 PRO A CA 1
ATOM 2113 C C . PRO A 1 292 ? 0.884 -5.265 -25.414 1.00 85.88 292 PRO A C 1
ATOM 2115 O O . PRO A 1 292 ? 0.502 -6.429 -25.550 1.00 85.88 292 PRO A O 1
ATOM 2118 N N . PHE A 1 293 ? 2.103 -4.964 -24.967 1.00 89.44 293 PHE A N 1
ATOM 2119 C CA . PHE A 1 293 ? 3.050 -5.996 -24.553 1.00 89.44 293 PHE A CA 1
ATOM 2120 C C . PHE A 1 293 ? 2.722 -6.448 -23.129 1.00 89.44 293 PHE A C 1
ATOM 2122 O O . PHE A 1 293 ? 3.035 -5.746 -22.168 1.00 89.44 293 PHE A O 1
ATOM 2129 N N . THR A 1 294 ? 2.063 -7.599 -22.993 1.00 91.25 294 THR A N 1
ATOM 2130 C CA . THR A 1 294 ? 1.599 -8.131 -21.704 1.00 91.25 294 THR A CA 1
ATOM 2131 C C . THR A 1 294 ? 2.590 -9.119 -21.096 1.00 91.25 294 THR A C 1
ATOM 2133 O O . THR A 1 294 ? 3.022 -10.068 -21.749 1.00 91.25 294 THR A O 1
ATOM 2136 N N . VAL A 1 295 ? 2.880 -8.950 -19.805 1.00 91.75 295 VAL A N 1
ATOM 2137 C CA . VAL A 1 295 ? 3.652 -9.901 -18.999 1.00 91.75 295 VAL A CA 1
ATOM 2138 C C . VAL A 1 295 ? 2.764 -10.432 -17.874 1.00 91.75 295 VAL A C 1
ATOM 2140 O O . VAL A 1 295 ? 2.274 -9.673 -17.037 1.00 91.75 295 VAL A O 1
ATOM 2143 N N . GLY A 1 296 ? 2.538 -11.749 -17.852 1.00 91.88 296 GLY A N 1
ATOM 2144 C CA . GLY A 1 296 ? 1.741 -12.405 -16.809 1.00 91.88 296 GLY A CA 1
ATOM 2145 C C . GLY A 1 296 ? 2.347 -12.249 -15.408 1.00 91.88 296 GLY A C 1
ATOM 2146 O O . GLY A 1 296 ? 3.540 -11.976 -15.275 1.00 91.88 296 GLY A O 1
ATOM 2147 N N . ALA A 1 297 ? 1.538 -12.427 -14.361 1.00 92.06 297 ALA A N 1
ATOM 2148 C CA . ALA A 1 297 ? 1.988 -12.361 -12.965 1.00 92.06 297 ALA A CA 1
ATOM 2149 C C . ALA A 1 297 ? 3.149 -13.339 -12.700 1.00 92.06 297 ALA A C 1
ATOM 2151 O O . ALA A 1 297 ? 3.060 -14.523 -13.038 1.00 92.06 297 ALA A O 1
ATOM 2152 N N . GLY A 1 298 ? 4.262 -12.843 -12.154 1.00 87.94 298 GLY A N 1
ATOM 2153 C CA . GLY A 1 298 ? 5.474 -13.638 -11.906 1.00 87.94 298 GLY A CA 1
ATOM 2154 C C . GLY A 1 298 ? 6.181 -14.206 -13.151 1.00 87.94 298 GLY A C 1
ATOM 2155 O O . GLY A 1 298 ? 7.195 -14.893 -13.012 1.00 87.94 298 GLY A O 1
ATOM 2156 N N . GLN A 1 299 ? 5.663 -13.969 -14.362 1.00 92.00 299 GLN A N 1
ATOM 2157 C CA . GLN A 1 299 ? 6.189 -14.551 -15.599 1.00 92.00 299 GLN A CA 1
ATOM 2158 C C . GLN A 1 299 ? 7.314 -13.706 -16.196 1.00 92.00 299 GLN A C 1
ATOM 2160 O O . GLN A 1 299 ? 7.521 -12.543 -15.852 1.00 92.00 299 GLN A O 1
ATOM 2165 N N . THR A 1 300 ? 8.051 -14.309 -17.125 1.00 91.31 300 THR A N 1
ATOM 2166 C CA . THR A 1 300 ? 9.034 -13.621 -17.963 1.00 91.31 300 THR A CA 1
ATOM 2167 C C . THR A 1 300 ? 8.545 -13.604 -19.402 1.00 91.31 300 THR A C 1
ATOM 2169 O O . THR A 1 300 ? 8.086 -14.623 -19.912 1.00 91.31 300 THR A O 1
ATOM 2172 N N . ALA A 1 301 ? 8.647 -12.452 -20.054 1.00 90.94 301 ALA A N 1
ATOM 2173 C CA . ALA A 1 301 ? 8.332 -12.285 -21.462 1.00 90.94 301 ALA A CA 1
ATOM 2174 C C . ALA A 1 301 ? 9.451 -11.503 -22.144 1.00 90.94 301 ALA A C 1
ATOM 2176 O O . ALA A 1 301 ? 10.072 -10.621 -21.550 1.00 90.94 301 ALA A O 1
ATOM 2177 N N . THR A 1 302 ? 9.691 -11.813 -23.411 1.00 90.06 302 THR A N 1
ATOM 2178 C CA . THR A 1 302 ? 10.674 -11.101 -24.219 1.00 90.06 302 THR A CA 1
ATOM 2179 C C . THR A 1 302 ? 9.963 -10.372 -25.344 1.00 90.06 302 THR A C 1
ATOM 2181 O O . THR A 1 302 ? 9.107 -10.951 -26.009 1.00 90.06 302 THR A O 1
ATOM 2184 N N . THR A 1 303 ? 10.317 -9.107 -25.550 1.00 87.62 303 THR A N 1
ATOM 2185 C CA . THR A 1 303 ? 9.745 -8.284 -26.615 1.00 87.62 303 THR A CA 1
ATOM 2186 C C . THR A 1 303 ? 10.146 -8.802 -27.997 1.00 87.62 303 THR A C 1
ATOM 2188 O O . THR A 1 303 ? 11.102 -9.572 -28.155 1.00 87.62 303 THR A O 1
ATOM 2191 N N . GLU A 1 304 ? 9.447 -8.328 -29.024 1.00 85.88 304 GLU A N 1
ATOM 2192 C CA . GLU A 1 304 ? 9.989 -8.326 -30.382 1.00 85.88 304 GLU A CA 1
ATOM 2193 C C . GLU A 1 304 ? 11.169 -7.342 -30.485 1.00 85.88 304 GLU A C 1
ATOM 2195 O O . GLU A 1 304 ? 11.506 -6.645 -29.520 1.00 85.88 304 GLU A O 1
ATOM 2200 N N . TYR A 1 305 ? 11.834 -7.310 -31.640 1.00 82.50 305 TYR A N 1
ATOM 2201 C CA . TYR A 1 305 ? 12.891 -6.337 -31.896 1.00 82.50 305 TYR A CA 1
ATOM 2202 C C . TYR A 1 305 ? 12.298 -4.928 -31.959 1.00 82.50 305 TYR A C 1
ATOM 2204 O O . TYR A 1 305 ? 11.548 -4.597 -32.875 1.00 82.50 305 TYR A O 1
ATOM 2212 N N . LEU A 1 306 ? 12.655 -4.099 -30.984 1.00 85.62 306 LEU A N 1
ATOM 2213 C CA . LEU A 1 306 ? 12.228 -2.709 -30.892 1.00 85.62 306 LEU A CA 1
ATOM 2214 C C . LEU A 1 306 ? 13.266 -1.811 -31.562 1.00 85.62 306 LEU A C 1
ATOM 2216 O O . LEU A 1 306 ? 14.466 -2.065 -31.451 1.00 85.62 306 LEU A O 1
ATOM 2220 N N . ALA A 1 307 ? 12.821 -0.765 -32.255 1.00 84.81 307 ALA A N 1
ATOM 2221 C CA . ALA A 1 307 ? 13.721 0.199 -32.878 1.00 84.81 307 ALA A CA 1
ATOM 2222 C C . ALA A 1 307 ? 14.479 0.999 -31.807 1.00 84.81 307 ALA A C 1
ATOM 2224 O O . ALA A 1 307 ? 13.871 1.596 -30.920 1.00 84.81 307 ALA A O 1
ATOM 2225 N N . PHE A 1 308 ? 15.804 1.014 -31.906 1.00 84.50 308 PHE A N 1
ATOM 2226 C CA . PHE A 1 308 ? 16.708 1.681 -30.983 1.00 84.50 308 PHE A CA 1
ATOM 2227 C C . PHE A 1 308 ? 17.570 2.693 -31.732 1.00 84.50 308 PHE A C 1
ATOM 2229 O O . PHE A 1 308 ? 18.291 2.348 -32.671 1.00 84.50 308 PHE A O 1
ATOM 2236 N N . ASN A 1 309 ? 17.534 3.940 -31.277 1.00 82.75 309 ASN A N 1
ATOM 2237 C CA . ASN A 1 309 ? 18.325 5.018 -31.847 1.00 82.75 309 ASN A CA 1
ATOM 2238 C C . ASN A 1 309 ? 19.615 5.144 -31.046 1.00 82.75 309 ASN A C 1
ATOM 2240 O O . ASN A 1 309 ? 19.586 5.511 -29.871 1.00 82.75 309 ASN A O 1
ATOM 2244 N N . LEU A 1 310 ? 20.740 4.825 -31.680 1.00 78.50 310 LEU A N 1
ATOM 2245 C CA . LEU A 1 310 ? 22.054 4.985 -31.071 1.00 78.50 310 LEU A CA 1
ATOM 2246 C C . LEU A 1 310 ? 22.397 6.467 -30.982 1.00 78.50 310 LEU A C 1
ATOM 2248 O O . LEU A 1 310 ? 22.179 7.231 -31.921 1.00 78.50 310 LEU A O 1
ATOM 2252 N N . ASP A 1 311 ? 22.975 6.863 -29.857 1.00 77.56 311 ASP A N 1
ATOM 2253 C CA . ASP A 1 311 ? 23.493 8.212 -29.705 1.00 77.56 311 ASP A CA 1
ATOM 2254 C C . ASP A 1 311 ? 24.783 8.356 -30.539 1.00 77.56 311 ASP A C 1
ATOM 2256 O O . ASP A 1 311 ? 25.720 7.572 -30.350 1.00 77.56 311 ASP A O 1
ATOM 2260 N N . PRO A 1 312 ? 24.893 9.344 -31.448 1.00 71.31 312 PRO A N 1
ATOM 2261 C CA . PRO A 1 312 ? 26.120 9.579 -32.206 1.00 71.31 312 PRO A CA 1
ATOM 2262 C C . PRO A 1 312 ? 27.349 9.802 -31.316 1.00 71.31 312 PRO A C 1
ATOM 2264 O O . PRO A 1 312 ? 28.468 9.480 -31.715 1.00 71.31 312 PRO A O 1
ATOM 2267 N N . THR A 1 313 ? 27.155 10.313 -30.095 1.00 71.06 313 THR A N 1
ATOM 2268 C CA . THR A 1 313 ? 28.232 10.495 -29.110 1.00 71.06 313 THR A CA 1
ATOM 2269 C C . THR A 1 313 ? 28.762 9.174 -28.553 1.00 71.06 313 THR A C 1
ATOM 2271 O O . THR A 1 313 ? 29.887 9.138 -28.056 1.00 71.06 313 THR A O 1
ATOM 2274 N N . PHE A 1 314 ? 28.009 8.077 -28.686 1.00 72.62 314 PHE A N 1
ATOM 2275 C CA . PHE A 1 314 ? 28.440 6.738 -28.297 1.00 72.62 314 PHE A CA 1
ATOM 2276 C C . PHE A 1 314 ? 29.330 6.063 -29.348 1.00 72.62 314 PHE A C 1
ATOM 2278 O O . PHE A 1 314 ? 30.164 5.222 -29.007 1.00 72.62 314 PHE A O 1
ATOM 2285 N N . LEU A 1 315 ? 29.196 6.439 -30.625 1.00 67.50 315 LEU A N 1
ATOM 2286 C CA . LEU A 1 315 ? 29.916 5.810 -31.740 1.00 67.50 315 LEU A CA 1
ATOM 2287 C C . LEU A 1 315 ? 31.449 5.759 -31.554 1.00 67.50 315 LEU A C 1
ATOM 2289 O O . LEU A 1 315 ? 32.033 4.719 -31.858 1.00 67.50 315 LEU A O 1
ATOM 2293 N N . PRO A 1 316 ? 32.130 6.788 -31.004 1.00 67.31 316 PRO A N 1
ATOM 2294 C CA . PRO A 1 316 ? 33.571 6.733 -30.742 1.00 67.31 316 PRO A CA 1
ATOM 2295 C C . PRO A 1 316 ? 33.989 5.704 -29.679 1.00 67.31 316 PRO A C 1
ATOM 2297 O O . PRO A 1 316 ? 35.146 5.290 -29.656 1.00 67.31 316 PRO A O 1
ATOM 2300 N N . TYR A 1 317 ? 33.071 5.281 -28.803 1.00 67.25 317 TYR A N 1
ATOM 2301 C CA . TYR A 1 317 ? 33.330 4.289 -27.753 1.00 67.25 317 TYR A CA 1
ATOM 2302 C C . TYR A 1 317 ? 33.121 2.848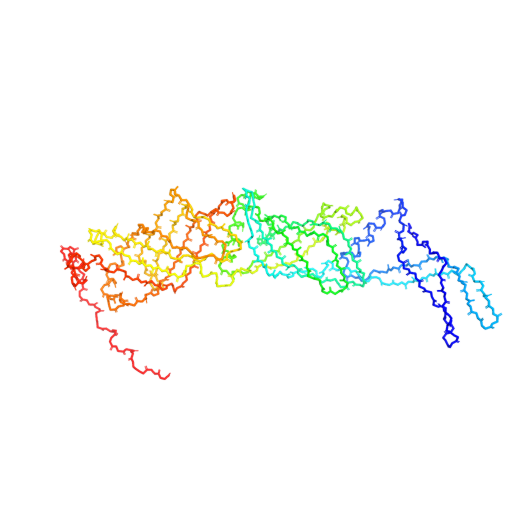 -28.237 1.00 67.25 317 TYR A C 1
ATOM 2304 O O . TYR A 1 317 ? 33.654 1.911 -27.642 1.00 67.25 317 TYR A O 1
ATOM 2312 N N . LEU A 1 318 ? 32.397 2.658 -29.343 1.00 66.00 318 LEU A N 1
ATOM 2313 C CA . LEU A 1 318 ? 32.097 1.346 -29.921 1.00 66.00 318 LEU A CA 1
ATOM 2314 C C . LEU A 1 318 ? 33.356 0.529 -30.273 1.00 66.00 318 LEU A C 1
ATOM 2316 O O . LEU A 1 318 ? 33.387 -0.651 -29.922 1.00 66.00 318 LEU A O 1
ATOM 2320 N N . PRO A 1 319 ? 34.433 1.113 -30.847 1.00 64.19 319 PRO A N 1
ATOM 2321 C CA . PRO A 1 319 ? 35.698 0.410 -31.059 1.00 64.19 319 PRO A CA 1
ATOM 2322 C C . PRO A 1 319 ? 36.339 -0.137 -29.778 1.00 64.19 319 PRO A C 1
ATOM 2324 O O . PRO A 1 319 ? 36.861 -1.250 -29.775 1.00 64.19 319 PRO A O 1
ATOM 2327 N N . ALA A 1 320 ? 36.266 0.612 -28.673 1.00 62.62 320 ALA A N 1
ATOM 2328 C CA . ALA A 1 320 ? 36.779 0.171 -27.374 1.00 62.62 320 ALA A CA 1
ATOM 2329 C C . ALA A 1 320 ? 35.930 -0.959 -26.766 1.00 62.62 320 ALA A C 1
ATOM 2331 O O . ALA A 1 320 ? 36.427 -1.736 -25.952 1.00 62.62 320 ALA A O 1
ATOM 2332 N N . LEU A 1 321 ? 34.667 -1.076 -27.187 1.00 63.97 321 LEU A N 1
ATOM 2333 C CA . LEU A 1 321 ? 33.765 -2.147 -26.782 1.00 63.97 321 LEU A CA 1
ATOM 2334 C C . LEU A 1 321 ? 33.926 -3.415 -27.624 1.00 63.97 321 LEU A C 1
ATOM 2336 O O . LEU A 1 321 ? 33.536 -4.467 -27.135 1.00 63.97 321 LEU A O 1
ATOM 2340 N N . ILE A 1 322 ? 34.559 -3.373 -28.809 1.00 63.84 322 ILE A N 1
ATOM 2341 C CA . ILE A 1 322 ? 34.775 -4.544 -29.692 1.00 63.84 322 ILE A CA 1
ATOM 2342 C C . ILE A 1 322 ? 35.299 -5.796 -28.956 1.00 63.84 322 ILE A C 1
ATOM 2344 O O . ILE A 1 322 ? 34.716 -6.865 -29.152 1.00 63.84 322 ILE A O 1
ATOM 2348 N N . PRO A 1 323 ? 36.317 -5.721 -28.070 1.00 61.16 323 PRO A N 1
ATOM 2349 C CA . PRO A 1 323 ? 36.801 -6.891 -27.324 1.00 61.16 323 PRO A CA 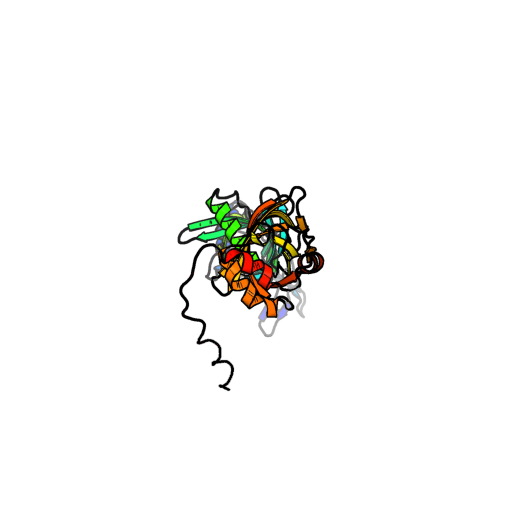1
ATOM 2350 C C . PRO A 1 323 ? 35.745 -7.469 -26.371 1.00 61.16 323 PRO A C 1
ATOM 2352 O O . PRO A 1 323 ? 35.770 -8.654 -26.038 1.00 61.16 323 PRO A O 1
ATOM 2355 N N . TYR A 1 324 ? 34.822 -6.616 -25.929 1.00 60.00 324 TYR A N 1
ATOM 2356 C CA . TYR A 1 324 ? 33.745 -6.913 -24.998 1.00 60.00 324 TYR A CA 1
ATOM 2357 C C . TYR A 1 324 ? 32.424 -7.233 -25.696 1.00 60.00 324 TYR A C 1
ATOM 2359 O O . TYR A 1 324 ? 31.546 -7.742 -25.024 1.00 60.00 324 TYR A O 1
ATOM 2367 N N . LEU A 1 325 ? 32.276 -7.034 -27.013 1.00 59.75 325 LEU A N 1
ATOM 2368 C CA . LEU A 1 325 ? 31.053 -7.389 -27.753 1.00 59.75 325 LEU A CA 1
ATOM 2369 C C . LEU A 1 325 ? 30.788 -8.906 -27.777 1.00 59.75 325 LEU A C 1
ATOM 2371 O O . LEU A 1 325 ? 29.671 -9.332 -28.048 1.00 59.75 325 LEU A O 1
ATOM 2375 N N . THR A 1 326 ? 31.799 -9.726 -27.466 1.00 57.44 326 THR A N 1
ATOM 2376 C CA . THR A 1 326 ? 31.654 -11.179 -27.241 1.00 57.44 326 THR A CA 1
ATOM 2377 C C . THR A 1 326 ? 31.232 -11.534 -25.808 1.00 57.44 326 THR A C 1
ATOM 2379 O O . THR A 1 326 ? 30.990 -12.701 -25.502 1.00 57.44 326 THR A O 1
ATOM 2382 N N . LYS A 1 327 ? 31.148 -10.541 -24.915 1.00 66.00 327 LYS A N 1
ATOM 2383 C CA . LYS A 1 327 ? 30.747 -10.658 -23.509 1.00 66.00 327 LYS A CA 1
ATOM 2384 C C . LYS A 1 327 ? 29.553 -9.738 -23.237 1.00 66.00 327 LYS A C 1
ATOM 2386 O O . LYS A 1 327 ? 29.254 -8.829 -24.003 1.00 66.00 327 LYS A O 1
ATOM 2391 N N . ALA A 1 328 ? 28.837 -9.981 -22.145 1.00 74.62 328 ALA A N 1
ATOM 2392 C CA . ALA A 1 328 ? 27.788 -9.057 -21.737 1.00 74.62 328 ALA A CA 1
ATOM 2393 C C . ALA A 1 328 ? 28.411 -7.783 -21.146 1.00 74.62 328 ALA A C 1
ATOM 2395 O O . ALA A 1 328 ? 29.312 -7.860 -20.308 1.00 74.62 328 ALA A O 1
ATOM 2396 N N . VAL A 1 329 ? 27.929 -6.623 -21.586 1.00 80.12 329 VAL A N 1
ATOM 2397 C CA . VAL A 1 329 ? 28.365 -5.309 -21.108 1.00 80.12 329 VAL A CA 1
ATOM 2398 C C . VAL A 1 329 ? 27.331 -4.777 -20.113 1.00 80.12 329 VAL A C 1
ATOM 2400 O O . VAL A 1 329 ? 26.139 -4.788 -20.432 1.00 80.12 329 VAL A O 1
ATOM 2403 N N . PRO A 1 330 ? 27.741 -4.313 -18.922 1.00 83.06 330 PRO A N 1
ATOM 2404 C CA . PRO A 1 330 ? 26.824 -3.695 -17.976 1.00 83.06 330 PRO A CA 1
ATOM 2405 C C . PRO A 1 330 ? 26.341 -2.337 -18.491 1.00 83.06 330 PRO A C 1
ATOM 2407 O O . PRO A 1 330 ? 27.149 -1.470 -18.823 1.00 83.06 330 PRO A O 1
ATOM 2410 N N . MET A 1 331 ? 25.026 -2.149 -18.536 1.00 84.62 331 MET A N 1
ATOM 2411 C CA . MET A 1 331 ? 24.388 -0.884 -18.898 1.00 84.62 331 MET A CA 1
ATOM 2412 C C . MET A 1 331 ? 23.347 -0.486 -17.860 1.00 84.62 331 MET A C 1
ATOM 2414 O O . MET A 1 331 ? 22.674 -1.336 -17.277 1.00 84.62 331 MET A O 1
ATOM 2418 N N . ASP A 1 332 ? 23.192 0.813 -17.657 1.00 87.88 332 ASP A N 1
ATOM 2419 C CA . ASP A 1 332 ? 22.154 1.372 -16.804 1.00 87.88 332 ASP A CA 1
ATOM 2420 C C . ASP A 1 332 ? 20.972 1.792 -17.676 1.00 87.88 332 ASP A C 1
ATOM 2422 O O . ASP A 1 332 ? 21.145 2.360 -18.754 1.00 87.88 332 ASP A O 1
ATOM 2426 N N . ILE A 1 333 ? 19.758 1.500 -17.218 1.00 87.69 333 ILE A N 1
ATOM 2427 C CA . ILE A 1 333 ? 18.531 1.798 -17.955 1.00 87.69 333 ILE A CA 1
ATOM 2428 C C . ILE A 1 333 ? 17.666 2.711 -17.104 1.00 87.69 333 ILE A C 1
ATOM 2430 O O . ILE A 1 333 ? 17.447 2.465 -15.914 1.00 87.69 333 ILE A O 1
ATOM 2434 N N . VAL A 1 334 ? 17.152 3.762 -17.730 1.00 89.69 334 VAL A N 1
ATOM 2435 C CA . VAL A 1 334 ? 16.116 4.631 -17.176 1.00 89.69 334 VAL A CA 1
ATOM 2436 C C . VAL A 1 334 ? 14.957 4.622 -18.154 1.00 89.69 334 VAL A C 1
ATOM 2438 O O . VAL A 1 334 ? 15.124 4.996 -19.310 1.00 89.69 334 VAL A O 1
ATOM 2441 N N . GLN A 1 335 ? 13.780 4.199 -17.711 1.00 89.94 335 GLN A N 1
ATOM 2442 C CA . GLN A 1 335 ? 12.606 4.099 -18.564 1.00 89.94 335 GLN A CA 1
ATOM 2443 C C . GLN A 1 335 ? 11.382 4.748 -17.932 1.00 89.94 335 GLN A C 1
ATOM 2445 O O . GLN A 1 335 ? 11.210 4.763 -16.714 1.00 89.94 335 GLN A O 1
ATOM 2450 N N . THR A 1 336 ? 10.512 5.266 -18.787 1.00 91.00 336 THR A N 1
ATOM 2451 C CA . THR A 1 336 ? 9.145 5.638 -18.449 1.00 91.00 336 THR A CA 1
ATOM 2452 C C . THR A 1 336 ? 8.219 4.876 -19.380 1.00 91.00 336 THR A C 1
ATOM 2454 O O . THR A 1 336 ? 8.352 4.951 -20.600 1.00 91.00 336 THR A O 1
ATOM 2457 N N . ALA A 1 337 ? 7.312 4.110 -18.788 1.00 91.00 337 ALA A N 1
ATOM 2458 C CA . ALA A 1 337 ? 6.359 3.280 -19.497 1.00 91.00 337 ALA A CA 1
ATOM 2459 C C . ALA A 1 337 ? 4.936 3.731 -19.171 1.00 91.00 337 ALA A C 1
ATOM 2461 O O . ALA A 1 337 ? 4.600 3.957 -18.007 1.00 91.00 337 ALA A O 1
ATOM 2462 N N . HIS A 1 338 ? 4.095 3.826 -20.193 1.00 92.12 338 HIS A N 1
ATOM 2463 C CA . HIS A 1 338 ? 2.654 3.864 -20.014 1.00 92.12 338 HIS A CA 1
ATOM 2464 C C . HIS A 1 338 ? 2.174 2.425 -19.859 1.00 92.12 338 HIS A C 1
ATOM 2466 O O . HIS A 1 338 ? 2.241 1.628 -20.800 1.00 92.12 338 HIS A O 1
ATOM 2472 N N . ILE A 1 339 ? 1.773 2.080 -18.640 1.00 91.62 339 ILE A N 1
ATOM 2473 C CA . ILE A 1 339 ? 1.392 0.726 -18.267 1.00 91.62 339 ILE A CA 1
ATOM 2474 C C . ILE A 1 339 ? -0.107 0.626 -18.029 1.00 91.62 339 ILE A C 1
ATOM 2476 O O . ILE A 1 339 ? -0.751 1.567 -17.565 1.00 91.62 339 ILE A O 1
ATOM 2480 N N . LYS A 1 340 ? -0.626 -0.569 -18.281 1.00 92.06 340 LYS A N 1
ATOM 2481 C CA . LYS A 1 340 ? -1.959 -1.002 -17.904 1.00 92.06 340 LYS A CA 1
ATOM 2482 C C . LYS A 1 340 ? -1.874 -2.167 -16.930 1.00 92.06 340 LYS A C 1
ATOM 2484 O O . LYS A 1 340 ? -1.228 -3.171 -17.224 1.00 92.06 340 LYS A O 1
ATOM 2489 N N . LEU A 1 341 ? -2.522 -2.032 -15.783 1.00 89.88 341 LEU A N 1
ATOM 2490 C CA . LEU A 1 341 ? -2.536 -2.997 -14.692 1.00 89.88 341 LEU A CA 1
ATOM 2491 C C . LEU A 1 341 ? -3.992 -3.388 -14.405 1.00 89.88 341 LEU A C 1
ATOM 2493 O O . LEU A 1 341 ? -4.724 -2.648 -13.751 1.00 89.88 341 LEU A O 1
ATOM 2497 N N . GLY A 1 342 ? -4.440 -4.521 -14.947 1.00 87.44 342 GLY A N 1
ATOM 2498 C CA . GLY A 1 342 ? -5.877 -4.785 -15.063 1.00 87.44 342 GLY A CA 1
ATOM 2499 C C . GLY A 1 342 ? -6.538 -3.734 -15.961 1.00 87.44 342 GLY A C 1
ATOM 2500 O O . GLY A 1 342 ? -6.166 -3.608 -17.127 1.00 87.44 342 GLY A O 1
ATOM 2501 N N . ASP A 1 343 ? -7.467 -2.955 -15.408 1.00 87.81 343 ASP A N 1
ATOM 2502 C CA . ASP A 1 343 ? -8.121 -1.836 -16.103 1.00 87.81 343 ASP A CA 1
ATOM 2503 C C . ASP A 1 343 ? -7.529 -0.463 -15.750 1.00 87.81 343 ASP A C 1
ATOM 2505 O O . ASP A 1 343 ? -7.926 0.551 -16.324 1.00 87.81 343 ASP A O 1
ATOM 2509 N N . PHE A 1 344 ? -6.581 -0.419 -14.812 1.00 90.69 344 PHE A N 1
ATOM 2510 C CA . PHE A 1 344 ? -5.890 0.808 -14.439 1.00 90.69 344 PHE A CA 1
ATOM 2511 C C . PHE A 1 344 ? -4.843 1.181 -15.490 1.00 90.69 344 PHE A C 1
ATOM 2513 O O . PHE A 1 344 ? -4.036 0.331 -15.858 1.00 90.69 344 PHE A O 1
ATOM 2520 N N . GLU A 1 345 ? -4.786 2.445 -15.906 1.00 90.81 345 GLU A N 1
ATOM 2521 C CA . GLU A 1 345 ? -3.751 2.975 -16.805 1.00 90.81 345 GLU A CA 1
ATOM 2522 C C . GLU A 1 345 ? -2.957 4.089 -16.112 1.00 90.81 345 GLU A C 1
ATOM 2524 O O . GLU A 1 345 ? -3.524 4.960 -15.446 1.00 90.81 345 GLU A O 1
ATOM 2529 N N . GLY A 1 346 ? -1.628 4.064 -16.244 1.00 88.31 346 GLY A N 1
ATOM 2530 C CA . GLY A 1 346 ? -0.761 5.041 -15.592 1.00 88.31 346 GLY A CA 1
ATOM 2531 C C . GLY A 1 346 ? 0.688 5.022 -16.071 1.00 88.31 346 GLY A C 1
ATOM 2532 O O . GLY A 1 346 ? 1.142 4.096 -16.738 1.00 88.31 346 GLY A O 1
ATOM 2533 N N . LEU A 1 347 ? 1.433 6.072 -15.722 1.00 89.50 347 LEU A N 1
ATOM 2534 C CA . LEU A 1 347 ? 2.851 6.206 -16.059 1.00 89.50 347 LEU A CA 1
ATOM 2535 C C . LEU A 1 347 ? 3.733 5.657 -14.938 1.00 89.50 347 LEU A C 1
ATOM 2537 O O . LEU A 1 347 ? 3.752 6.211 -13.837 1.00 89.50 347 LEU A O 1
ATOM 2541 N N . LEU A 1 348 ? 4.541 4.648 -15.248 1.00 90.31 348 LEU A N 1
ATOM 2542 C CA . LEU A 1 348 ? 5.544 4.085 -14.351 1.00 90.31 348 LEU A CA 1
ATOM 2543 C C . LEU A 1 348 ? 6.942 4.505 -14.801 1.00 90.31 348 LEU A C 1
ATOM 2545 O O . LEU A 1 348 ? 7.327 4.285 -15.949 1.00 90.31 348 LEU A O 1
ATOM 2549 N N . SER A 1 349 ? 7.714 5.083 -13.889 1.00 90.69 349 SER A N 1
ATOM 2550 C CA . SER A 1 349 ? 9.127 5.380 -14.102 1.00 90.69 349 SER A CA 1
ATOM 2551 C C . SER A 1 349 ? 9.972 4.368 -13.339 1.00 90.69 349 SER A C 1
ATOM 2553 O O . SER A 1 349 ? 9.769 4.135 -12.151 1.00 90.69 349 SER A O 1
ATOM 2555 N N . TYR A 1 350 ? 10.920 3.749 -14.033 1.00 89.94 350 TYR A N 1
ATOM 2556 C CA . TYR A 1 350 ? 11.761 2.695 -13.483 1.00 89.94 350 TYR A CA 1
ATOM 2557 C C . TYR A 1 350 ? 13.206 2.883 -13.928 1.00 89.94 350 TYR A C 1
ATOM 2559 O O . TYR A 1 350 ? 13.472 3.219 -15.082 1.00 89.94 350 TYR A O 1
ATOM 2567 N N . SER A 1 351 ? 14.148 2.642 -13.023 1.00 87.88 351 SER A N 1
ATOM 2568 C CA . SER A 1 351 ? 15.562 2.574 -13.367 1.00 87.88 351 SER A CA 1
ATOM 2569 C C . SER A 1 351 ? 16.188 1.337 -12.754 1.00 87.88 351 SER A C 1
ATOM 2571 O O . SER A 1 351 ? 15.915 0.994 -11.604 1.00 87.88 351 SER A O 1
ATOM 2573 N N . GLN A 1 352 ? 17.038 0.674 -13.530 1.00 88.88 352 GLN A N 1
ATOM 2574 C CA . GLN A 1 352 ? 17.803 -0.479 -13.086 1.00 88.88 352 GLN A CA 1
ATOM 2575 C C . GLN A 1 352 ? 19.229 -0.325 -13.591 1.00 88.88 352 GLN A C 1
ATOM 2577 O O . GLN A 1 352 ? 19.464 0.000 -14.755 1.00 88.88 352 GLN A O 1
ATOM 2582 N N . LYS A 1 353 ? 20.179 -0.528 -12.683 1.00 87.44 353 LYS A N 1
ATOM 2583 C CA . LYS A 1 353 ? 21.604 -0.416 -12.976 1.00 87.44 353 LYS A CA 1
ATOM 2584 C C . LYS A 1 353 ? 22.200 -1.776 -13.301 1.00 87.44 353 LYS A C 1
ATOM 2586 O O . LYS A 1 353 ? 21.682 -2.798 -12.849 1.00 87.44 353 LYS A O 1
ATOM 2591 N N . ASN A 1 354 ? 23.331 -1.767 -14.000 1.00 83.81 354 ASN A N 1
ATOM 2592 C CA . ASN A 1 354 ? 24.171 -2.942 -14.219 1.00 83.81 354 ASN A CA 1
ATOM 2593 C C . ASN A 1 354 ? 23.451 -4.095 -14.954 1.00 83.81 354 ASN A C 1
ATOM 2595 O O . ASN A 1 354 ? 23.640 -5.272 -14.642 1.00 83.81 354 ASN A O 1
ATOM 2599 N N . ILE A 1 355 ? 22.612 -3.760 -15.937 1.00 86.00 355 ILE A N 1
ATOM 2600 C CA . ILE A 1 355 ? 21.946 -4.726 -16.813 1.00 86.00 355 ILE A CA 1
ATOM 2601 C C . ILE A 1 355 ? 22.958 -5.316 -17.783 1.00 86.00 355 ILE A C 1
ATOM 2603 O O . ILE A 1 355 ? 23.554 -4.607 -18.595 1.00 86.00 355 ILE A O 1
ATOM 2607 N N . MET A 1 356 ? 23.108 -6.636 -17.743 1.00 84.06 356 MET A N 1
ATOM 2608 C CA . MET A 1 356 ? 23.957 -7.357 -18.682 1.00 84.06 356 MET A CA 1
ATOM 2609 C C . MET A 1 356 ? 23.353 -7.315 -20.089 1.00 84.06 356 MET A C 1
ATOM 2611 O O . MET A 1 356 ? 22.282 -7.868 -20.350 1.00 84.06 356 MET A O 1
ATOM 2615 N N . THR A 1 357 ? 24.066 -6.648 -20.993 1.00 82.69 357 THR A N 1
ATOM 2616 C CA . THR A 1 357 ? 23.651 -6.400 -22.375 1.00 82.69 357 THR A CA 1
ATOM 2617 C C . THR A 1 357 ? 24.526 -7.183 -23.327 1.00 82.69 357 THR A C 1
ATOM 2619 O O . THR A 1 357 ? 25.738 -6.987 -23.361 1.00 82.69 357 THR A O 1
ATOM 2622 N N . SER A 1 358 ? 23.914 -8.071 -24.100 1.00 80.88 358 SER A N 1
ATOM 2623 C CA . SER A 1 358 ? 24.600 -8.826 -25.149 1.00 80.88 358 SER A CA 1
ATOM 2624 C C . SER A 1 358 ? 24.429 -8.149 -26.506 1.00 80.88 358 SER A C 1
ATOM 2626 O O . SER A 1 358 ? 23.440 -7.453 -26.735 1.00 80.88 358 SER A O 1
ATOM 2628 N N . PHE A 1 359 ? 25.391 -8.357 -27.400 1.00 75.88 359 PHE A N 1
ATOM 2629 C CA . PHE A 1 359 ? 25.373 -7.814 -28.753 1.00 75.88 359 PHE A CA 1
ATOM 2630 C C . PHE A 1 359 ? 25.258 -8.961 -29.759 1.00 75.88 359 PHE A C 1
ATOM 2632 O O . PHE A 1 359 ? 26.142 -9.811 -29.843 1.00 75.88 359 PHE A O 1
ATOM 2639 N N . ASP A 1 360 ? 24.172 -8.989 -30.526 1.00 75.19 360 ASP A N 1
ATOM 2640 C CA . ASP A 1 360 ? 23.980 -9.931 -31.625 1.00 75.19 360 ASP A CA 1
ATOM 2641 C C . ASP A 1 360 ? 24.513 -9.322 -32.924 1.00 75.19 360 ASP A C 1
ATOM 2643 O O . ASP A 1 360 ? 23.844 -8.545 -33.600 1.00 75.19 360 ASP A O 1
ATOM 2647 N N . LEU A 1 361 ? 25.749 -9.676 -33.270 1.00 71.06 361 LEU A N 1
ATOM 2648 C CA . LEU A 1 361 ? 26.450 -9.160 -34.448 1.00 71.06 361 LEU A CA 1
ATOM 2649 C C . LEU A 1 361 ? 26.235 -10.018 -35.705 1.00 71.06 361 LEU A C 1
ATOM 2651 O O . LEU A 1 361 ? 26.857 -9.766 -36.739 1.00 71.06 361 LEU A O 1
ATOM 2655 N N . THR A 1 362 ? 25.368 -11.033 -35.642 1.00 69.12 362 THR A N 1
ATOM 2656 C CA . THR A 1 362 ? 25.216 -12.044 -36.700 1.00 69.12 362 THR A CA 1
ATOM 2657 C C . THR A 1 362 ? 24.883 -11.418 -38.054 1.00 69.12 362 THR A C 1
ATOM 2659 O O . THR A 1 362 ? 25.425 -11.832 -39.083 1.00 69.12 362 THR A O 1
ATOM 2662 N N . GLN A 1 363 ? 24.044 -10.378 -38.072 1.00 66.75 363 GLN A N 1
ATOM 2663 C CA . GLN A 1 363 ? 23.677 -9.690 -39.312 1.00 66.75 363 GLN A CA 1
ATOM 2664 C C . GLN A 1 363 ? 24.838 -8.909 -39.939 1.00 66.75 363 GLN A C 1
ATOM 2666 O O . GLN A 1 363 ? 24.959 -8.891 -41.163 1.00 66.75 363 GLN A O 1
ATOM 2671 N N . LEU A 1 364 ? 25.729 -8.322 -39.133 1.00 65.69 364 LEU A N 1
ATOM 2672 C CA . LEU A 1 364 ? 26.913 -7.619 -39.638 1.00 65.69 364 LEU A CA 1
ATOM 2673 C C . LEU A 1 364 ? 27.901 -8.601 -40.278 1.00 65.69 364 LEU A C 1
ATOM 2675 O O . LEU A 1 364 ? 28.372 -8.362 -41.390 1.00 65.69 364 LEU A O 1
ATOM 2679 N N . PHE A 1 365 ? 28.152 -9.738 -39.622 1.00 66.44 365 PHE A N 1
ATOM 2680 C CA . PHE A 1 365 ? 29.028 -10.777 -40.167 1.00 66.44 365 PHE A CA 1
ATOM 2681 C C . PHE A 1 365 ? 28.449 -11.417 -41.434 1.00 66.44 365 PHE A C 1
ATOM 2683 O O . PHE A 1 365 ? 29.178 -11.647 -42.397 1.00 66.44 365 PHE A O 1
ATOM 2690 N N . THR A 1 366 ? 27.132 -11.644 -41.474 1.00 61.97 366 THR A N 1
ATOM 2691 C CA . THR A 1 366 ? 26.441 -12.180 -42.662 1.00 61.97 366 THR A CA 1
ATOM 2692 C C . THR A 1 366 ? 26.498 -11.206 -43.842 1.00 61.97 366 THR A C 1
ATOM 2694 O O . THR A 1 366 ? 26.590 -11.631 -44.989 1.00 61.97 366 THR A O 1
ATOM 2697 N N . ALA A 1 367 ? 26.518 -9.898 -43.574 1.00 60.62 367 ALA A N 1
ATOM 2698 C CA . ALA A 1 367 ? 26.703 -8.862 -44.587 1.00 60.62 367 ALA A CA 1
ATOM 2699 C C . ALA A 1 367 ? 28.165 -8.673 -45.045 1.00 60.62 367 ALA A C 1
ATOM 2701 O O . ALA A 1 367 ? 28.460 -7.739 -45.789 1.00 60.62 367 ALA A O 1
ATOM 2702 N N . GLY A 1 368 ? 29.084 -9.547 -44.620 1.00 59.84 368 GLY A N 1
ATOM 2703 C CA . GLY A 1 368 ? 30.486 -9.526 -45.040 1.00 59.84 368 GLY A CA 1
ATOM 2704 C C . GLY A 1 368 ? 31.369 -8.546 -44.265 1.00 59.84 368 GLY A C 1
ATOM 2705 O O . GLY A 1 368 ? 32.524 -8.354 -44.639 1.00 59.84 368 GLY A O 1
ATOM 2706 N N . ILE A 1 369 ? 30.869 -7.943 -43.181 1.00 62.75 369 ILE A N 1
ATOM 2707 C CA . ILE A 1 369 ? 31.667 -7.076 -42.309 1.00 62.75 369 ILE A CA 1
ATOM 2708 C C . ILE A 1 369 ? 32.458 -7.962 -41.351 1.00 62.75 369 ILE A C 1
ATOM 2710 O O . ILE A 1 369 ? 31.968 -8.355 -40.298 1.00 62.75 369 ILE A O 1
ATOM 2714 N N . THR A 1 370 ? 33.687 -8.303 -41.729 1.00 58.06 370 THR A N 1
ATOM 2715 C CA . THR A 1 370 ? 34.577 -9.163 -40.928 1.00 58.06 370 THR A CA 1
ATOM 2716 C C . THR A 1 370 ? 35.385 -8.393 -39.886 1.00 58.06 370 THR A C 1
ATOM 2718 O O . THR A 1 370 ? 35.943 -8.997 -38.975 1.00 58.06 370 THR A O 1
ATOM 2721 N N . ASP A 1 371 ? 35.452 -7.067 -40.014 1.00 61.94 371 ASP A N 1
ATOM 2722 C CA . ASP A 1 371 ? 36.154 -6.173 -39.099 1.00 61.94 371 ASP A CA 1
ATOM 2723 C C . ASP A 1 371 ? 35.233 -5.007 -38.721 1.00 61.94 371 ASP A C 1
ATOM 2725 O O . ASP A 1 371 ? 34.902 -4.155 -39.548 1.00 61.94 371 ASP A O 1
ATOM 2729 N N . LEU A 1 372 ? 34.807 -4.977 -37.455 1.00 59.09 372 LEU A N 1
ATOM 2730 C CA . LEU A 1 372 ? 33.912 -3.942 -36.941 1.00 59.09 372 LEU A CA 1
ATOM 2731 C C . LEU A 1 372 ? 34.534 -2.542 -36.994 1.00 59.09 372 LEU A C 1
ATOM 2733 O O . LEU A 1 372 ? 33.791 -1.569 -37.022 1.00 59.09 372 LEU A O 1
ATOM 2737 N N . SER A 1 373 ? 35.863 -2.409 -37.072 1.00 58.19 373 SER A N 1
ATOM 2738 C CA . SER A 1 373 ? 36.511 -1.104 -37.256 1.00 58.19 373 SER A CA 1
ATOM 2739 C C . SER A 1 373 ? 36.158 -0.450 -38.603 1.00 58.19 373 SER A C 1
ATOM 2741 O O . SER A 1 373 ? 36.150 0.778 -38.713 1.00 58.19 373 SER A O 1
ATOM 2743 N N . GLN A 1 374 ? 35.765 -1.246 -39.607 1.00 55.53 374 GLN A N 1
ATOM 2744 C CA . GLN A 1 374 ? 35.353 -0.768 -40.932 1.00 55.53 374 GLN A CA 1
ATOM 2745 C C . GLN A 1 374 ? 33.993 -0.058 -40.926 1.00 55.53 374 GLN A C 1
ATOM 2747 O O . GLN A 1 374 ? 33.726 0.757 -41.807 1.00 55.53 374 GLN A O 1
ATOM 2752 N N . LEU A 1 375 ? 33.146 -0.315 -39.921 1.00 54.94 375 LEU A N 1
ATOM 2753 C CA . LEU A 1 375 ? 31.900 0.434 -39.717 1.00 54.94 375 LEU A CA 1
ATOM 2754 C C . LEU A 1 375 ? 32.170 1.880 -39.279 1.00 54.94 375 LEU A C 1
ATOM 2756 O O . LEU A 1 375 ? 31.363 2.764 -39.553 1.00 54.94 375 LEU A O 1
ATOM 2760 N N . PHE A 1 376 ? 33.318 2.131 -38.640 1.00 53.66 376 PHE A N 1
ATOM 2761 C CA . PHE A 1 376 ? 33.663 3.423 -38.038 1.00 53.66 376 PHE A CA 1
ATOM 2762 C C . PHE A 1 376 ? 34.712 4.213 -38.834 1.00 53.66 376 PHE A C 1
ATOM 2764 O O . PHE A 1 376 ? 34.908 5.399 -38.579 1.00 53.66 376 PHE A O 1
ATOM 2771 N N . SER A 1 377 ? 35.362 3.603 -39.832 1.00 46.59 377 SER A N 1
ATOM 2772 C CA . SER A 1 377 ? 36.347 4.275 -40.697 1.00 46.59 377 SER A CA 1
ATOM 2773 C C . SER A 1 377 ? 35.719 5.164 -41.779 1.00 46.59 377 SER A C 1
ATOM 2775 O O . SER A 1 377 ? 36.389 6.030 -42.340 1.00 46.59 377 SER A O 1
ATOM 2777 N N . LYS A 1 378 ? 34.417 5.017 -42.061 1.00 41.09 378 LYS A N 1
ATOM 2778 C CA . LYS A 1 378 ? 33.718 5.833 -43.070 1.00 41.09 378 LYS A CA 1
ATOM 2779 C C . LYS A 1 378 ? 33.457 7.283 -42.642 1.00 41.09 378 LYS A C 1
ATOM 2781 O O . LYS A 1 378 ? 33.126 8.095 -43.498 1.00 41.09 378 LYS A O 1
ATOM 2786 N N . ASN A 1 379 ? 33.653 7.625 -41.364 1.00 37.53 379 ASN A N 1
ATOM 2787 C CA . ASN A 1 379 ? 33.470 8.990 -40.856 1.00 37.53 379 ASN A CA 1
ATOM 2788 C C . ASN A 1 379 ? 34.779 9.807 -40.780 1.00 37.53 379 ASN A C 1
ATOM 2790 O O . ASN A 1 379 ? 34.798 10.927 -40.277 1.00 37.53 379 ASN A O 1
ATOM 2794 N N . SER A 1 380 ? 35.900 9.282 -41.290 1.00 33.16 380 SER A N 1
ATOM 2795 C CA . SER A 1 380 ? 37.190 9.990 -41.268 1.00 33.16 380 SER A CA 1
ATOM 2796 C C . SER A 1 380 ? 37.329 11.101 -42.322 1.00 33.16 380 SER A C 1
ATOM 2798 O O . SER A 1 380 ? 38.372 11.749 -42.368 1.00 33.16 380 SER A O 1
ATOM 2800 N N . SER A 1 381 ? 36.325 11.354 -43.170 1.00 33.25 381 SER A N 1
ATOM 2801 C CA . SER A 1 381 ? 36.411 12.395 -44.209 1.00 33.25 381 SER A CA 1
ATOM 2802 C C . SER A 1 381 ? 35.835 13.763 -43.824 1.00 33.25 381 SER A C 1
ATOM 2804 O O . SER A 1 381 ? 35.889 14.675 -44.646 1.00 33.25 381 SER A O 1
ATOM 2806 N N . SER A 1 382 ? 35.348 13.977 -42.597 1.00 35.19 382 SER A N 1
ATOM 2807 C CA . SER A 1 382 ? 34.985 15.333 -42.156 1.00 35.19 382 SER A CA 1
ATOM 2808 C C . SER A 1 382 ? 35.101 15.534 -40.647 1.00 35.19 382 SER A C 1
ATOM 2810 O O . SER A 1 382 ? 34.108 15.498 -39.936 1.00 35.19 382 SER A O 1
ATOM 2812 N N . SER A 1 383 ? 36.334 15.773 -40.199 1.00 29.77 383 SER A N 1
ATOM 2813 C CA . SER A 1 383 ? 36.748 16.714 -39.141 1.00 29.77 383 SER A CA 1
ATOM 2814 C C . SER A 1 383 ? 37.917 16.112 -38.369 1.00 29.77 383 SER A C 1
ATOM 2816 O O . SER A 1 383 ? 37.753 15.190 -37.573 1.00 29.77 383 SER A O 1
ATOM 2818 N N . ALA A 1 384 ? 39.114 16.633 -38.629 1.00 27.53 384 ALA A N 1
ATOM 2819 C CA . ALA A 1 384 ? 40.297 16.333 -37.844 1.00 27.53 384 ALA A CA 1
ATOM 2820 C C . ALA A 1 384 ? 40.047 16.693 -36.368 1.00 27.53 384 ALA A C 1
ATOM 2822 O O . ALA A 1 384 ? 39.777 17.850 -36.050 1.00 27.53 384 ALA A O 1
ATOM 2823 N N . LEU A 1 385 ? 40.157 15.708 -35.477 1.00 25.58 385 LEU A N 1
ATOM 2824 C CA . LEU A 1 385 ? 40.342 15.936 -34.045 1.00 25.58 385 LEU A CA 1
ATOM 2825 C C . LEU A 1 385 ? 41.853 15.979 -33.750 1.00 25.58 385 LEU A C 1
ATOM 2827 O O . LEU A 1 385 ? 42.607 15.223 -34.371 1.00 25.58 385 LEU A O 1
ATOM 2831 N N . PRO A 1 386 ? 42.323 16.846 -32.833 1.00 26.31 386 PRO A N 1
ATOM 2832 C CA . PRO A 1 386 ? 43.740 16.997 -32.548 1.00 26.31 386 PRO A CA 1
ATOM 2833 C C . PRO A 1 386 ? 44.291 15.731 -31.890 1.00 26.31 386 PRO A C 1
ATOM 2835 O O . PRO A 1 386 ? 43.757 15.214 -30.910 1.00 26.31 386 PRO A O 1
ATOM 2838 N N . SER A 1 387 ? 45.408 15.256 -32.423 1.00 31.33 387 SER A N 1
ATOM 2839 C CA . SER A 1 387 ? 46.231 14.189 -31.874 1.00 31.33 387 SER A CA 1
ATOM 2840 C C . SER A 1 387 ? 46.881 14.630 -30.558 1.00 31.33 387 SER A C 1
ATOM 2842 O O . SER A 1 387 ? 47.942 15.244 -30.591 1.00 31.33 387 SER A O 1
ATOM 2844 N N . SER A 1 388 ? 46.282 14.299 -29.410 1.00 32.62 388 SER A N 1
ATOM 2845 C CA . SER A 1 388 ? 47.005 14.142 -28.133 1.00 32.62 388 SER A CA 1
ATOM 2846 C C . SER A 1 388 ? 46.079 13.697 -26.995 1.00 32.62 388 SER A C 1
ATOM 2848 O O . SER A 1 388 ? 45.437 14.544 -26.379 1.00 32.62 388 SER A O 1
ATOM 2850 N N . SER A 1 389 ? 46.013 12.387 -26.706 1.00 30.36 389 SER A N 1
ATOM 2851 C CA . SER A 1 389 ? 45.757 11.811 -25.354 1.00 30.36 389 SER A CA 1
ATOM 2852 C C . SER A 1 389 ? 45.540 10.280 -25.357 1.00 30.36 389 SER A C 1
ATOM 2854 O O . SER A 1 389 ? 44.724 9.759 -24.609 1.00 30.36 389 SER A O 1
ATOM 2856 N N . ILE A 1 390 ? 46.297 9.519 -26.162 1.00 30.20 390 ILE A N 1
ATOM 2857 C CA . ILE A 1 390 ? 46.269 8.032 -26.128 1.00 30.20 390 ILE A CA 1
ATOM 2858 C C . ILE A 1 390 ? 47.379 7.445 -25.223 1.00 30.20 390 ILE A C 1
ATOM 2860 O O . ILE A 1 390 ? 47.476 6.239 -25.032 1.00 30.20 390 ILE A O 1
ATOM 2864 N N . ALA A 1 391 ? 48.192 8.273 -24.565 1.00 28.53 391 ALA A N 1
ATOM 2865 C CA . ALA A 1 391 ? 49.311 7.801 -23.748 1.00 28.53 391 ALA A CA 1
ATOM 2866 C C . ALA A 1 391 ? 49.097 8.032 -22.240 1.00 28.53 391 ALA A C 1
ATOM 2868 O O . ALA A 1 391 ? 49.795 8.854 -21.657 1.00 28.53 391 ALA A O 1
ATOM 2869 N N . SER A 1 392 ? 48.156 7.328 -21.594 1.00 29.36 392 SER A N 1
ATOM 2870 C CA . SER A 1 392 ? 48.187 7.172 -20.117 1.00 29.36 392 SER A CA 1
ATOM 2871 C C . SER A 1 392 ? 47.315 6.058 -19.504 1.00 29.36 392 SER A C 1
ATOM 2873 O O . SER A 1 392 ? 47.203 5.999 -18.284 1.00 29.36 392 SER A O 1
ATOM 2875 N N . LEU A 1 393 ? 46.740 5.128 -20.278 1.00 28.80 393 LEU A N 1
ATOM 2876 C CA . LEU A 1 393 ? 45.898 4.044 -19.724 1.00 28.80 393 LEU A CA 1
ATOM 2877 C C . LEU A 1 393 ? 46.549 2.649 -19.705 1.00 28.80 393 LEU A C 1
ATOM 2879 O O . LEU A 1 393 ? 45.904 1.678 -19.327 1.00 28.80 393 LEU A O 1
ATOM 2883 N N . SER A 1 394 ? 47.838 2.530 -20.033 1.00 29.52 394 SER A N 1
ATOM 2884 C CA . SER A 1 394 ? 48.555 1.244 -20.029 1.00 29.52 394 SER A CA 1
ATOM 2885 C C . SER A 1 394 ? 49.329 0.933 -18.735 1.00 29.52 394 SER A C 1
ATOM 2887 O O . SER A 1 394 ? 50.219 0.088 -18.777 1.00 29.52 394 SER A O 1
ATOM 2889 N N . ALA A 1 395 ? 49.062 1.596 -17.599 1.00 30.06 395 ALA A N 1
ATOM 2890 C CA . ALA A 1 395 ? 49.953 1.494 -16.429 1.00 30.06 395 ALA A CA 1
ATOM 2891 C C . ALA A 1 395 ? 49.308 1.468 -15.024 1.00 30.06 395 ALA A C 1
ATOM 2893 O O . ALA A 1 395 ? 49.991 1.804 -14.062 1.00 30.06 395 ALA A O 1
ATOM 2894 N N . SER A 1 396 ? 48.049 1.049 -14.842 1.00 30.23 396 SER A N 1
ATOM 2895 C CA . SER A 1 396 ? 47.491 0.901 -13.474 1.00 30.23 396 SER A CA 1
ATOM 2896 C C . SER A 1 396 ? 46.725 -0.395 -13.186 1.00 30.23 396 SER A C 1
ATOM 2898 O O . SER A 1 396 ? 46.031 -0.486 -12.179 1.00 30.23 396 SER A O 1
ATOM 2900 N N . VAL A 1 397 ? 46.920 -1.442 -13.995 1.00 35.16 397 VAL A N 1
ATOM 2901 C CA . VAL A 1 397 ? 46.520 -2.818 -13.638 1.00 35.16 397 VAL A CA 1
ATOM 2902 C C . VAL A 1 397 ? 47.771 -3.654 -13.371 1.00 35.16 397 VAL A C 1
ATOM 2904 O O . VAL A 1 397 ? 48.087 -4.580 -14.107 1.00 35.16 397 VAL A O 1
ATOM 2907 N N . SER A 1 398 ? 48.544 -3.267 -12.354 1.00 32.16 398 SER A N 1
ATOM 2908 C CA . SER A 1 398 ? 49.459 -4.159 -11.628 1.00 32.16 398 SER A CA 1
ATOM 2909 C C . SER A 1 398 ? 50.001 -3.427 -10.394 1.00 32.16 398 SER A C 1
ATOM 2911 O O . SER A 1 398 ? 50.560 -2.343 -10.534 1.00 32.16 398 SER A O 1
ATOM 2913 N N . SER A 1 399 ? 49.858 -4.033 -9.210 1.00 26.89 399 SER A N 1
ATOM 2914 C CA . SER A 1 399 ? 50.062 -3.487 -7.847 1.00 26.89 399 SER A CA 1
ATOM 2915 C C . SER A 1 399 ? 48.900 -2.594 -7.383 1.00 26.89 399 SER A C 1
ATOM 2917 O O . SER A 1 399 ? 48.612 -1.579 -7.996 1.00 26.89 399 SER A O 1
ATOM 2919 N N . VAL A 1 400 ? 48.115 -2.944 -6.365 1.00 30.20 400 VAL A N 1
ATOM 2920 C CA . VAL A 1 400 ? 48.486 -3.314 -4.991 1.00 30.20 400 VAL A CA 1
ATOM 2921 C C . VAL A 1 400 ? 47.466 -4.315 -4.411 1.00 30.20 400 VAL A C 1
ATOM 2923 O O . VAL A 1 400 ? 46.320 -4.348 -4.855 1.00 30.20 400 VAL A O 1
ATOM 2926 N N . LEU A 1 401 ? 47.961 -5.131 -3.468 1.00 35.81 401 LEU A N 1
ATOM 2927 C CA . LEU A 1 401 ? 47.257 -5.999 -2.507 1.00 35.81 401 LEU A CA 1
ATOM 2928 C C . LEU A 1 401 ? 45.872 -5.522 -2.050 1.00 35.81 401 LEU A C 1
ATOM 2930 O O . LEU A 1 401 ? 45.733 -4.307 -1.781 1.00 35.81 401 LEU A O 1
#

Mean predicted aligned error: 12.28 Å

Sequence (401 aa):
MAILDVPWTSATTDASTSTIKTSFSNIPFAVYDSAQPIFNAFTTALTLSTQDNPFYLSGNANAKATTAVGEILLYGLVFDVPTVLPGFKDFGGSVTLSDVKVIGGTPDYVILSMVTHMTNPSTITISVGDVTFGVYVPVGATNVPAGPAYIKGLTLVPGANAVAAEFHLTPKLAGAAGATIAKALLDGYMAGVTADLLIMGNQQSTSVASLQQAFSGISLKTSVTGIQNANLIQGQVFAPAVTSFIDGTGGHVKVTLKNPLDTAFSILDLTAYVLYGQNVSVGTLSTHFTSPFTVGAGQTATTEYLAFNLDPTFLPYLPALIPYLTKAVPMDIVQTAHIKLGDFEGLLSYSQKNIMTSFDLTQLFTAGITDLSQLFSKNSSSSALPSSSIASLSASVSSVL

Solvent-accessible surface area (backbone atoms only — not comparable to full-atom values): 21553 Å² total; per-residue (Å²): 99,67,47,74,78,75,76,93,51,76,41,51,74,41,82,91,76,75,42,78,48,70,70,84,76,94,66,69,77,46,67,40,79,94,24,44,70,59,50,25,51,49,47,22,45,35,33,58,30,83,56,69,40,81,38,77,53,68,54,70,43,65,46,52,41,80,49,99,89,45,81,44,80,46,74,71,47,69,47,75,46,83,44,72,48,50,21,30,32,40,37,67,41,37,41,48,64,41,78,75,38,48,58,41,24,38,81,64,30,38,35,32,40,30,36,37,38,41,39,28,75,14,87,59,69,50,74,54,41,52,33,43,30,43,31,23,36,72,54,91,96,42,71,47,51,38,30,48,33,39,29,72,60,43,63,42,51,56,39,81,38,82,41,63,34,39,35,36,45,20,27,69,75,45,48,73,61,12,38,52,49,44,37,50,52,52,28,28,28,58,66,36,36,73,45,66,37,37,39,34,32,36,59,79,19,33,82,44,75,55,44,13,69,26,36,37,68,35,62,29,41,33,51,51,68,21,46,72,81,37,59,43,67,72,33,36,38,39,32,59,33,77,90,27,49,78,76,26,67,20,31,30,36,30,46,31,37,32,34,76,36,70,31,42,39,26,37,40,33,41,38,36,40,37,30,42,69,103,78,40,54,45,27,42,34,68,49,75,43,93,68,60,52,65,30,49,47,65,31,74,41,64,55,67,78,38,64,25,37,40,32,72,84,29,57,80,51,49,70,77,38,54,86,44,46,85,40,65,42,62,29,31,40,43,34,44,29,38,33,31,31,67,58,19,72,49,69,43,52,51,69,50,71,68,37,47,31,35,51,49,57,64,60,35,49,73,71,67,50,86,49,76,66,65,65,62,57,76,63,74,84,78,72,89,73,85,93,80,84,85,85,80,82,91,77,75,92,73,86,81,136

Organism: NCBI:txid994334